Protein AF-0000000082406889 (afdb_homodimer)

Radius of gyration: 26.71 Å; Cα contacts (8 Å, |Δi|>4): 560; chains: 2; bounding box: 45×80×70 Å

Organism: Rhodococcus erythropolis (NCBI:txid1833)

Structure (mmCIF, N/CA/C/O backbone):
data_AF-0000000082406889-model_v1
#
loop_
_entity.id
_entity.type
_entity.pdbx_description
1 polymer 'CGNR zinc finger domain-containing protein'
#
loop_
_atom_site.group_PDB
_atom_site.id
_atom_site.type_symbol
_atom_site.label_atom_id
_atom_site.label_alt_id
_atom_site.label_comp_id
_atom_site.label_asym_id
_atom_site.label_entity_id
_atom_site.label_seq_id
_atom_site.pdbx_PDB_ins_code
_atom_site.Cartn_x
_atom_site.Cartn_y
_atom_site.Cartn_z
_atom_site.occupancy
_atom_site.B_iso_or_equiv
_atom_site.auth_seq_id
_atom_site.auth_comp_id
_atom_site.auth_asym_id
_atom_site.auth_atom_id
_atom_site.pdbx_PDB_model_num
ATOM 1 N N . MET A 1 1 ? 0.236 -15.891 6.895 1 87.44 1 MET A N 1
ATOM 2 C CA . MET A 1 1 ? 1.438 -15.516 6.152 1 87.44 1 MET A CA 1
ATOM 3 C C . MET A 1 1 ? 1.479 -14.016 5.902 1 87.44 1 MET A C 1
ATOM 5 O O . MET A 1 1 ? 0.441 -13.391 5.688 1 87.44 1 MET A O 1
ATOM 9 N N . GLN A 1 2 ? 2.658 -13.477 5.91 1 89.12 2 GLN A N 1
ATOM 10 C CA . GLN A 1 2 ? 2.832 -12.055 5.645 1 89.12 2 GLN A CA 1
ATOM 11 C C . GLN A 1 2 ? 2.842 -11.773 4.148 1 89.12 2 GLN A C 1
ATOM 13 O O . GLN A 1 2 ? 3.441 -12.516 3.371 1 89.12 2 GLN A O 1
ATOM 18 N N . VAL A 1 3 ? 2.137 -10.797 3.756 1 95.81 3 VAL A N 1
ATOM 19 C CA . VAL A 1 3 ? 2.131 -10.336 2.371 1 95.81 3 VAL A CA 1
ATOM 20 C C . VAL A 1 3 ? 2.787 -8.961 2.279 1 95.81 3 VAL A C 1
ATOM 22 O O . VAL A 1 3 ? 2.121 -7.938 2.441 1 95.81 3 VAL A O 1
ATOM 25 N N . VAL A 1 4 ? 4.066 -8.984 2.002 1 94.81 4 VAL A N 1
ATOM 26 C CA . VAL A 1 4 ? 4.855 -7.762 1.901 1 94.81 4 VAL A CA 1
ATOM 27 C C . VAL A 1 4 ? 4.812 -7.238 0.468 1 94.81 4 VAL A C 1
ATOM 29 O O . VAL A 1 4 ? 5.141 -7.965 -0.475 1 94.81 4 VAL A O 1
ATOM 32 N N . LEU A 1 5 ? 4.473 -5.996 0.283 1 94.56 5 LEU A N 1
ATOM 33 C CA . LEU A 1 5 ? 4.227 -5.438 -1.042 1 94.56 5 LEU A CA 1
ATOM 34 C C . LEU A 1 5 ? 5.5 -5.441 -1.878 1 94.56 5 LEU A C 1
ATOM 36 O O . LEU A 1 5 ? 5.445 -5.57 -3.104 1 94.56 5 LEU A O 1
ATOM 40 N N . ASP A 1 6 ? 6.637 -5.355 -1.233 1 88.75 6 ASP A N 1
ATOM 41 C CA . ASP A 1 6 ? 7.879 -5.23 -1.986 1 88.75 6 ASP A CA 1
ATOM 42 C C . ASP A 1 6 ? 8.617 -6.562 -2.055 1 88.75 6 ASP A C 1
ATOM 44 O O . ASP A 1 6 ? 9.773 -6.617 -2.475 1 88.75 6 ASP A O 1
ATOM 48 N N . ASP A 1 7 ? 8.062 -7.637 -1.555 1 93.5 7 ASP A N 1
ATOM 49 C CA . ASP A 1 7 ? 8.602 -8.984 -1.651 1 93.5 7 ASP A CA 1
ATOM 50 C C . ASP A 1 7 ? 7.762 -9.852 -2.596 1 93.5 7 ASP A C 1
ATOM 52 O O . ASP A 1 7 ? 6.836 -10.539 -2.16 1 93.5 7 ASP A O 1
ATOM 56 N N . TYR A 1 8 ? 8.227 -9.852 -3.822 1 97 8 TYR A N 1
ATOM 57 C CA . TYR A 1 8 ? 7.328 -10.367 -4.848 1 97 8 TYR A CA 1
ATOM 58 C C . TYR A 1 8 ? 7.762 -11.758 -5.305 1 97 8 TYR A C 1
ATOM 60 O O . TYR A 1 8 ? 6.992 -12.484 -5.934 1 97 8 TYR A O 1
ATOM 68 N N . VAL A 1 9 ? 8.938 -12.242 -4.91 1 97.44 9 VAL A N 1
ATOM 69 C CA . VAL A 1 9 ? 9.555 -13.391 -5.562 1 97.44 9 VAL A CA 1
ATOM 70 C C . VAL A 1 9 ? 8.812 -14.664 -5.184 1 97.44 9 VAL A C 1
ATOM 72 O O . VAL A 1 9 ? 8.445 -15.461 -6.051 1 97.44 9 VAL A O 1
ATOM 75 N N . VAL A 1 10 ? 8.516 -14.836 -3.918 1 96.56 10 VAL A N 1
ATOM 76 C CA . VAL A 1 10 ? 7.918 -16.078 -3.451 1 96.56 10 VAL A CA 1
ATOM 77 C C . VAL A 1 10 ? 6.523 -16.234 -4.051 1 96.56 10 VAL A C 1
ATOM 79 O O . VAL A 1 10 ? 6.195 -17.297 -4.605 1 96.56 10 VAL A O 1
ATOM 82 N N . GLY A 1 11 ? 5.727 -15.227 -3.957 1 98.31 11 GLY A N 1
ATOM 83 C CA . GLY A 1 11 ? 4.375 -15.297 -4.488 1 98.31 11 GLY A CA 1
ATOM 84 C C . GLY A 1 11 ? 4.332 -15.461 -5.996 1 98.31 11 GLY A C 1
ATOM 85 O O . GLY A 1 11 ? 3.488 -16.188 -6.52 1 98.31 11 GLY A O 1
ATOM 86 N N . ALA A 1 12 ? 5.23 -14.773 -6.684 1 98.62 12 ALA A N 1
ATOM 87 C CA . ALA A 1 12 ? 5.293 -14.883 -8.141 1 98.62 12 ALA A CA 1
ATOM 88 C C . ALA A 1 12 ? 5.719 -16.281 -8.57 1 98.62 12 ALA A C 1
ATOM 90 O O . ALA A 1 12 ? 5.18 -16.828 -9.531 1 98.62 12 ALA A O 1
ATOM 91 N N . SER A 1 13 ? 6.711 -16.828 -7.863 1 97.94 13 SER A N 1
ATOM 92 C CA . SER A 1 13 ? 7.172 -18.172 -8.148 1 97.94 13 SER A CA 1
ATOM 93 C C . SER A 1 13 ? 6.07 -19.203 -7.906 1 97.94 13 SER A C 1
ATOM 95 O O . SER A 1 13 ? 5.875 -20.109 -8.711 1 97.94 13 SER A O 1
ATOM 97 N N . PHE A 1 14 ? 5.375 -19.031 -6.836 1 98.44 14 PHE A N 1
ATOM 98 C CA . PHE A 1 14 ? 4.27 -19.938 -6.527 1 98.44 14 PHE A CA 1
ATOM 99 C C . PHE A 1 14 ? 3.182 -19.828 -7.59 1 98.44 14 PHE A C 1
ATOM 101 O O . PHE A 1 14 ? 2.641 -20.859 -8.031 1 98.44 14 PHE A O 1
ATOM 108 N N . ALA A 1 15 ? 2.822 -18.625 -7.961 1 98.81 15 ALA A N 1
ATOM 109 C CA . ALA A 1 15 ? 1.83 -18.406 -9.008 1 98.81 15 ALA A CA 1
ATOM 110 C C . ALA A 1 15 ? 2.221 -19.141 -10.289 1 98.81 15 ALA A C 1
ATOM 112 O O . ALA A 1 15 ? 1.389 -19.797 -10.914 1 98.81 15 ALA A O 1
ATOM 113 N N . THR A 1 16 ? 3.463 -19 -10.664 1 98.38 16 THR A N 1
ATOM 114 C CA . THR A 1 16 ? 3.992 -19.656 -11.852 1 98.38 16 THR A CA 1
ATOM 115 C C . THR A 1 16 ? 3.799 -21.172 -11.773 1 98.38 16 THR A C 1
ATOM 117 O O . THR A 1 16 ? 3.232 -21.781 -12.68 1 98.38 16 THR A O 1
ATOM 120 N N . ASP A 1 17 ? 4.219 -21.703 -10.664 1 97.75 17 ASP A N 1
ATOM 121 C CA . ASP A 1 17 ? 4.145 -23.156 -10.531 1 97.75 17 ASP A CA 1
ATOM 122 C C . ASP A 1 17 ? 2.695 -23.625 -10.43 1 97.75 17 ASP A C 1
ATOM 124 O O . ASP A 1 17 ? 2.332 -24.656 -11 1 97.75 17 ASP A O 1
ATOM 128 N N . LEU A 1 18 ? 1.895 -22.906 -9.742 1 98.25 18 LEU A N 1
ATOM 129 C CA . LEU A 1 18 ? 0.487 -23.266 -9.594 1 98.25 18 LEU A CA 1
ATOM 130 C C . LEU A 1 18 ? -0.204 -23.328 -10.945 1 98.25 18 LEU A C 1
ATOM 132 O O . LEU A 1 18 ? -0.858 -24.312 -11.266 1 98.25 18 LEU A O 1
ATOM 136 N N . VAL A 1 19 ? -0.042 -22.297 -11.75 1 98.06 19 VAL A N 1
ATOM 137 C CA . VAL A 1 19 ? -0.736 -22.234 -13.039 1 98.06 19 VAL A CA 1
ATOM 138 C C . VAL A 1 19 ? -0.245 -23.359 -13.938 1 98.06 19 VAL A C 1
ATOM 140 O O . VAL A 1 19 ? -1.011 -23.906 -14.742 1 98.06 19 VAL A O 1
ATOM 143 N N . ASN A 1 20 ? 0.972 -23.766 -13.742 1 96.31 20 ASN A N 1
ATOM 144 C CA . ASN A 1 20 ? 1.549 -24.766 -14.641 1 96.31 20 ASN A CA 1
ATOM 145 C C . ASN A 1 20 ? 1.262 -26.188 -14.172 1 96.31 20 ASN A C 1
ATOM 147 O O . ASN A 1 20 ? 1.643 -27.156 -14.828 1 96.31 20 ASN A O 1
ATOM 151 N N . THR A 1 21 ? 0.569 -26.312 -13.117 1 96.31 21 THR A N 1
ATOM 152 C CA . THR A 1 21 ? 0.054 -27.625 -12.719 1 96.31 21 THR A CA 1
ATOM 153 C C . THR A 1 21 ? -1.138 -28.016 -13.586 1 96.31 21 THR A C 1
ATOM 155 O O . THR A 1 21 ? -1.543 -29.188 -13.594 1 96.31 21 THR A O 1
ATOM 158 N N . SER A 1 22 ? -1.721 -27.109 -14.234 1 96.38 22 SER A N 1
ATOM 159 C CA . SER A 1 22 ? -2.957 -27.312 -14.984 1 96.38 22 SER A CA 1
ATOM 160 C C . SER A 1 22 ? -2.777 -28.359 -16.078 1 96.38 22 SER A C 1
ATOM 162 O O . SER A 1 22 ? -1.744 -28.391 -16.75 1 96.38 22 SER A O 1
ATOM 164 N N . PRO A 1 23 ? -3.789 -29.109 -16.297 1 93.12 23 PRO A N 1
ATOM 165 C CA . PRO A 1 23 ? -3.711 -30.078 -17.391 1 93.12 23 PRO A CA 1
ATOM 166 C C . PRO A 1 23 ? -3.676 -29.406 -18.766 1 93.12 23 PRO A C 1
ATOM 168 O O . PRO A 1 23 ? -3.354 -30.047 -19.766 1 93.12 23 PRO A O 1
ATOM 171 N N . ARG A 1 24 ? -3.924 -28.125 -18.828 1 91.06 24 ARG A N 1
ATOM 172 C CA . ARG A 1 24 ? -3.873 -27.375 -20.078 1 91.06 24 ARG A CA 1
ATOM 173 C C . ARG A 1 24 ? -2.432 -27.125 -20.5 1 91.06 24 ARG A C 1
ATOM 175 O O . ARG A 1 24 ? -2.174 -26.781 -21.656 1 91.06 24 ARG A O 1
ATOM 182 N N . VAL A 1 25 ? -1.558 -27.172 -19.578 1 90.31 25 VAL A N 1
ATOM 183 C CA . VAL A 1 25 ? -0.161 -26.844 -19.859 1 90.31 25 VAL A CA 1
ATOM 184 C C . VAL A 1 25 ? 0.526 -28.047 -20.5 1 90.31 25 VAL A C 1
ATOM 186 O O . VAL A 1 25 ? 1.16 -27.906 -21.547 1 90.31 25 VAL A O 1
ATOM 189 N N . TRP A 1 26 ? 0.334 -29.219 -19.766 1 79.12 26 TRP A N 1
ATOM 190 C CA . TRP A 1 26 ? 0.814 -30.484 -20.328 1 79.12 26 TRP A CA 1
ATOM 191 C C . TRP A 1 26 ? -0.3 -31.531 -20.344 1 79.12 26 TRP A C 1
ATOM 193 O O . TRP A 1 26 ? -0.48 -32.281 -19.375 1 79.12 26 TRP A O 1
ATOM 203 N N . VAL A 1 27 ? -0.857 -31.516 -21.438 1 77.88 27 VAL A N 1
ATOM 204 C CA . VAL A 1 27 ? -2.078 -32.312 -21.562 1 77.88 27 VAL A CA 1
ATOM 205 C C . VAL A 1 27 ? -1.808 -33.75 -21.172 1 77.88 27 VAL A C 1
ATOM 207 O O . VAL A 1 27 ? -2.594 -34.375 -20.438 1 77.88 27 VAL A O 1
ATOM 210 N N . GLU A 1 28 ? -0.644 -34.219 -21.547 1 79.19 28 GLU A N 1
ATOM 211 C CA . GLU A 1 28 ? -0.347 -35.656 -21.344 1 79.19 28 GLU A CA 1
ATOM 212 C C . GLU A 1 28 ? -0.11 -35.938 -19.875 1 79.19 28 GLU A C 1
ATOM 214 O O . GLU A 1 28 ? -0.323 -37.094 -19.422 1 79.19 28 GLU A O 1
ATOM 219 N N . ALA A 1 29 ? 0.271 -34.969 -19.094 1 78.06 29 ALA A N 1
ATOM 220 C CA . ALA A 1 29 ? 0.631 -35.156 -17.703 1 78.06 29 ALA A CA 1
ATOM 221 C C . ALA A 1 29 ? -0.596 -35.062 -16.797 1 78.06 29 ALA A C 1
ATOM 223 O O . ALA A 1 29 ? -0.559 -35.5 -15.641 1 78.06 29 ALA A O 1
ATOM 224 N N . GLY A 1 30 ? -1.732 -34.594 -17.312 1 88.69 30 GLY A N 1
ATOM 225 C CA . GLY A 1 30 ? -2.912 -34.375 -16.5 1 88.69 30 GLY A CA 1
ATOM 226 C C . GLY A 1 30 ? -2.746 -33.219 -15.516 1 88.69 30 GLY A C 1
ATOM 227 O O . GLY A 1 30 ? -1.963 -32.312 -15.75 1 88.69 30 GLY A O 1
ATOM 228 N N . ASP A 1 31 ? -3.582 -33.281 -14.406 1 94.62 31 ASP A N 1
ATOM 229 C CA . ASP A 1 31 ? -3.541 -32.219 -13.398 1 94.62 31 ASP A CA 1
ATOM 230 C C . ASP A 1 31 ? -2.547 -32.562 -12.289 1 94.62 31 ASP A C 1
ATOM 232 O O . ASP A 1 31 ? -2.74 -33.531 -11.555 1 94.62 31 ASP A O 1
ATOM 236 N N . ALA A 1 32 ? -1.488 -31.828 -12.219 1 94.19 32 ALA A N 1
ATOM 237 C CA . ALA A 1 32 ? -0.464 -32.094 -11.211 1 94.19 32 ALA A CA 1
ATOM 238 C C . ALA A 1 32 ? -0.961 -31.719 -9.812 1 94.19 32 ALA A C 1
ATOM 240 O O . ALA A 1 32 ? -0.33 -32.062 -8.812 1 94.19 32 ALA A O 1
ATOM 241 N N . LEU A 1 33 ? -2.053 -30.984 -9.773 1 95.69 33 LEU A N 1
ATOM 242 C CA . LEU A 1 33 ? -2.758 -30.719 -8.523 1 95.69 33 LEU A CA 1
ATOM 243 C C . LEU A 1 33 ? -3.961 -31.641 -8.375 1 95.69 33 LEU A C 1
ATOM 245 O O . LEU A 1 33 ? -5.086 -31.172 -8.188 1 95.69 33 LEU A O 1
ATOM 249 N N . ALA A 1 34 ? -3.754 -32.906 -8.305 1 94.06 34 ALA A N 1
ATOM 250 C CA . ALA A 1 34 ? -4.773 -33.938 -8.469 1 94.06 34 ALA A CA 1
ATOM 251 C C . ALA A 1 34 ? -5.504 -34.219 -7.152 1 94.06 34 ALA A C 1
ATOM 253 O O . ALA A 1 34 ? -6.637 -34.719 -7.148 1 94.06 34 ALA A O 1
ATOM 254 N N . ASP A 1 35 ? -4.84 -33.969 -6.02 1 95.69 35 ASP A N 1
ATOM 255 C CA . ASP A 1 35 ? -5.426 -34.219 -4.707 1 95.69 35 ASP A CA 1
ATOM 256 C C . ASP A 1 35 ? -4.859 -33.281 -3.656 1 95.69 35 ASP A C 1
ATOM 258 O O . ASP A 1 35 ? -3.936 -32.5 -3.936 1 95.69 35 ASP A O 1
ATOM 262 N N . PRO A 1 36 ? -5.426 -33.281 -2.553 1 96.69 36 PRO A N 1
ATOM 263 C CA . PRO A 1 36 ? -5.008 -32.344 -1.505 1 96.69 36 PRO A CA 1
ATOM 264 C C . PRO A 1 36 ? -3.537 -32.5 -1.127 1 96.69 36 PRO A C 1
ATOM 266 O O . PRO A 1 36 ? -2.875 -31.516 -0.792 1 96.69 36 PRO A O 1
ATOM 269 N N . GLN A 1 37 ? -3.053 -33.625 -1.174 1 94.94 37 GLN A N 1
ATOM 270 C CA . GLN A 1 37 ? -1.646 -33.844 -0.846 1 94.94 37 GLN A CA 1
ATOM 271 C C . GLN A 1 37 ? -0.736 -33.125 -1.842 1 94.94 37 GLN A C 1
ATOM 273 O O . GLN A 1 37 ? 0.292 -32.562 -1.459 1 94.94 37 GLN A O 1
ATOM 278 N N . ALA A 1 38 ? -1.07 -33.188 -3.098 1 95.81 38 ALA A N 1
ATOM 279 C CA . ALA A 1 38 ? -0.291 -32.5 -4.121 1 95.81 38 ALA A CA 1
ATOM 280 C C . ALA A 1 38 ? -0.225 -31 -3.844 1 95.81 38 ALA A C 1
ATOM 282 O O . ALA A 1 38 ? 0.813 -30.359 -4.055 1 95.81 38 ALA A O 1
ATOM 283 N N . LEU A 1 39 ? -1.348 -30.438 -3.396 1 96.94 39 LEU A N 1
ATOM 284 C CA . LEU A 1 39 ? -1.379 -29.031 -3.047 1 96.94 39 LEU A CA 1
ATOM 285 C C . LEU A 1 39 ? -0.492 -28.75 -1.839 1 96.94 39 LEU A C 1
ATOM 287 O O . LEU A 1 39 ? 0.247 -27.766 -1.822 1 96.94 39 LEU A O 1
ATOM 291 N N . HIS A 1 40 ? -0.557 -29.609 -0.893 1 94.81 40 HIS A N 1
ATOM 292 C CA . HIS A 1 40 ? 0.308 -29.484 0.273 1 94.81 40 HIS A CA 1
ATOM 293 C C . HIS A 1 40 ? 1.779 -29.484 -0.127 1 94.81 40 HIS A C 1
ATOM 295 O O . HIS A 1 40 ? 2.568 -28.688 0.366 1 94.81 40 HIS A O 1
ATOM 301 N N . ASP A 1 41 ? 2.145 -30.375 -0.978 1 95 41 ASP A N 1
ATOM 302 C CA . ASP A 1 41 ? 3.521 -30.5 -1.444 1 95 41 ASP A CA 1
ATOM 303 C C . ASP A 1 41 ? 3.967 -29.234 -2.178 1 95 41 ASP A C 1
ATOM 305 O O . ASP A 1 41 ? 5.098 -28.781 -2.002 1 95 41 ASP A O 1
ATOM 309 N N . LEU A 1 42 ? 3.072 -28.734 -2.963 1 96.88 42 LEU A N 1
ATOM 310 C CA . LEU A 1 42 ? 3.391 -27.531 -3.703 1 96.88 42 LEU A CA 1
ATOM 311 C C . LEU A 1 42 ? 3.65 -26.359 -2.75 1 96.88 42 LEU A C 1
ATOM 313 O O . LEU A 1 42 ? 4.602 -25.594 -2.939 1 96.88 42 LEU A O 1
ATOM 317 N N . LEU A 1 43 ? 2.791 -26.188 -1.724 1 96.5 43 LEU A N 1
ATOM 318 C CA . LEU A 1 43 ? 2.979 -25.156 -0.715 1 96.5 43 LEU A CA 1
ATOM 319 C C . LEU A 1 43 ? 4.316 -25.312 -0.007 1 96.5 43 LEU A C 1
ATOM 321 O O . LEU A 1 43 ? 5.066 -24.344 0.15 1 96.5 43 LEU A O 1
ATOM 325 N N . ASP A 1 44 ? 4.633 -26.516 0.324 1 93.94 44 ASP A N 1
ATOM 326 C CA . ASP A 1 44 ? 5.863 -26.828 1.043 1 93.94 44 ASP A CA 1
ATOM 327 C C . ASP A 1 44 ? 7.09 -26.531 0.187 1 93.94 44 ASP A C 1
ATOM 329 O O . ASP A 1 44 ? 8.102 -26.031 0.692 1 93.94 44 ASP A O 1
ATOM 333 N N . GLU A 1 45 ? 7.008 -26.875 -1.056 1 95.81 45 GLU A N 1
ATOM 334 C CA . GLU A 1 45 ? 8.109 -26.625 -1.987 1 95.81 45 GLU A CA 1
ATOM 335 C C . GLU A 1 45 ? 8.461 -25.156 -2.049 1 95.81 45 GLU A C 1
ATOM 337 O O . GLU A 1 45 ? 9.617 -24.797 -2.285 1 95.81 45 GLU A O 1
ATOM 342 N N . HIS A 1 46 ? 7.492 -24.281 -1.836 1 96.88 46 HIS A N 1
ATOM 343 C CA . HIS A 1 46 ? 7.719 -22.844 -1.916 1 96.88 46 HIS A CA 1
ATOM 344 C C . HIS A 1 46 ? 7.879 -22.234 -0.528 1 96.88 46 HIS A C 1
ATOM 346 O O . HIS A 1 46 ? 7.891 -21 -0.381 1 96.88 46 HIS A O 1
ATOM 352 N N . GLY A 1 47 ? 7.898 -23.094 0.521 1 94.62 47 GLY A N 1
ATOM 353 C CA . GLY A 1 47 ? 8.094 -22.641 1.888 1 94.62 47 GLY A CA 1
ATOM 354 C C . GLY A 1 47 ? 6.914 -21.859 2.428 1 94.62 47 GLY A C 1
ATOM 355 O O . GLY A 1 47 ? 7.078 -20.984 3.287 1 94.62 47 GLY A O 1
ATOM 356 N N . LEU A 1 48 ? 5.742 -22.062 1.857 1 95.06 48 LEU A N 1
ATOM 357 C CA . LEU A 1 48 ? 4.559 -21.344 2.305 1 95.06 48 LEU A CA 1
ATOM 358 C C . LEU A 1 48 ? 3.893 -22.062 3.475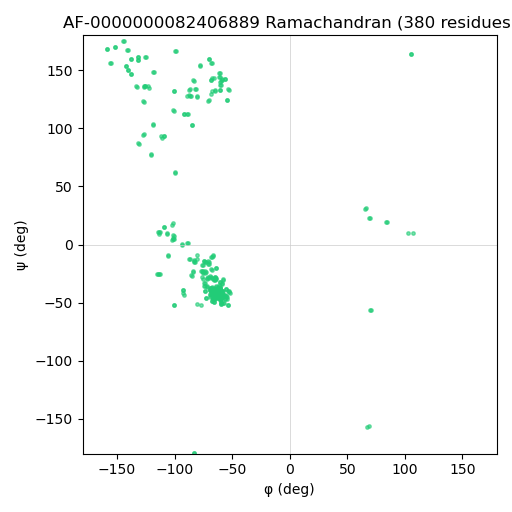 1 95.06 48 LEU A C 1
ATOM 360 O O . LEU A 1 48 ? 3.699 -23.281 3.434 1 95.06 48 LEU A O 1
ATOM 364 N N . SER A 1 49 ? 3.666 -21.328 4.5 1 91.56 49 SER A N 1
ATOM 365 C CA . SER A 1 49 ? 2.957 -21.797 5.68 1 91.56 49 SER A CA 1
ATOM 366 C C . SER A 1 49 ? 1.71 -20.969 5.957 1 91.56 49 SER A C 1
ATOM 368 O O . SER A 1 49 ? 1.698 -20.141 6.875 1 91.56 49 SER A O 1
ATOM 370 N N . PRO A 1 50 ? 0.687 -21.219 5.191 1 93.06 50 PRO A N 1
ATOM 371 C CA . PRO A 1 50 ? -0.542 -20.453 5.391 1 93.06 50 PRO A CA 1
ATOM 372 C C . PRO A 1 50 ? -1.106 -20.594 6.801 1 93.06 50 PRO A C 1
ATOM 374 O O . PRO A 1 50 ? -1.047 -21.672 7.391 1 93.06 50 PRO A O 1
ATOM 377 N N . ASP A 1 51 ? -1.623 -19.516 7.312 1 90.44 51 ASP A N 1
ATOM 378 C CA . ASP A 1 51 ? -2.266 -19.516 8.625 1 90.44 51 ASP A CA 1
ATOM 379 C C . ASP A 1 51 ? -3.461 -20.469 8.648 1 90.44 51 ASP A C 1
ATOM 381 O O . ASP A 1 51 ? -3.744 -21.094 9.68 1 90.44 51 ASP A O 1
ATOM 385 N N . ALA A 1 52 ? -4.078 -20.578 7.523 1 88.88 52 ALA A N 1
ATOM 386 C CA . ALA A 1 52 ? -5.266 -21.422 7.391 1 88.88 52 ALA A CA 1
ATOM 387 C C . ALA A 1 52 ? -4.926 -22.891 7.633 1 88.88 52 ALA A C 1
ATOM 389 O O . ALA A 1 52 ? -5.816 -23.719 7.863 1 88.88 52 ALA A O 1
ATOM 390 N N . LEU A 1 53 ? -3.686 -23.188 7.5 1 88 53 LEU A N 1
ATOM 391 C CA . LEU A 1 53 ? -3.266 -24.578 7.66 1 88 53 LEU A CA 1
ATOM 392 C C . LEU A 1 53 ? -2.469 -24.766 8.945 1 88 53 LEU A C 1
ATOM 394 O O . LEU A 1 53 ? -1.879 -25.828 9.172 1 88 53 LEU A O 1
ATOM 398 N N . ARG A 1 54 ? -2.656 -23.656 9.75 1 79.56 54 ARG A N 1
ATOM 399 C CA . ARG A 1 54 ? -1.924 -23.734 11.008 1 79.56 54 ARG A CA 1
ATOM 400 C C . ARG A 1 54 ? -2.488 -24.828 11.906 1 79.56 54 ARG A C 1
ATOM 402 O O . ARG A 1 54 ? -3.684 -25.125 11.859 1 79.56 54 ARG A O 1
ATOM 409 N N . ASN A 1 55 ? -1.757 -25.656 12.469 1 78.31 55 ASN A N 1
ATOM 410 C CA . ASN A 1 55 ? -2.051 -26.719 13.43 1 78.31 55 ASN A CA 1
ATOM 411 C C . ASN A 1 55 ? -2.057 -28.094 12.758 1 78.31 55 ASN A C 1
ATOM 413 O O . ASN A 1 55 ? -2.625 -29.047 13.297 1 78.31 55 ASN A O 1
ATOM 417 N N . GLY A 1 56 ? -1.63 -28.109 11.602 1 73.88 56 GLY A N 1
ATOM 418 C CA . GLY A 1 56 ? -1.435 -29.406 10.953 1 73.88 56 GLY A CA 1
ATOM 419 C C . GLY A 1 56 ? -2.701 -29.953 10.32 1 73.88 56 GLY A C 1
ATOM 420 O O . GLY A 1 56 ? -2.832 -31.156 10.133 1 73.88 56 GLY A O 1
ATOM 421 N N . ARG A 1 57 ? -3.594 -29.062 10.117 1 81.12 57 ARG A N 1
ATOM 422 C CA . ARG A 1 57 ? -4.84 -29.5 9.5 1 81.12 57 ARG A CA 1
ATOM 423 C C . ARG A 1 57 ? -4.609 -29.938 8.062 1 81.12 57 ARG A C 1
ATOM 425 O O . ARG A 1 57 ? -3.789 -29.359 7.348 1 81.12 57 ARG A O 1
ATOM 432 N N . ARG A 1 58 ? -5.383 -31 7.734 1 85.25 58 ARG A N 1
ATOM 433 C CA . ARG A 1 58 ? -5.289 -31.516 6.375 1 85.25 58 ARG A CA 1
ATOM 434 C C . ARG A 1 58 ? -6.168 -30.719 5.422 1 85.25 58 ARG A C 1
ATOM 436 O O . ARG A 1 58 ? -7.285 -30.328 5.773 1 85.25 58 ARG A O 1
ATOM 443 N N . LEU A 1 59 ? -5.625 -30.531 4.277 1 93.25 59 LEU A N 1
ATOM 444 C CA . LEU A 1 59 ? -6.375 -29.859 3.217 1 93.25 59 LEU A CA 1
ATOM 445 C C . LEU A 1 59 ? -7.527 -30.734 2.736 1 93.25 59 LEU A C 1
ATOM 447 O O . LEU A 1 59 ? -7.391 -31.953 2.645 1 93.25 59 LEU A O 1
ATOM 451 N N . THR A 1 60 ? -8.633 -30.188 2.439 1 94.19 60 THR A N 1
ATOM 452 C CA . THR A 1 60 ? -9.82 -30.906 1.982 1 94.19 60 THR A CA 1
ATOM 453 C C . THR A 1 60 ? -9.953 -30.828 0.464 1 94.19 60 THR A C 1
ATOM 455 O O . THR A 1 60 ? -9.297 -30 -0.177 1 94.19 60 THR A O 1
ATOM 458 N N . SER A 1 61 ? -10.836 -31.688 -0.076 1 96.25 61 SER A N 1
ATOM 459 C CA . SER A 1 61 ? -11.125 -31.656 -1.507 1 96.25 61 SER A CA 1
ATOM 460 C C . SER A 1 61 ? -11.781 -30.344 -1.909 1 96.25 61 SER A C 1
ATOM 462 O O . SER A 1 61 ? -11.594 -29.859 -3.027 1 96.25 61 SER A O 1
ATOM 464 N N . GLY A 1 62 ? -12.516 -29.781 -0.965 1 96.5 62 GLY A N 1
ATOM 465 C CA . GLY A 1 62 ? -13.117 -28.484 -1.221 1 96.5 62 GLY A CA 1
ATOM 466 C C . GLY A 1 62 ? -12.094 -27.375 -1.384 1 96.5 62 GLY A C 1
ATOM 467 O O . GLY A 1 62 ? -12.219 -26.547 -2.281 1 96.5 62 GLY A O 1
ATOM 468 N N . GLU A 1 63 ? -11.109 -27.391 -0.58 1 95.69 63 GLU A N 1
ATOM 469 C CA . GLU A 1 63 ? -10.047 -26.406 -0.663 1 95.69 63 GLU A CA 1
ATOM 470 C C . GLU A 1 63 ? -9.211 -26.594 -1.927 1 95.69 63 GLU A C 1
ATOM 472 O O . GLU A 1 63 ? -8.773 -25.609 -2.541 1 95.69 63 GLU A O 1
ATOM 477 N N . LEU A 1 64 ? -9.031 -27.828 -2.242 1 97.5 64 LEU A N 1
ATOM 478 C CA . LEU A 1 64 ? -8.344 -28.109 -3.5 1 97.5 64 LEU A CA 1
ATOM 479 C C . LEU A 1 64 ? -9.109 -27.516 -4.68 1 97.5 64 LEU A C 1
ATOM 481 O O . LEU A 1 64 ? -8.516 -26.859 -5.543 1 97.5 64 LEU A O 1
ATOM 485 N N . ALA A 1 65 ? -10.367 -27.734 -4.711 1 98.19 65 ALA A N 1
ATOM 486 C CA . ALA A 1 65 ? -11.195 -27.203 -5.785 1 98.19 65 ALA A CA 1
ATOM 487 C C . ALA A 1 65 ? -11.125 -25.688 -5.844 1 98.19 65 ALA A C 1
ATOM 489 O O . ALA A 1 65 ? -11.07 -25.094 -6.926 1 98.19 65 ALA A O 1
ATOM 490 N N . ASP A 1 66 ? -11.125 -25.078 -4.707 1 98.19 66 ASP A N 1
ATOM 491 C CA . ASP A 1 66 ? -11.039 -23.625 -4.625 1 98.19 66 ASP A CA 1
ATOM 492 C C . ASP A 1 66 ? -9.711 -23.125 -5.184 1 98.19 66 ASP A C 1
ATOM 494 O O . ASP A 1 66 ? -9.672 -22.109 -5.891 1 98.19 66 ASP A O 1
ATOM 498 N N . VAL A 1 67 ? -8.672 -23.812 -4.879 1 98.38 67 VAL A N 1
ATOM 499 C CA . VAL A 1 67 ? -7.352 -23.391 -5.352 1 98.38 67 VAL A CA 1
ATOM 500 C C . VAL A 1 67 ? -7.238 -23.641 -6.852 1 98.38 67 VAL A C 1
ATOM 502 O O . VAL A 1 67 ? -6.605 -22.859 -7.57 1 98.38 67 VAL A O 1
ATOM 505 N N . GLN A 1 68 ? -7.844 -24.734 -7.293 1 98.25 68 GLN A N 1
ATOM 506 C CA . GLN A 1 68 ? -7.879 -24.984 -8.734 1 98.25 68 GLN A CA 1
ATOM 507 C C . GLN A 1 68 ? -8.625 -23.875 -9.469 1 98.25 68 GLN A C 1
ATOM 509 O O . GLN A 1 68 ? -8.227 -23.484 -10.562 1 98.25 68 GLN A O 1
ATOM 514 N N . ALA A 1 69 ? -9.688 -23.359 -8.867 1 98.44 69 ALA A N 1
ATOM 515 C CA . ALA A 1 69 ? -10.398 -22.219 -9.445 1 98.44 69 ALA A CA 1
ATOM 516 C C . ALA A 1 69 ? -9.523 -20.969 -9.445 1 98.44 69 ALA A C 1
ATOM 518 O O . ALA A 1 69 ? -9.492 -20.219 -10.422 1 98.44 69 ALA A O 1
ATOM 519 N N . LEU A 1 70 ? -8.828 -20.766 -8.352 1 98.75 70 LEU A N 1
ATOM 520 C CA . LEU A 1 70 ? -7.887 -19.656 -8.258 1 98.75 70 LEU A CA 1
ATOM 521 C C . LEU A 1 70 ? -6.816 -19.75 -9.336 1 98.75 70 LEU A C 1
ATOM 523 O O . LEU A 1 70 ? -6.414 -18.75 -9.922 1 98.75 70 LEU A O 1
ATOM 527 N N . ARG A 1 71 ? -6.379 -20.969 -9.547 1 98.56 71 ARG A N 1
ATOM 528 C CA . ARG A 1 71 ? -5.391 -21.234 -10.586 1 98.56 71 ARG A CA 1
ATOM 529 C C . ARG A 1 71 ? -5.836 -20.672 -11.93 1 98.56 71 ARG A C 1
ATOM 531 O O . ARG A 1 71 ? -5.035 -20.094 -12.656 1 98.56 71 ARG A O 1
ATOM 538 N N . GLU A 1 72 ? -7.09 -20.812 -12.25 1 98.06 72 GLU A N 1
ATOM 539 C CA . GLU A 1 72 ? -7.629 -20.297 -13.516 1 98.06 72 GLU A CA 1
ATOM 540 C C . GLU A 1 72 ? -7.645 -18.781 -13.531 1 98.06 72 GLU A C 1
ATOM 542 O O . GLU A 1 72 ? -7.367 -18.156 -14.57 1 98.06 72 GLU A O 1
ATOM 547 N N . GLU A 1 73 ? -7.965 -18.203 -12.453 1 98.5 73 GLU A N 1
ATOM 548 C CA . GLU A 1 73 ? -7.941 -16.75 -12.344 1 98.5 73 GLU A CA 1
ATOM 549 C C . GLU A 1 73 ? -6.527 -16.203 -12.516 1 98.5 73 GLU A C 1
ATOM 551 O O . GLU A 1 73 ? -6.32 -15.211 -13.227 1 98.5 73 GLU A O 1
ATOM 556 N N . ILE A 1 74 ? -5.605 -16.875 -11.898 1 98.81 74 ILE A N 1
ATOM 557 C CA . ILE A 1 74 ? -4.215 -16.438 -11.984 1 98.81 74 ILE A CA 1
ATOM 558 C C . ILE A 1 74 ? -3.717 -16.594 -13.422 1 98.81 74 ILE A C 1
ATOM 560 O O . ILE A 1 74 ? -3.004 -15.734 -13.938 1 98.81 74 ILE A O 1
ATOM 564 N N . ARG A 1 75 ? -4.098 -17.688 -14.031 1 98.56 75 ARG A N 1
ATOM 565 C CA . ARG A 1 75 ? -3.736 -17.891 -15.43 1 98.56 75 ARG A CA 1
ATOM 566 C C . ARG A 1 75 ? -4.238 -16.734 -16.297 1 98.56 75 ARG A C 1
ATOM 568 O O . ARG A 1 75 ? -3.508 -16.234 -17.156 1 98.56 75 ARG A O 1
ATOM 575 N N . SER A 1 76 ? -5.434 -16.312 -16.078 1 98.44 76 SER A N 1
ATOM 576 C CA . SER A 1 76 ? -6 -15.195 -16.828 1 98.44 76 SER A CA 1
ATOM 577 C C . SER A 1 76 ? -5.188 -13.922 -16.625 1 98.44 76 SER A C 1
ATOM 579 O O . SER A 1 76 ? -5.047 -13.117 -17.547 1 98.44 76 SER A O 1
ATOM 581 N N . ILE A 1 77 ? -4.711 -13.703 -15.469 1 98.81 77 ILE A N 1
ATOM 582 C CA . ILE A 1 77 ? -3.887 -12.539 -15.148 1 98.81 77 ILE A CA 1
ATOM 583 C C . ILE A 1 77 ? -2.561 -12.625 -15.906 1 98.81 77 ILE A C 1
ATOM 585 O O . ILE A 1 77 ? -2.125 -11.656 -16.516 1 98.81 77 ILE A O 1
ATOM 589 N N . LEU A 1 78 ? -1.913 -13.82 -15.883 1 98.62 78 LEU A N 1
ATOM 590 C CA . LEU A 1 78 ? -0.613 -14 -16.516 1 98.62 78 LEU A CA 1
ATOM 591 C C . LEU A 1 78 ? -0.732 -13.898 -18.031 1 98.62 78 LEU A C 1
ATOM 593 O O . LEU A 1 78 ? 0.231 -13.539 -18.719 1 98.62 78 LEU A O 1
ATOM 597 N N . ASP A 1 79 ? -1.934 -14.117 -18.516 1 97.62 79 ASP A N 1
ATOM 598 C CA . ASP A 1 79 ? -2.18 -14.07 -19.953 1 97.62 79 ASP A CA 1
ATOM 599 C C . ASP A 1 79 ? -2.646 -12.688 -20.391 1 97.62 79 ASP A C 1
ATOM 601 O O . ASP A 1 79 ? -3.021 -12.484 -21.547 1 97.62 79 ASP A O 1
ATOM 605 N N . ALA A 1 80 ? -2.768 -11.758 -19.484 1 98.44 80 ALA A N 1
ATOM 606 C CA . ALA A 1 80 ? -3.254 -10.43 -19.844 1 98.44 80 ALA A CA 1
ATOM 607 C C . ALA A 1 80 ? -2.443 -9.844 -21 1 98.44 80 ALA A C 1
ATOM 609 O O . ALA A 1 80 ? -1.212 -9.828 -20.953 1 98.44 80 ALA A O 1
ATOM 610 N N . PRO A 1 81 ? -3.059 -9.297 -22 1 97.56 81 PRO A N 1
ATOM 611 C CA . PRO A 1 81 ? -2.342 -8.836 -23.203 1 97.56 81 PRO A CA 1
ATOM 612 C C . PRO A 1 81 ? -1.601 -7.52 -22.969 1 97.56 81 PRO A C 1
ATOM 614 O O . PRO A 1 81 ? -0.74 -7.148 -23.781 1 97.56 81 PRO A O 1
ATOM 617 N N . THR A 1 82 ? -2.037 -6.738 -21.969 1 96.88 82 THR A N 1
ATOM 618 C CA . THR A 1 82 ? -1.371 -5.48 -21.656 1 96.88 82 THR A CA 1
ATOM 619 C C . THR A 1 82 ? -1.104 -5.371 -20.156 1 96.88 82 THR A C 1
ATOM 621 O O . THR A 1 82 ? -1.74 -6.062 -19.359 1 96.88 82 THR A O 1
ATOM 624 N N . SER A 1 83 ? -0.2 -4.496 -19.812 1 95.81 83 SER A N 1
ATOM 625 C CA . SER A 1 83 ? 0.093 -4.254 -18.391 1 95.81 83 SER A CA 1
ATOM 626 C C . SER A 1 83 ? -1.118 -3.678 -17.672 1 95.81 83 SER A C 1
ATOM 628 O O . SER A 1 83 ? -1.364 -4.004 -16.5 1 95.81 83 SER A O 1
ATOM 630 N N . ASP A 1 84 ? -1.892 -2.816 -18.375 1 95.06 84 ASP A N 1
ATOM 631 C CA . ASP A 1 84 ? -3.09 -2.24 -17.766 1 95.06 84 ASP A CA 1
ATOM 632 C C . ASP A 1 84 ? -4.102 -3.326 -17.422 1 95.06 84 ASP A C 1
ATOM 634 O O . ASP A 1 84 ? -4.699 -3.297 -16.344 1 95.06 84 ASP A O 1
ATOM 638 N N . GLU A 1 85 ? -4.277 -4.234 -18.281 1 97.62 85 GLU A N 1
ATOM 639 C CA . GLU A 1 85 ? -5.207 -5.332 -18.031 1 97.62 85 GLU A CA 1
ATOM 640 C C . GLU A 1 85 ? -4.707 -6.234 -16.906 1 97.62 85 GLU A C 1
ATOM 642 O O . GLU A 1 85 ? -5.5 -6.754 -16.125 1 97.62 85 GLU A O 1
ATOM 647 N N . LEU A 1 86 ? -3.363 -6.492 -16.906 1 98.19 86 LEU A N 1
ATOM 648 C CA . LEU A 1 86 ? -2.773 -7.262 -15.82 1 98.19 86 LEU A CA 1
ATOM 649 C C . LEU A 1 86 ? -3.1 -6.629 -14.469 1 98.19 86 LEU A C 1
ATOM 651 O O . LEU A 1 86 ? -3.537 -7.316 -13.547 1 98.19 86 LEU A O 1
ATOM 655 N N . VAL A 1 87 ? -2.963 -5.309 -14.398 1 97.69 87 VAL A N 1
ATOM 656 C CA . VAL A 1 87 ? -3.242 -4.586 -13.164 1 97.69 87 VAL A CA 1
ATOM 657 C C . VAL A 1 87 ? -4.723 -4.707 -12.812 1 97.69 87 VAL A C 1
ATOM 659 O O . VAL A 1 87 ? -5.078 -5.031 -11.68 1 97.69 87 VAL A O 1
ATOM 662 N N . ASP A 1 88 ? -5.574 -4.516 -13.789 1 97.19 88 ASP A N 1
ATOM 663 C CA . ASP A 1 88 ? -7.016 -4.527 -13.555 1 97.19 88 ASP A CA 1
ATOM 664 C C . ASP A 1 88 ? -7.48 -5.898 -13.062 1 97.19 88 ASP A C 1
ATOM 666 O O . ASP A 1 88 ? -8.25 -5.992 -12.102 1 97.19 88 ASP A O 1
ATOM 670 N N . ARG A 1 89 ? -7.027 -6.938 -13.68 1 98.62 89 ARG A N 1
ATOM 671 C CA . ARG A 1 89 ? -7.414 -8.289 -13.297 1 98.62 89 ARG A CA 1
ATOM 672 C C . ARG A 1 89 ? -6.883 -8.641 -11.906 1 98.62 89 ARG A C 1
ATOM 674 O O . ARG A 1 89 ? -7.574 -9.281 -11.117 1 98.62 89 ARG A O 1
ATOM 681 N N . THR A 1 90 ? -5.664 -8.25 -11.688 1 98.62 90 THR A N 1
ATOM 682 C CA . THR A 1 90 ? -5.082 -8.523 -10.383 1 98.62 90 THR A CA 1
ATOM 683 C C . THR A 1 90 ? -5.84 -7.777 -9.289 1 98.62 90 THR A C 1
ATOM 685 O O . THR A 1 90 ? -6.082 -8.328 -8.211 1 98.62 90 THR A O 1
ATOM 688 N N . ASP A 1 91 ? -6.184 -6.52 -9.586 1 97.06 91 ASP A N 1
ATOM 689 C CA . ASP A 1 91 ? -6.957 -5.738 -8.625 1 97.06 91 ASP A CA 1
ATOM 690 C C . ASP A 1 91 ? -8.297 -6.406 -8.336 1 97.06 91 ASP A C 1
ATOM 692 O O . ASP A 1 91 ? -8.758 -6.402 -7.191 1 97.06 91 ASP A O 1
ATOM 696 N N . GLN A 1 92 ? -8.93 -6.891 -9.32 1 97.44 92 GLN A N 1
ATOM 697 C CA . GLN A 1 92 ? -10.188 -7.602 -9.125 1 97.44 92 GLN A CA 1
ATOM 698 C C . GLN A 1 92 ? -10.008 -8.805 -8.211 1 97.44 92 GLN A C 1
ATOM 700 O O . GLN A 1 92 ? -10.836 -9.062 -7.336 1 97.44 92 GLN A O 1
ATOM 705 N N . LEU A 1 93 ? -8.938 -9.539 -8.398 1 98.44 93 LEU A N 1
ATOM 706 C CA . LEU A 1 93 ? -8.625 -10.664 -7.535 1 98.44 93 LEU A CA 1
ATOM 707 C C . LEU A 1 93 ? -8.445 -10.211 -6.09 1 98.44 93 LEU A C 1
ATOM 709 O O . LEU A 1 93 ? -9.023 -10.797 -5.172 1 98.44 93 LEU A O 1
ATOM 713 N N . LEU A 1 94 ? -7.691 -9.156 -5.902 1 98 94 LEU A N 1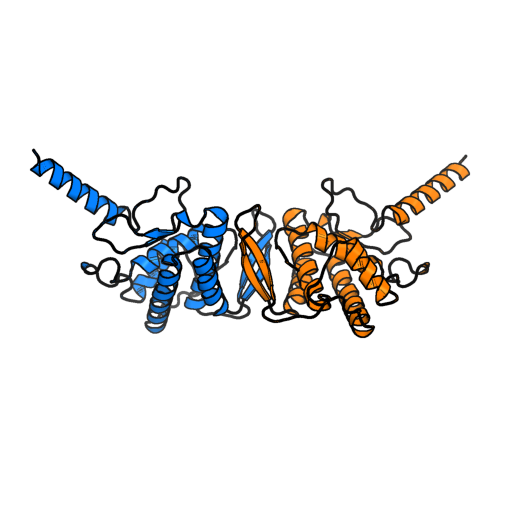
ATOM 714 C CA . LEU A 1 94 ? -7.387 -8.656 -4.562 1 98 94 LEU A CA 1
ATOM 715 C C . LEU A 1 94 ? -8.648 -8.164 -3.865 1 98 94 LEU A C 1
ATOM 717 O O . LEU A 1 94 ? -8.781 -8.289 -2.645 1 98 94 LEU A O 1
ATOM 721 N N . GLN A 1 95 ? -9.57 -7.688 -4.641 1 95.56 95 GLN A N 1
ATOM 722 C CA . GLN A 1 95 ? -10.789 -7.125 -4.082 1 95.56 95 GLN A CA 1
ATOM 723 C C . GLN A 1 95 ? -11.719 -8.227 -3.568 1 95.56 95 GLN A C 1
ATOM 725 O O . GLN A 1 95 ? -12.672 -7.949 -2.84 1 95.56 95 GLN A O 1
ATOM 730 N N . THR A 1 96 ? -11.445 -9.422 -3.939 1 96.75 96 THR A N 1
ATOM 731 C CA . THR A 1 96 ? -12.258 -10.523 -3.436 1 96.75 96 THR A CA 1
ATOM 732 C C . THR A 1 96 ? -11.938 -10.805 -1.97 1 96.75 96 THR A C 1
ATOM 734 O O . THR A 1 96 ? -12.688 -11.508 -1.29 1 96.75 96 THR A O 1
ATOM 737 N N . VAL A 1 97 ? -10.836 -10.289 -1.471 1 97.44 97 VAL A N 1
ATOM 738 C CA . VAL A 1 97 ? -10.414 -10.469 -0.088 1 97.44 97 VAL A CA 1
ATOM 739 C C . VAL A 1 97 ? -10.328 -9.109 0.61 1 97.44 97 VAL A C 1
ATOM 741 O O . VAL A 1 97 ? -9.383 -8.352 0.387 1 97.44 97 VAL A O 1
ATOM 744 N N . PRO A 1 98 ? -11.312 -8.82 1.424 1 95.94 98 PRO A N 1
ATOM 745 C CA . PRO A 1 98 ? -11.195 -7.574 2.18 1 95.94 98 PRO A CA 1
ATOM 746 C C . PRO A 1 98 ? -9.898 -7.488 2.982 1 95.94 98 PRO A C 1
ATOM 748 O O . PRO A 1 98 ? -9.578 -8.398 3.75 1 95.94 98 PRO A O 1
ATOM 751 N N . HIS A 1 99 ? -9.164 -6.453 2.75 1 96.69 99 HIS A N 1
ATOM 752 C CA . HIS A 1 99 ? -7.863 -6.262 3.383 1 96.69 99 HIS A CA 1
ATOM 753 C C . HIS A 1 99 ? -7.457 -4.789 3.375 1 96.69 99 HIS A C 1
ATOM 755 O O . HIS A 1 99 ? -8.117 -3.963 2.742 1 96.69 99 HIS A O 1
ATOM 761 N N . HIS A 1 100 ? -6.477 -4.445 4.086 1 95.38 100 HIS A N 1
ATOM 762 C CA . HIS A 1 100 ? -5.875 -3.115 4.051 1 95.38 100 HIS A CA 1
ATOM 763 C C . HIS A 1 100 ? -4.352 -3.199 4.086 1 95.38 100 HIS A C 1
ATOM 765 O O . HIS A 1 100 ? -3.793 -4.242 4.43 1 95.38 100 HIS A O 1
ATOM 771 N N . VAL A 1 101 ? -3.738 -2.188 3.676 1 96.94 101 VAL A N 1
ATOM 772 C CA . VAL A 1 101 ? -2.281 -2.109 3.719 1 96.94 101 VAL A CA 1
ATOM 773 C C . VAL A 1 101 ? -1.844 -1.275 4.922 1 96.94 101 VAL A C 1
ATOM 775 O O . VAL A 1 101 ? -2.379 -0.19 5.16 1 96.94 101 VAL A O 1
ATOM 778 N N . ARG A 1 102 ? -0.901 -1.798 5.664 1 95.12 102 ARG A N 1
ATOM 779 C CA . ARG A 1 102 ? -0.39 -1.106 6.844 1 95.12 102 ARG A CA 1
ATOM 780 C C . ARG A 1 102 ? 1.118 -1.286 6.973 1 95.12 102 ARG A C 1
ATOM 782 O O . ARG A 1 102 ? 1.715 -2.1 6.266 1 95.12 102 ARG A O 1
ATOM 789 N N . LEU A 1 103 ? 1.7 -0.512 7.836 1 94.75 103 LEU A N 1
ATOM 790 C CA . LEU A 1 103 ? 3.109 -0.708 8.164 1 94.75 103 LEU A CA 1
ATOM 791 C C . LEU A 1 103 ? 3.271 -1.732 9.281 1 94.75 103 LEU A C 1
ATOM 793 O O . LEU A 1 103 ? 2.541 -1.696 10.273 1 94.75 103 LEU A O 1
ATOM 797 N N . VAL A 1 104 ? 4.18 -2.609 9.062 1 92.81 104 VAL A N 1
ATOM 798 C CA . VAL A 1 104 ? 4.516 -3.602 10.078 1 92.81 104 VAL A CA 1
ATOM 799 C C . VAL A 1 104 ? 6.016 -3.572 10.352 1 92.81 104 VAL A C 1
ATOM 801 O O . VAL A 1 104 ? 6.82 -3.404 9.43 1 92.81 104 VAL A O 1
ATOM 804 N N . PRO A 1 105 ? 6.316 -3.607 11.648 1 88.75 105 PRO A N 1
ATOM 805 C CA . PRO A 1 105 ? 7.746 -3.66 11.961 1 88.75 105 PRO A CA 1
ATOM 806 C C . PRO A 1 105 ? 8.453 -4.844 11.305 1 88.75 105 PRO A C 1
ATOM 808 O O . PRO A 1 105 ? 7.863 -5.914 11.156 1 88.75 105 PRO A O 1
ATOM 811 N N . ASP A 1 106 ? 9.562 -4.582 10.914 1 82.62 106 ASP A N 1
ATOM 812 C CA . ASP A 1 106 ? 10.398 -5.586 10.266 1 82.62 106 ASP A CA 1
ATOM 813 C C . ASP A 1 106 ? 11.812 -5.578 10.852 1 82.62 106 ASP A C 1
ATOM 815 O O . ASP A 1 106 ? 12.359 -4.516 11.148 1 82.62 106 ASP A O 1
ATOM 819 N N . ALA A 1 107 ? 12.352 -6.664 11.117 1 75.31 107 ALA A N 1
ATOM 820 C CA . ALA A 1 107 ? 13.68 -6.785 11.727 1 75.31 107 ALA A CA 1
ATOM 821 C C . ALA A 1 107 ? 14.742 -6.148 10.836 1 75.31 107 ALA A C 1
ATOM 823 O O . ALA A 1 107 ? 15.695 -5.547 11.344 1 75.31 107 ALA A O 1
ATOM 824 N N . ARG A 1 108 ? 14.641 -6.215 9.578 1 67.88 108 ARG A N 1
ATOM 825 C CA . ARG A 1 108 ? 15.68 -5.789 8.641 1 67.88 108 ARG A CA 1
ATOM 826 C C . ARG A 1 108 ? 15.477 -4.336 8.227 1 67.88 108 ARG A C 1
ATOM 828 O O . ARG A 1 108 ? 16.438 -3.588 8.078 1 67.88 108 ARG A O 1
ATOM 835 N N . TYR A 1 109 ? 14.266 -3.877 7.922 1 68.75 109 TYR A N 1
ATOM 836 C CA . TYR A 1 109 ? 13.984 -2.588 7.301 1 68.75 109 TYR A CA 1
ATOM 837 C C . TYR A 1 109 ? 13.25 -1.662 8.266 1 68.75 109 TYR A C 1
ATOM 839 O O . TYR A 1 109 ? 12.703 -0.637 7.859 1 68.75 109 TYR A O 1
ATOM 847 N N . ASP A 1 110 ? 13.117 -1.922 9.531 1 81.44 110 ASP A N 1
ATOM 848 C CA . ASP A 1 110 ? 12.359 -1.221 10.562 1 81.44 110 ASP A CA 1
ATOM 849 C C . ASP A 1 110 ? 10.852 -1.378 10.344 1 81.44 110 ASP A C 1
ATOM 851 O O . ASP A 1 110 ? 10.164 -1.982 11.164 1 81.44 110 ASP A O 1
ATOM 855 N N . TYR A 1 111 ? 10.383 -0.901 8.938 1 92.06 111 TYR A N 1
ATOM 856 C CA . TYR A 1 111 ? 8.977 -1.077 8.602 1 92.06 111 TYR A CA 1
ATOM 857 C C . TYR A 1 111 ? 8.812 -1.519 7.156 1 92.06 111 TYR A C 1
ATOM 859 O O . TYR A 1 111 ? 9.625 -1.161 6.297 1 92.06 111 TYR A O 1
ATOM 867 N N . ARG A 1 112 ? 7.762 -2.258 6.91 1 93.88 112 ARG A N 1
ATOM 868 C CA . ARG A 1 112 ? 7.387 -2.631 5.547 1 93.88 112 ARG A CA 1
ATOM 869 C C . ARG A 1 112 ? 5.879 -2.523 5.348 1 93.88 112 ARG A C 1
ATOM 871 O O . ARG A 1 112 ? 5.105 -2.719 6.289 1 93.88 112 ARG A O 1
ATOM 878 N N . TRP A 1 113 ? 5.551 -2.162 4.117 1 95.94 113 TRP A N 1
ATOM 879 C CA . TRP A 1 113 ? 4.141 -2.201 3.752 1 95.94 113 TRP A CA 1
ATOM 880 C C . TRP A 1 113 ? 3.65 -3.639 3.629 1 95.94 113 TRP A C 1
ATOM 882 O O . TRP A 1 113 ? 4.219 -4.434 2.875 1 95.94 113 TRP A O 1
ATOM 892 N N . ASN A 1 114 ? 2.6 -3.959 4.402 1 96.56 114 ASN A N 1
ATOM 893 C CA . ASN A 1 114 ? 2.02 -5.297 4.398 1 96.56 114 ASN A CA 1
ATOM 894 C C . ASN A 1 114 ? 0.521 -5.258 4.109 1 96.56 114 ASN A C 1
ATOM 896 O O . ASN A 1 114 ? -0.193 -4.395 4.617 1 96.56 114 ASN A O 1
ATOM 900 N N . ALA A 1 115 ? 0.057 -6.129 3.283 1 97.31 115 ALA A N 1
ATOM 901 C CA . ALA A 1 115 ? -1.377 -6.367 3.143 1 97.31 115 ALA A CA 1
ATOM 902 C C . ALA A 1 115 ? -1.895 -7.277 4.254 1 97.31 115 ALA A C 1
ATOM 904 O O . ALA A 1 115 ? -1.369 -8.375 4.461 1 97.31 115 ALA A O 1
ATOM 905 N N . VAL A 1 116 ? -2.912 -6.84 4.926 1 95.5 116 VAL A N 1
ATOM 906 C CA . VAL A 1 116 ? -3.463 -7.57 6.062 1 95.5 116 VAL A CA 1
ATOM 907 C C . VAL A 1 116 ? -4.965 -7.773 5.871 1 95.5 116 VAL A C 1
ATOM 909 O O . VAL A 1 116 ? -5.707 -6.809 5.691 1 95.5 116 VAL A O 1
ATOM 912 N N . PRO A 1 117 ? -5.348 -9.008 5.91 1 96.31 117 PRO A N 1
ATOM 913 C CA . PRO A 1 117 ? -6.793 -9.227 5.82 1 96.31 117 PRO A CA 1
ATOM 914 C C . PRO A 1 117 ? -7.559 -8.578 6.973 1 96.31 117 PRO A C 1
ATOM 916 O O . PRO A 1 117 ? -7.066 -8.547 8.102 1 96.31 117 PRO A O 1
ATOM 919 N N . ASP A 1 118 ? -8.789 -8.125 6.727 1 94.19 118 ASP A N 1
ATOM 920 C CA . ASP A 1 118 ? -9.609 -7.453 7.727 1 94.19 118 ASP A CA 1
ATOM 921 C C . ASP A 1 118 ? -10.18 -8.453 8.734 1 94.19 118 ASP A C 1
ATOM 923 O O . ASP A 1 118 ? -10.617 -8.062 9.812 1 94.19 118 ASP A O 1
ATOM 927 N N . ARG A 1 119 ? -10.281 -9.695 8.305 1 94.38 119 ARG A N 1
ATOM 928 C CA . ARG A 1 119 ? -10.75 -10.805 9.133 1 94.38 119 ARG A CA 1
ATOM 929 C C . ARG A 1 119 ? -10.016 -12.094 8.789 1 94.38 119 ARG A C 1
ATOM 931 O O . ARG A 1 119 ? -9.156 -12.102 7.902 1 94.38 119 ARG A O 1
ATOM 938 N N . ARG A 1 120 ? -10.281 -13.094 9.523 1 93.81 120 ARG A N 1
ATOM 939 C CA . ARG A 1 120 ? -9.719 -14.398 9.195 1 93.81 120 ARG A CA 1
ATOM 940 C C . ARG A 1 120 ? -10.18 -14.867 7.82 1 93.81 120 ARG A C 1
ATOM 942 O O . ARG A 1 120 ? -11.352 -14.742 7.477 1 93.81 120 ARG A O 1
ATOM 949 N N . ILE A 1 121 ? -9.242 -15.32 7.051 1 95.75 121 ILE A N 1
ATOM 950 C CA . ILE A 1 121 ? -9.57 -15.75 5.699 1 95.75 121 ILE A CA 1
ATOM 951 C C . ILE A 1 121 ? -9.094 -17.188 5.488 1 95.75 121 ILE A C 1
ATOM 953 O O . ILE A 1 121 ? -8.305 -17.703 6.281 1 95.75 121 ILE A O 1
ATOM 957 N N . ASP A 1 122 ? -9.633 -17.875 4.48 1 95.19 122 ASP A N 1
ATOM 958 C CA . ASP A 1 122 ? -9.266 -19.25 4.168 1 95.19 122 ASP A CA 1
ATOM 959 C C . ASP A 1 122 ? -8 -19.297 3.314 1 95.19 122 ASP A C 1
ATOM 961 O O . ASP A 1 122 ? -7.406 -18.266 3.016 1 95.19 122 ASP A O 1
ATOM 965 N N . LEU A 1 123 ? -7.59 -20.453 2.959 1 96.44 123 LEU A N 1
ATOM 966 C CA . LEU A 1 123 ? -6.352 -20.672 2.221 1 96.44 123 LEU A CA 1
ATOM 967 C C . LEU A 1 123 ? -6.371 -19.938 0.892 1 96.44 123 LEU A C 1
ATOM 969 O O . LEU A 1 123 ? -5.395 -19.266 0.53 1 96.44 123 LEU A O 1
ATOM 973 N N . THR A 1 124 ? -7.473 -20.047 0.197 1 97.75 124 THR A N 1
ATOM 974 C CA . THR A 1 124 ? -7.59 -19.422 -1.116 1 97.75 124 THR A CA 1
ATOM 975 C C . THR A 1 124 ? -7.441 -17.906 -1.008 1 97.75 124 THR A C 1
ATOM 977 O O . THR A 1 124 ? -6.801 -17.281 -1.853 1 97.75 124 THR A O 1
ATOM 980 N N . GLY A 1 125 ? -8.039 -17.328 0.041 1 98 125 GLY A N 1
ATOM 981 C CA . GLY A 1 125 ? -7.879 -15.906 0.29 1 98 125 GLY A CA 1
ATOM 982 C C . GLY A 1 125 ? -6.445 -15.508 0.576 1 98 125 GLY A C 1
ATOM 983 O O . GLY A 1 125 ? -5.965 -14.492 0.071 1 98 125 GLY A O 1
ATOM 984 N N . GLU A 1 126 ? -5.762 -16.281 1.345 1 97.94 126 GLU A N 1
ATOM 985 C CA . GLU A 1 126 ? -4.359 -16 1.651 1 97.94 126 GLU A CA 1
ATOM 986 C C . GLU A 1 126 ? -3.5 -16.047 0.39 1 97.94 126 GLU A C 1
ATOM 988 O O . GLU A 1 126 ? -2.643 -15.188 0.186 1 97.94 126 GLU A O 1
ATOM 993 N N . LEU A 1 127 ? -3.752 -17.016 -0.387 1 98.44 127 LEU A N 1
ATOM 994 C CA . LEU A 1 127 ? -2.984 -17.188 -1.618 1 98.44 127 LEU A CA 1
ATOM 995 C C . LEU A 1 127 ? -3.285 -16.047 -2.598 1 98.44 127 LEU A C 1
ATOM 997 O O . LEU A 1 127 ? -2.385 -15.562 -3.285 1 98.44 127 LEU A O 1
ATOM 1001 N N . ALA A 1 128 ? -4.57 -15.656 -2.645 1 98.62 128 ALA A N 1
ATOM 1002 C CA . ALA A 1 128 ? -4.95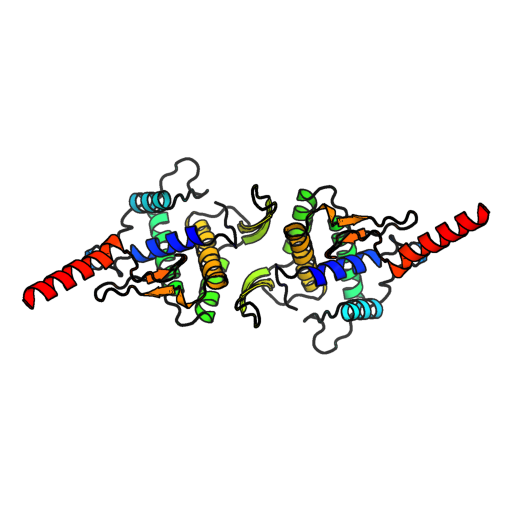3 -14.555 -3.523 1 98.62 128 ALA A CA 1
ATOM 1003 C C . ALA A 1 128 ? -4.191 -13.281 -3.17 1 98.62 128 ALA A C 1
ATOM 1005 O O . ALA A 1 128 ? -3.68 -12.594 -4.055 1 98.62 128 ALA A O 1
ATOM 1006 N N . LEU A 1 129 ? -4.09 -12.992 -1.914 1 98.44 129 LEU A N 1
ATOM 1007 C CA . LEU A 1 129 ? -3.377 -11.797 -1.476 1 98.44 129 LEU A CA 1
ATOM 1008 C C . LEU A 1 129 ? -1.887 -11.914 -1.777 1 98.44 129 LEU A C 1
ATOM 1010 O O . LEU A 1 129 ? -1.291 -10.992 -2.336 1 98.44 129 LEU A O 1
ATOM 1014 N N . LEU A 1 130 ? -1.306 -13.055 -1.436 1 98.5 130 LEU A N 1
ATOM 1015 C CA . LEU A 1 130 ? 0.12 -13.266 -1.663 1 98.5 130 LEU A CA 1
ATOM 1016 C C . LEU A 1 130 ? 0.458 -13.141 -3.145 1 98.5 130 LEU A C 1
ATOM 1018 O O . LEU A 1 130 ? 1.354 -12.383 -3.52 1 98.5 130 LEU A O 1
ATOM 1022 N N . ILE A 1 131 ? -0.283 -13.859 -3.918 1 98.75 131 ILE A N 1
ATOM 1023 C CA . ILE A 1 131 ? -0.015 -13.914 -5.352 1 98.75 131 ILE A CA 1
ATOM 1024 C C . ILE A 1 131 ? -0.309 -12.555 -5.977 1 98.75 131 ILE A C 1
ATOM 1026 O O . ILE A 1 131 ? 0.498 -12.031 -6.754 1 98.75 131 ILE A O 1
ATOM 1030 N N . GLY A 1 132 ? -1.47 -11.992 -5.66 1 98.75 132 GLY A N 1
ATOM 1031 C CA . GLY A 1 132 ? -1.855 -10.719 -6.242 1 98.75 132 GLY A CA 1
ATOM 1032 C C . GLY A 1 132 ? -0.811 -9.633 -6.051 1 98.75 132 GLY A C 1
ATOM 1033 O O . GLY A 1 132 ? -0.372 -9.008 -7.02 1 98.75 132 GLY A O 1
ATOM 1034 N N . TYR A 1 133 ? -0.371 -9.43 -4.836 1 98.5 133 TYR A N 1
ATOM 1035 C CA . TYR A 1 133 ? 0.599 -8.375 -4.566 1 98.5 133 TYR A CA 1
ATOM 1036 C C . TYR A 1 133 ? 1.972 -8.742 -5.117 1 98.5 133 TYR A C 1
ATOM 1038 O O . TYR A 1 133 ? 2.736 -7.863 -5.527 1 98.5 133 TYR A O 1
ATOM 1046 N N . SER A 1 134 ? 2.285 -10.016 -5.191 1 98.56 134 SER A N 1
ATOM 1047 C CA . SER A 1 134 ? 3.551 -10.43 -5.785 1 98.56 134 SER A CA 1
ATOM 1048 C C . SER A 1 134 ? 3.576 -10.156 -7.285 1 98.56 134 SER A C 1
ATOM 1050 O O . SER A 1 134 ? 4.594 -9.719 -7.824 1 98.56 134 SER A O 1
ATOM 1052 N N . LEU A 1 135 ? 2.465 -10.438 -7.922 1 98.62 135 LEU A N 1
ATOM 1053 C CA . LEU A 1 135 ? 2.4 -10.164 -9.352 1 98.62 135 LEU A CA 1
ATOM 1054 C C . LEU A 1 135 ? 2.504 -8.664 -9.617 1 98.62 135 LEU A C 1
ATOM 1056 O O . LEU A 1 135 ? 3.25 -8.234 -10.508 1 98.62 135 LEU A O 1
ATOM 1060 N N . LEU A 1 136 ? 1.793 -7.859 -8.852 1 98.12 136 LEU A N 1
ATOM 1061 C CA . LEU A 1 136 ? 1.882 -6.41 -8.992 1 98.12 136 LEU A CA 1
ATOM 1062 C C . LEU A 1 136 ? 3.281 -5.914 -8.648 1 98.12 136 LEU A C 1
ATOM 1064 O O . LEU A 1 136 ? 3.809 -5.016 -9.305 1 98.12 136 LEU A O 1
ATOM 1068 N N . GLY A 1 137 ? 3.832 -6.477 -7.602 1 97.38 137 GLY A N 1
ATOM 1069 C CA . GLY A 1 137 ? 5.203 -6.137 -7.25 1 97.38 137 GLY A CA 1
ATOM 1070 C C . GLY A 1 137 ? 6.195 -6.445 -8.352 1 97.38 137 GLY A C 1
ATOM 1071 O O . GLY A 1 137 ? 7.109 -5.664 -8.609 1 97.38 137 GLY A O 1
ATOM 1072 N N . THR A 1 138 ? 6.035 -7.598 -8.969 1 97.62 138 THR A N 1
ATOM 1073 C CA . THR A 1 138 ? 6.895 -7.969 -10.086 1 97.62 138 THR A CA 1
ATOM 1074 C C . THR A 1 138 ? 6.75 -6.969 -11.227 1 97.62 138 THR A C 1
ATOM 1076 O O . THR A 1 138 ? 7.746 -6.5 -11.781 1 97.62 138 THR A O 1
ATOM 1079 N N . LEU A 1 139 ? 5.543 -6.664 -11.555 1 97.12 139 LEU A N 1
ATOM 1080 C CA . LEU A 1 139 ? 5.281 -5.691 -12.609 1 97.12 139 LEU A CA 1
ATOM 1081 C C . LEU A 1 139 ? 5.961 -4.363 -12.305 1 97.12 139 LEU A C 1
ATOM 1083 O O . LEU A 1 139 ? 6.625 -3.785 -13.164 1 97.12 139 LEU A O 1
ATOM 1087 N N . ARG A 1 140 ? 5.812 -3.91 -11.109 1 96 140 ARG A N 1
ATOM 1088 C CA . ARG A 1 140 ? 6.344 -2.619 -10.68 1 96 140 ARG A CA 1
ATOM 1089 C C . ARG A 1 140 ? 7.867 -2.6 -10.75 1 96 140 ARG A C 1
ATOM 1091 O O . ARG A 1 140 ? 8.461 -1.6 -11.164 1 96 140 ARG A O 1
ATOM 1098 N N . THR A 1 141 ? 8.492 -3.652 -10.375 1 95.5 141 THR A N 1
ATOM 1099 C CA . THR A 1 141 ? 9.938 -3.672 -10.164 1 95.5 141 THR A CA 1
ATOM 1100 C C . THR A 1 141 ? 10.664 -4.117 -11.43 1 95.5 141 THR A C 1
ATOM 1102 O O . THR A 1 141 ? 11.727 -3.588 -11.766 1 95.5 141 THR A O 1
ATOM 1105 N N . LEU A 1 142 ? 10.039 -5.113 -12.117 1 96 142 LEU A N 1
ATOM 1106 C CA . LEU A 1 142 ? 10.797 -5.754 -13.18 1 96 142 LEU A CA 1
ATOM 1107 C C . LEU A 1 142 ? 10.195 -5.445 -14.547 1 96 142 LEU A C 1
ATOM 1109 O O . LEU A 1 142 ? 10.875 -5.551 -15.57 1 96 142 LEU A O 1
ATOM 1113 N N . GLY A 1 143 ? 8.844 -5.141 -14.57 1 95.44 143 GLY A N 1
ATOM 1114 C CA . GLY A 1 143 ? 8.219 -4.77 -15.836 1 95.44 143 GLY A CA 1
ATOM 1115 C C . GLY A 1 143 ? 7.355 -5.871 -16.422 1 95.44 143 GLY A C 1
ATOM 1116 O O . GLY A 1 143 ? 7.465 -7.031 -16.016 1 95.44 143 GLY A O 1
ATOM 1117 N N . TYR A 1 144 ? 6.523 -5.531 -17.359 1 96.44 144 TYR A N 1
ATOM 1118 C CA . TYR A 1 144 ? 5.516 -6.387 -17.984 1 96.44 144 TYR A CA 1
ATOM 1119 C C . TYR A 1 144 ? 6.164 -7.473 -18.828 1 96.44 144 TYR A C 1
ATOM 1121 O O . TYR A 1 144 ? 5.598 -8.555 -19 1 96.44 144 TYR A O 1
ATOM 1129 N N . GLU A 1 145 ? 7.344 -7.227 -19.359 1 96.69 145 GLU A N 1
ATOM 1130 C CA . GLU A 1 145 ? 8.031 -8.164 -20.25 1 96.69 145 GLU A CA 1
ATOM 1131 C C . GLU A 1 145 ? 8.445 -9.43 -19.5 1 96.69 145 GLU A C 1
ATOM 1133 O O . GLU A 1 145 ? 8.82 -10.422 -20.125 1 96.69 145 GLU A O 1
ATOM 1138 N N . ARG A 1 146 ? 8.305 -9.406 -18.156 1 97.88 146 ARG A N 1
ATOM 1139 C CA . ARG A 1 146 ? 8.688 -10.57 -17.359 1 97.88 146 ARG A CA 1
ATOM 1140 C C . ARG A 1 146 ? 7.562 -11.602 -17.328 1 97.88 146 ARG A C 1
ATOM 1142 O O . ARG A 1 146 ? 7.746 -12.711 -16.828 1 97.88 146 ARG A O 1
ATOM 1149 N N . PHE A 1 147 ? 6.395 -11.273 -17.703 1 98.38 147 PHE A N 1
ATOM 1150 C CA . PHE A 1 147 ? 5.254 -12.172 -17.844 1 98.38 147 PHE A CA 1
ATOM 1151 C C . PHE A 1 147 ? 5.215 -12.789 -19.234 1 98.38 147 PHE A C 1
ATOM 1153 O O . PHE A 1 147 ? 4.938 -12.102 -20.219 1 98.38 147 PHE A O 1
ATOM 1160 N N . ARG A 1 148 ? 5.457 -14.18 -19.328 1 97.56 148 ARG A N 1
ATOM 1161 C CA . ARG A 1 148 ? 5.734 -14.742 -20.641 1 97.56 148 ARG A CA 1
ATOM 1162 C C . ARG A 1 148 ? 5.094 -16.109 -20.797 1 97.56 148 ARG A C 1
ATOM 1164 O O . ARG A 1 148 ? 4.953 -16.859 -19.812 1 97.56 148 ARG A O 1
ATOM 1171 N N . PRO A 1 149 ? 4.816 -16.453 -22.031 1 97.31 149 PRO A N 1
ATOM 1172 C CA . PRO A 1 149 ? 4.543 -17.859 -22.328 1 97.31 149 PRO A CA 1
ATOM 1173 C C . PRO A 1 149 ? 5.812 -18.703 -22.406 1 97.31 149 PRO A C 1
ATOM 1175 O O . PRO A 1 149 ? 6.895 -18.172 -22.672 1 97.31 149 PRO A O 1
ATOM 1178 N N . CYS A 1 150 ? 5.648 -19.922 -22.156 1 96.38 150 CYS A N 1
ATOM 1179 C CA . CYS A 1 150 ? 6.746 -20.875 -22.312 1 96.38 150 CYS A CA 1
ATOM 1180 C C . CYS A 1 150 ? 7.227 -20.906 -23.766 1 96.38 150 CYS A C 1
ATOM 1182 O O . CYS A 1 150 ? 6.414 -20.891 -24.688 1 96.38 150 CYS A O 1
ATOM 1184 N N . ALA A 1 151 ? 8.484 -20.984 -24 1 94.38 151 ALA A N 1
ATOM 1185 C CA . ALA A 1 151 ? 9.055 -20.969 -25.344 1 94.38 151 ALA A CA 1
ATOM 1186 C C . ALA A 1 151 ? 9 -22.344 -25.984 1 94.38 151 ALA A C 1
ATOM 1188 O O . ALA A 1 151 ? 9.25 -22.484 -27.188 1 94.38 151 ALA A O 1
ATOM 1189 N N . SER A 1 152 ? 8.766 -23.328 -25.219 1 90.19 152 SER A N 1
ATOM 1190 C CA . SER A 1 152 ? 8.633 -24.656 -25.797 1 90.19 152 SER A CA 1
ATOM 1191 C C . SER A 1 152 ? 7.414 -24.75 -26.703 1 90.19 152 SER A C 1
ATOM 1193 O O . SER A 1 152 ? 6.305 -24.391 -26.297 1 90.19 152 SER A O 1
ATOM 1195 N N . PRO A 1 153 ? 7.547 -25.281 -27.875 1 88.06 153 PRO A N 1
ATOM 1196 C CA . PRO A 1 153 ? 6.434 -25.359 -28.812 1 88.06 153 PRO A CA 1
ATOM 1197 C C . PRO A 1 153 ? 5.355 -26.344 -28.391 1 88.06 153 PRO A C 1
ATOM 1199 O O . PRO A 1 153 ? 4.25 -26.344 -28.938 1 88.06 153 PRO A O 1
ATOM 1202 N N . THR A 1 154 ? 5.684 -27.219 -27.469 1 84.38 154 THR A N 1
ATOM 1203 C CA . THR A 1 154 ? 4.73 -28.25 -27.062 1 84.38 154 THR A CA 1
ATOM 1204 C C . THR A 1 154 ? 4.156 -27.938 -25.688 1 84.38 154 THR A C 1
ATOM 1206 O O . THR A 1 154 ? 3.586 -28.828 -25.047 1 84.38 154 THR A O 1
ATOM 1209 N N . CYS A 1 155 ? 4.445 -26.797 -25.25 1 92.06 155 CYS A N 1
ATOM 1210 C CA . CYS A 1 155 ? 4.004 -26.438 -23.906 1 92.06 155 CYS A CA 1
ATOM 1211 C C . CYS A 1 155 ? 3.145 -25.172 -23.938 1 92.06 155 CYS A C 1
ATOM 1213 O O . CYS A 1 155 ? 3.488 -24.203 -24.594 1 92.06 155 CYS A O 1
ATOM 1215 N N . ASN A 1 156 ? 2.057 -25.203 -23.203 1 94.75 156 ASN A N 1
ATOM 1216 C CA . ASN A 1 156 ? 1.192 -24.047 -23.109 1 94.75 156 ASN A CA 1
ATOM 1217 C C . ASN A 1 156 ? 1.399 -23.297 -21.781 1 94.75 156 ASN A C 1
ATOM 1219 O O . ASN A 1 156 ? 0.516 -22.578 -21.328 1 94.75 156 ASN A O 1
ATOM 1223 N N . GLY A 1 157 ? 2.463 -23.562 -21.156 1 96.5 157 GLY A N 1
ATOM 1224 C CA . GLY A 1 157 ? 2.746 -22.953 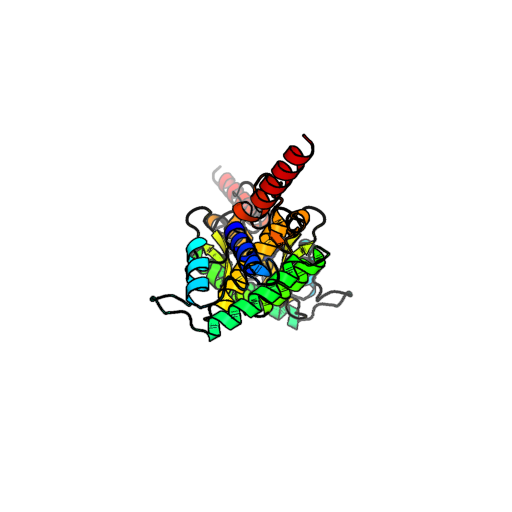-19.875 1 96.5 157 GLY A CA 1
ATOM 1225 C C . GLY A 1 157 ? 3.049 -21.469 -19.969 1 96.5 157 GLY A C 1
ATOM 1226 O O . GLY A 1 157 ? 3.291 -20.953 -21.062 1 96.5 157 GLY A O 1
ATOM 1227 N N . VAL A 1 158 ? 2.914 -20.75 -18.875 1 97.75 158 VAL A N 1
ATOM 1228 C CA . VAL A 1 158 ? 3.275 -19.344 -18.703 1 97.75 158 VAL A CA 1
ATOM 1229 C C . VAL A 1 158 ? 4.086 -19.172 -17.422 1 97.75 158 VAL A C 1
ATOM 1231 O O . VAL A 1 158 ? 4.059 -20.031 -16.531 1 97.75 158 VAL A O 1
ATOM 1234 N N . PHE A 1 159 ? 4.812 -18.109 -17.359 1 98.19 159 PHE A N 1
ATOM 1235 C CA . PHE A 1 159 ? 5.59 -17.906 -16.141 1 98.19 159 PHE A CA 1
ATOM 1236 C C . PHE A 1 159 ? 5.898 -16.422 -15.938 1 98.19 159 PHE A C 1
ATOM 1238 O O . PHE A 1 159 ? 5.785 -15.633 -16.875 1 98.19 159 PHE A O 1
ATOM 1245 N N . VAL A 1 160 ? 6.129 -16.141 -14.703 1 98.69 160 VAL A N 1
ATOM 1246 C CA . VAL A 1 160 ? 6.676 -14.852 -14.289 1 98.69 160 VAL A CA 1
ATOM 1247 C C . VAL A 1 160 ? 8.172 -14.992 -14.008 1 98.69 160 VAL A C 1
ATOM 1249 O O . VAL A 1 160 ? 8.57 -15.719 -13.094 1 98.69 160 VAL A O 1
ATOM 1252 N N . ASP A 1 161 ? 9.016 -14.312 -14.789 1 98.25 161 ASP A N 1
ATOM 1253 C CA . ASP A 1 161 ? 10.461 -14.398 -14.641 1 98.25 161 ASP A CA 1
ATOM 1254 C C . ASP A 1 161 ? 10.969 -13.422 -13.578 1 98.25 161 ASP A C 1
ATOM 1256 O O . ASP A 1 161 ? 11.125 -12.227 -13.852 1 98.25 161 ASP A O 1
ATOM 1260 N N . THR A 1 162 ? 11.273 -13.938 -12.445 1 97.62 162 THR A N 1
ATOM 1261 C CA . THR A 1 162 ? 11.75 -13.078 -11.375 1 97.62 162 THR A CA 1
ATOM 1262 C C . THR A 1 162 ? 13.273 -13.164 -11.25 1 97.62 162 THR A C 1
ATOM 1264 O O . THR A 1 162 ? 13.852 -12.672 -10.281 1 97.62 162 THR A O 1
ATOM 1267 N N . SER A 1 163 ? 13.906 -13.852 -12.234 1 95.5 163 SER A N 1
ATOM 1268 C CA . SER A 1 163 ? 15.359 -13.961 -12.188 1 95.5 163 SER A CA 1
ATOM 1269 C C . SER A 1 163 ? 16.031 -12.609 -12.43 1 95.5 163 SER A C 1
ATOM 1271 O O . SER A 1 163 ? 15.43 -11.719 -13.031 1 95.5 163 SER A O 1
ATOM 1273 N N . ARG A 1 164 ? 17.234 -12.375 -11.992 1 92.5 164 ARG A N 1
ATOM 1274 C CA . ARG A 1 164 ? 17.969 -11.125 -12.125 1 92.5 164 ARG A CA 1
ATOM 1275 C C . ARG A 1 164 ? 18.219 -10.789 -13.594 1 92.5 164 ARG A C 1
ATOM 1277 O O . ARG A 1 164 ? 18.031 -9.641 -14.008 1 92.5 164 ARG A O 1
ATOM 1284 N N . GLY A 1 165 ? 18.516 -11.797 -14.414 1 93.31 165 GLY A N 1
ATOM 1285 C CA . GLY A 1 165 ? 18.875 -11.57 -15.812 1 93.31 165 GLY A CA 1
ATOM 1286 C C . GLY A 1 165 ? 17.672 -11.438 -16.719 1 93.31 165 GLY A C 1
ATOM 1287 O O . GLY A 1 165 ? 17.766 -10.891 -17.812 1 93.31 165 GLY A O 1
ATOM 1288 N N . GLY A 1 166 ? 16.562 -11.977 -16.281 1 95.56 166 GLY A N 1
ATOM 1289 C CA . GLY A 1 166 ? 15.344 -11.875 -17.062 1 95.56 166 GLY A CA 1
ATOM 1290 C C . GLY A 1 166 ? 15.414 -12.617 -18.391 1 95.56 166 GLY A C 1
ATOM 1291 O O . GLY A 1 166 ? 14.891 -12.148 -19.406 1 95.56 166 GLY A O 1
ATOM 1292 N N . ARG A 1 167 ? 16.172 -13.703 -18.484 1 94.81 167 ARG A N 1
ATOM 1293 C CA . ARG A 1 167 ? 16.375 -14.406 -19.75 1 94.81 167 ARG A CA 1
ATOM 1294 C C . ARG A 1 167 ? 15.742 -15.789 -19.719 1 94.81 167 ARG A C 1
ATOM 1296 O O . ARG A 1 167 ? 16 -16.609 -20.594 1 94.81 167 ARG A O 1
ATOM 1303 N N . ARG A 1 168 ? 14.891 -16.078 -18.641 1 95.81 168 ARG A N 1
ATOM 1304 C CA . ARG A 1 168 ? 14.195 -17.359 -18.547 1 95.81 168 ARG A CA 1
ATOM 1305 C C . ARG A 1 168 ? 13.289 -17.562 -19.75 1 95.81 168 ARG A C 1
ATOM 1307 O O . ARG A 1 168 ? 12.594 -16.641 -20.188 1 95.81 168 ARG A O 1
ATOM 1314 N N . ARG A 1 169 ? 13.32 -18.797 -20.266 1 95.25 169 ARG A N 1
ATOM 1315 C CA . ARG A 1 169 ? 12.57 -19.047 -21.5 1 95.25 169 ARG A CA 1
ATOM 1316 C C . ARG A 1 169 ? 11.438 -20.031 -21.266 1 95.25 169 ARG A C 1
ATOM 1318 O O . ARG A 1 169 ? 10.453 -20.047 -22 1 95.25 169 ARG A O 1
ATOM 1325 N N . TYR A 1 170 ? 11.695 -20.812 -20.234 1 94.81 170 TYR A N 1
ATOM 1326 C CA . TYR A 1 170 ? 10.781 -21.938 -20.062 1 94.81 170 TYR A CA 1
ATOM 1327 C C . TYR A 1 170 ? 10.055 -21.859 -18.734 1 94.81 170 TYR A C 1
ATOM 1329 O O . TYR A 1 170 ? 10.625 -21.438 -17.719 1 94.81 170 TYR A O 1
ATOM 1337 N N . CYS A 1 171 ? 8.789 -22.359 -18.656 1 95.44 171 CYS A N 1
ATOM 1338 C CA . CYS A 1 171 ? 7.973 -22.328 -17.453 1 95.44 171 CYS A CA 1
ATOM 1339 C C . CYS A 1 171 ? 8.453 -23.359 -16.438 1 95.44 171 CYS A C 1
ATOM 1341 O O . CYS A 1 171 ? 8.336 -23.141 -15.227 1 95.44 171 CYS A O 1
ATOM 1343 N N . MET A 1 172 ? 8.961 -24.469 -16.953 1 92.31 172 MET A N 1
ATOM 1344 C CA . MET A 1 172 ? 9.625 -25.5 -16.156 1 92.31 172 MET A CA 1
ATOM 1345 C C . MET A 1 172 ? 10.961 -25.891 -16.797 1 92.31 172 MET A C 1
ATOM 1347 O O . MET A 1 172 ? 11.047 -26.875 -17.516 1 92.31 172 MET A O 1
ATOM 1351 N N . PRO A 1 173 ? 11.914 -25.203 -16.469 1 88.88 173 PRO A N 1
ATOM 1352 C CA . PRO A 1 173 ? 13.195 -25.359 -17.172 1 88.88 173 PRO A CA 1
ATOM 1353 C C . PRO A 1 173 ? 13.68 -26.797 -17.203 1 88.88 173 PRO A C 1
ATOM 1355 O O . PRO A 1 173 ? 14.172 -27.266 -18.234 1 88.88 173 PRO A O 1
ATOM 1358 N N . ALA A 1 174 ? 13.516 -27.484 -16.141 1 84.69 174 ALA A N 1
ATOM 1359 C CA . ALA A 1 174 ? 14 -28.859 -16.094 1 84.69 174 ALA A CA 1
ATOM 1360 C C . ALA A 1 174 ? 13.211 -29.766 -17.031 1 84.69 174 ALA A C 1
ATOM 1362 O O . ALA A 1 174 ? 13.75 -30.719 -17.594 1 84.69 174 ALA A O 1
ATOM 1363 N N . LEU A 1 175 ? 11.969 -29.469 -17.281 1 83.94 175 LEU A N 1
ATOM 1364 C CA . LEU A 1 175 ? 11.117 -30.312 -18.125 1 83.94 175 LEU A CA 1
ATOM 1365 C C . LEU A 1 175 ? 11.016 -29.734 -19.531 1 83.94 175 LEU A C 1
ATOM 1367 O O . LEU A 1 175 ? 11.297 -30.438 -20.516 1 83.94 175 LEU A O 1
ATOM 1371 N N . CYS A 1 176 ? 10.688 -28.516 -19.656 1 87.75 176 CYS A N 1
ATOM 1372 C CA . CYS A 1 176 ? 10.477 -27.891 -20.953 1 87.75 176 CYS A CA 1
ATOM 1373 C C . CYS A 1 176 ? 11.797 -27.625 -21.656 1 87.75 176 CYS A C 1
ATOM 1375 O O . CYS A 1 176 ? 11.883 -27.719 -22.891 1 87.75 176 CYS A O 1
ATOM 1377 N N . GLY A 1 177 ? 12.812 -27.281 -20.891 1 77.81 177 GLY A N 1
ATOM 1378 C CA . GLY A 1 177 ? 14.125 -27.078 -21.469 1 77.81 177 GLY A CA 1
ATOM 1379 C C . GLY A 1 177 ? 14.766 -28.375 -21.953 1 77.81 177 GLY A C 1
ATOM 1380 O O . GLY A 1 177 ? 15.32 -28.406 -23.062 1 77.81 177 GLY A O 1
ATOM 1381 N N . ASN A 1 178 ? 14.633 -29.344 -21.188 1 76.19 178 ASN A N 1
ATOM 1382 C CA . ASN A 1 178 ? 15.242 -30.625 -21.531 1 76.19 178 ASN A CA 1
ATOM 1383 C C . ASN A 1 178 ? 14.57 -31.25 -22.75 1 76.19 178 ASN A C 1
ATOM 1385 O O . ASN A 1 178 ? 15.242 -31.844 -23.594 1 76.19 178 ASN A O 1
ATOM 1389 N N . ARG A 1 179 ? 13.336 -31.109 -22.781 1 68.81 179 ARG A N 1
ATOM 1390 C CA . ARG A 1 179 ? 12.609 -31.672 -23.922 1 68.81 179 ARG A CA 1
ATOM 1391 C C . ARG A 1 179 ? 13.086 -31.047 -25.234 1 68.81 179 ARG A C 1
ATOM 1393 O O . ARG A 1 179 ? 13.266 -31.75 -26.234 1 68.81 179 ARG A O 1
ATOM 1400 N N . ILE A 1 180 ? 13.359 -29.812 -25.172 1 68 180 ILE A N 1
ATOM 1401 C CA . ILE A 1 180 ? 13.828 -29.125 -26.375 1 68 180 ILE A CA 1
ATOM 1402 C C . ILE A 1 180 ? 15.273 -29.531 -26.672 1 68 180 ILE A C 1
ATOM 1404 O O . ILE A 1 180 ? 15.633 -29.781 -27.812 1 68 180 ILE A O 1
ATOM 1408 N N . ASN A 1 181 ? 15.992 -29.625 -25.594 1 67 181 ASN A N 1
ATOM 1409 C CA . ASN A 1 181 ? 17.375 -30.031 -25.781 1 67 181 ASN A CA 1
ATOM 1410 C C . ASN A 1 181 ? 17.469 -31.438 -26.375 1 67 181 ASN A C 1
ATOM 1412 O O . ASN A 1 181 ? 18.266 -31.672 -27.281 1 67 181 ASN A O 1
ATOM 1416 N N . VAL A 1 182 ? 16.672 -32.312 -25.922 1 64.44 182 VAL A N 1
ATOM 1417 C CA . VAL A 1 182 ? 16.625 -33.688 -26.438 1 64.44 182 VAL A CA 1
ATOM 1418 C C . VAL A 1 182 ? 16.125 -33.688 -27.875 1 64.44 182 VAL A C 1
ATOM 1420 O O . VAL A 1 182 ? 16.688 -34.344 -28.75 1 64.44 182 VAL A O 1
ATOM 1423 N N . ALA A 1 183 ? 15.234 -32.875 -28.156 1 63.12 183 ALA A N 1
ATOM 1424 C CA . ALA A 1 183 ? 14.695 -32.75 -29.5 1 63.12 183 ALA A CA 1
ATOM 1425 C C . ALA A 1 183 ? 15.719 -32.156 -30.453 1 63.12 183 ALA A C 1
ATOM 1427 O O . ALA A 1 183 ? 15.906 -32.656 -31.578 1 63.12 183 ALA A O 1
ATOM 1428 N N . ASN A 1 184 ? 16.312 -31.125 -29.922 1 63.47 184 ASN A N 1
ATOM 1429 C CA . ASN A 1 184 ? 17.344 -30.5 -30.75 1 63.47 184 ASN A CA 1
ATOM 1430 C C . ASN A 1 184 ? 18.5 -31.469 -31.031 1 63.47 184 ASN A C 1
ATOM 1432 O O . ASN A 1 184 ? 19.016 -31.516 -32.125 1 63.47 184 ASN A O 1
ATOM 1436 N N . HIS A 1 185 ? 18.875 -32.219 -30.031 1 63.91 185 HIS A N 1
ATOM 1437 C CA . HIS A 1 185 ? 19.922 -33.219 -30.172 1 63.91 185 HIS A CA 1
ATOM 1438 C C . HIS A 1 185 ? 19.516 -34.281 -31.172 1 63.91 185 HIS A C 1
ATOM 1440 O O . HIS A 1 185 ? 20.312 -34.688 -32.031 1 63.91 185 HIS A O 1
ATOM 1446 N N . ARG A 1 186 ? 18.391 -34.688 -31.109 1 61.69 186 ARG A N 1
ATOM 1447 C CA . ARG A 1 186 ? 17.875 -35.688 -32.031 1 61.69 186 ARG A CA 1
ATOM 1448 C C . ARG A 1 186 ? 17.875 -35.188 -33.469 1 61.69 186 ARG A C 1
ATOM 1450 O O . ARG A 1 186 ? 18.219 -35.906 -34.406 1 61.69 186 ARG A O 1
ATOM 1457 N N . GLN A 1 187 ? 17.5 -33.969 -33.531 1 62.06 187 GLN A N 1
ATOM 1458 C CA . GLN A 1 187 ? 17.453 -33.344 -34.875 1 62.06 187 GLN A CA 1
ATOM 1459 C C . GLN A 1 187 ? 18.859 -33.219 -35.469 1 62.06 187 GLN A C 1
ATOM 1461 O O . GLN A 1 187 ? 19.047 -33.406 -36.656 1 62.06 187 GLN A O 1
ATOM 1466 N N . ARG A 1 188 ? 19.797 -32.906 -34.594 1 68.12 188 ARG A N 1
ATOM 1467 C CA . ARG A 1 188 ? 21.188 -32.781 -35.031 1 68.12 188 ARG A CA 1
ATOM 1468 C C . ARG A 1 188 ? 21.734 -34.156 -35.438 1 68.12 188 ARG A C 1
ATOM 1470 O O . ARG A 1 188 ? 22.484 -34.25 -36.406 1 68.12 188 ARG A O 1
ATOM 1477 N N . GLN A 1 189 ? 21.359 -35.031 -34.781 1 63.88 189 GLN A N 1
ATOM 1478 C CA . GLN A 1 189 ? 21.828 -36.375 -35.094 1 63.88 189 GLN A CA 1
ATOM 1479 C C . GLN A 1 189 ? 21.219 -36.906 -36.406 1 63.88 189 GLN A C 1
ATOM 1481 O O . GLN A 1 189 ? 21.844 -37.656 -37.125 1 63.88 189 GLN A O 1
ATOM 1486 N N . ARG A 1 190 ? 20.109 -36.469 -36.719 1 64.94 190 ARG A N 1
ATOM 1487 C CA . ARG A 1 190 ? 19.484 -36.875 -38 1 64.94 190 ARG A CA 1
ATOM 1488 C C . ARG A 1 190 ? 20.141 -36.156 -39.156 1 64.94 190 ARG A C 1
ATOM 1490 O O . ARG A 1 190 ? 20 -36.594 -40.312 1 64.94 190 ARG A O 1
ATOM 1497 N N . ARG A 1 191 ? 20.562 -35.062 -38.812 1 64.19 191 ARG A N 1
ATOM 1498 C CA . ARG A 1 191 ? 21.188 -34.344 -39.906 1 64.19 191 ARG A CA 1
ATOM 1499 C C . ARG A 1 191 ? 22.609 -34.812 -40.156 1 64.19 191 ARG A C 1
ATOM 1501 O O . ARG A 1 191 ? 23.203 -34.531 -41.188 1 64.19 191 ARG A O 1
ATOM 1508 N N . THR A 1 192 ? 23.062 -35.594 -39.281 1 61.38 192 THR A N 1
ATOM 1509 C CA . THR A 1 192 ? 24.344 -36.219 -39.594 1 61.38 192 THR A CA 1
ATOM 1510 C C . THR A 1 192 ? 24.156 -37.625 -40.125 1 61.38 192 THR A C 1
ATOM 1512 O O . THR A 1 192 ? 23.328 -38.375 -39.625 1 61.38 192 THR A O 1
ATOM 1515 N N . MET B 1 1 ? -7.203 13.766 -5.758 1 87.56 1 MET B N 1
ATOM 1516 C CA . MET B 1 1 ? -5.758 13.828 -5.578 1 87.56 1 MET B CA 1
ATOM 1517 C C . MET B 1 1 ? -5.164 12.43 -5.457 1 87.56 1 MET B C 1
ATOM 1519 O O . MET B 1 1 ? -5.793 11.531 -4.898 1 87.56 1 MET B O 1
ATOM 1523 N N . GLN B 1 2 ? -3.973 12.273 -5.957 1 89.06 2 GLN B N 1
ATOM 1524 C CA . GLN B 1 2 ? -3.281 10.992 -5.863 1 89.06 2 GLN B CA 1
ATOM 1525 C C . GLN B 1 2 ? -2.611 10.828 -4.504 1 89.06 2 GLN B C 1
ATOM 1527 O O . GLN B 1 2 ? -2.025 11.773 -3.975 1 89.06 2 GLN B O 1
ATOM 1532 N N . VAL B 1 3 ? -2.783 9.711 -3.93 1 95.81 3 VAL B N 1
ATOM 1533 C CA . VAL B 1 3 ? -2.121 9.367 -2.678 1 95.81 3 VAL B CA 1
ATOM 1534 C C . VAL B 1 3 ? -1.091 8.266 -2.924 1 95.81 3 VAL B C 1
ATOM 1536 O O . VAL B 1 3 ? -1.413 7.078 -2.857 1 95.81 3 VAL B O 1
ATOM 1539 N N . VAL B 1 4 ? 0.119 8.703 -3.186 1 94.75 4 VAL B N 1
ATOM 1540 C CA . VAL B 1 4 ? 1.22 7.785 -3.469 1 94.75 4 VAL B CA 1
ATOM 1541 C C . VAL B 1 4 ? 1.893 7.367 -2.164 1 94.75 4 VAL B C 1
ATOM 1543 O O . VAL B 1 4 ? 2.314 8.219 -1.375 1 94.75 4 VAL B O 1
ATOM 1546 N N . LEU B 1 5 ? 2.055 6.094 -1.947 1 94.5 5 LEU B N 1
ATOM 1547 C CA . LEU B 1 5 ? 2.518 5.57 -0.666 1 94.5 5 LEU B CA 1
ATOM 1548 C C . LEU B 1 5 ? 3.947 6.016 -0.382 1 94.5 5 LEU B C 1
ATOM 1550 O O . LEU B 1 5 ? 4.328 6.199 0.776 1 94.5 5 LEU B O 1
ATOM 1554 N N . ASP B 1 6 ? 4.723 6.25 -1.417 1 88.69 6 ASP B N 1
ATOM 1555 C CA . ASP B 1 6 ? 6.133 6.559 -1.207 1 88.69 6 ASP B CA 1
ATOM 1556 C C . ASP B 1 6 ? 6.395 8.055 -1.342 1 88.69 6 ASP B C 1
ATOM 1558 O O . ASP B 1 6 ? 7.547 8.492 -1.386 1 88.69 6 ASP B O 1
ATOM 1562 N N . ASP B 1 7 ? 5.383 8.867 -1.532 1 93.5 7 ASP B N 1
ATOM 1563 C CA . ASP B 1 7 ? 5.477 10.328 -1.565 1 93.5 7 ASP B CA 1
ATOM 1564 C C . ASP B 1 7 ? 4.844 10.945 -0.321 1 93.5 7 ASP B C 1
ATOM 1566 O O . ASP B 1 7 ? 3.662 11.297 -0.327 1 93.5 7 ASP B O 1
ATOM 1570 N N . TYR B 1 8 ? 5.719 11.164 0.638 1 97 8 TYR B N 1
ATOM 1571 C CA . TYR B 1 8 ? 5.164 11.438 1.959 1 97 8 TYR B CA 1
ATOM 1572 C C . TYR B 1 8 ? 5.301 12.922 2.305 1 97 8 TYR B C 1
ATOM 1574 O O . TYR B 1 8 ? 4.648 13.406 3.229 1 97 8 TYR B O 1
ATOM 1582 N N . VAL B 1 9 ? 6.031 13.727 1.526 1 97.44 9 VAL B N 1
ATOM 1583 C CA . VAL B 1 9 ? 6.469 15.047 1.966 1 97.44 9 VAL B CA 1
ATOM 1584 C C . VAL B 1 9 ? 5.281 16 1.979 1 97.44 9 VAL B C 1
ATOM 1586 O O . VAL B 1 9 ? 5.047 16.703 2.971 1 97.44 9 VAL B O 1
ATOM 1589 N N . VAL B 1 10 ? 4.488 15.992 0.938 1 96.56 10 VAL B N 1
ATOM 1590 C CA . VAL B 1 10 ? 3.406 16.969 0.815 1 96.56 10 VAL B CA 1
ATOM 1591 C C . VAL B 1 10 ? 2.371 16.734 1.911 1 96.56 10 VAL B C 1
ATOM 1593 O O . VAL B 1 10 ? 1.977 17.656 2.615 1 96.56 10 VAL B O 1
ATOM 1596 N N . GLY B 1 11 ? 1.951 15.508 2.064 1 98.31 11 GLY B N 1
ATOM 1597 C CA . GLY B 1 11 ? 0.954 15.195 3.074 1 98.31 11 GLY B CA 1
ATOM 1598 C C . GLY B 1 11 ? 1.443 15.43 4.488 1 98.31 11 GLY B C 1
ATOM 1599 O O . GLY B 1 11 ? 0.687 15.898 5.344 1 98.31 11 GLY B O 1
ATOM 1600 N N . ALA B 1 12 ? 2.705 15.102 4.738 1 98.56 12 ALA B N 1
ATOM 1601 C CA . ALA B 1 12 ? 3.285 15.312 6.062 1 98.56 12 ALA B CA 1
ATOM 1602 C C . ALA B 1 12 ? 3.395 16.797 6.383 1 98.56 12 ALA B C 1
ATOM 1604 O O . ALA B 1 12 ? 3.125 17.219 7.512 1 98.56 12 ALA B O 1
ATOM 1605 N N . SER B 1 13 ? 3.809 17.578 5.387 1 97.94 13 SER B N 1
ATOM 1606 C CA . SER B 1 13 ? 3.906 19.016 5.559 1 97.94 13 SER B CA 1
ATOM 1607 C C . SER B 1 13 ? 2.537 19.641 5.82 1 97.94 13 SER B C 1
ATOM 1609 O O . SER B 1 13 ? 2.395 20.5 6.691 1 97.94 13 SER B O 1
ATOM 1611 N N . PHE B 1 14 ? 1.575 19.203 5.09 1 98.44 14 PHE B N 1
ATOM 1612 C CA . PHE B 1 14 ? 0.218 19.688 5.289 1 98.44 14 PHE B CA 1
ATOM 1613 C C . PHE B 1 14 ? -0.291 19.328 6.68 1 98.44 14 PHE B C 1
ATOM 1615 O O . PHE B 1 14 ? -0.907 20.156 7.355 1 98.44 14 PHE B O 1
ATOM 1622 N N . ALA B 1 15 ? -0.086 18.094 7.082 1 98.81 15 ALA B N 1
ATOM 1623 C CA . ALA B 1 15 ? -0.482 17.656 8.414 1 98.81 15 ALA B CA 1
ATOM 1624 C C . ALA B 1 15 ? 0.127 18.547 9.492 1 98.81 15 ALA B C 1
ATOM 1626 O O . ALA B 1 15 ? -0.562 18.953 10.43 1 98.81 15 ALA B O 1
ATOM 1627 N N . THR B 1 16 ? 1.392 18.828 9.344 1 98.38 16 THR B N 1
ATOM 1628 C CA . THR B 1 16 ? 2.111 19.688 10.273 1 98.38 16 THR B CA 1
ATOM 1629 C C . THR B 1 16 ? 1.452 21.062 10.367 1 98.38 16 THR B C 1
ATOM 1631 O O . THR B 1 16 ? 1.125 21.531 11.461 1 98.38 16 THR B O 1
ATOM 1634 N N . ASP B 1 17 ? 1.222 21.625 9.227 1 97.75 17 ASP B N 1
ATOM 1635 C CA . ASP B 1 17 ? 0.662 22.969 9.227 1 97.75 17 ASP B CA 1
ATOM 1636 C C . ASP B 1 17 ? -0.783 22.969 9.719 1 97.75 17 ASP B C 1
ATOM 1638 O O . ASP B 1 17 ? -1.197 23.875 10.445 1 97.75 17 ASP B O 1
ATOM 1642 N N . LEU B 1 18 ? -1.52 22 9.352 1 98.25 18 LEU B N 1
ATOM 1643 C CA . LEU B 1 18 ? -2.912 21.891 9.773 1 98.25 18 LEU B CA 1
ATOM 1644 C C . LEU B 1 18 ? -3.012 21.828 11.297 1 98.25 18 LEU B C 1
ATOM 1646 O O . LEU B 1 18 ? -3.764 22.594 11.906 1 98.25 18 LEU B O 1
ATOM 1650 N N . VAL B 1 19 ? -2.248 20.953 11.914 1 98.06 19 VAL B N 1
ATOM 1651 C CA . VAL B 1 19 ? -2.346 20.766 13.359 1 98.06 19 VAL B CA 1
ATOM 1652 C C . VAL B 1 19 ? -1.917 22.047 14.078 1 98.06 19 VAL B C 1
ATOM 1654 O O . VAL B 1 19 ? -2.439 22.359 15.141 1 98.06 19 VAL B O 1
ATOM 1657 N N . ASN B 1 20 ? -1.064 22.797 13.445 1 96.31 20 ASN B N 1
ATOM 1658 C CA . ASN B 1 20 ? -0.521 23.969 14.117 1 96.31 20 ASN B CA 1
ATOM 1659 C C . ASN B 1 20 ? -1.391 25.203 13.883 1 96.31 20 ASN B C 1
ATOM 1661 O O . ASN B 1 20 ? -1.102 26.281 14.406 1 96.31 20 ASN B O 1
ATOM 1665 N N . THR B 1 21 ? -2.438 25.047 13.188 1 96.31 21 THR B N 1
ATOM 1666 C CA . THR B 1 21 ? -3.439 26.094 13.102 1 96.31 21 THR B CA 1
ATOM 1667 C C . THR B 1 21 ? -4.27 26.156 14.383 1 96.31 21 THR B C 1
ATOM 1669 O O . THR B 1 21 ? -4.977 27.141 14.625 1 96.31 21 THR B O 1
ATOM 1672 N N . SER B 1 22 ? -4.242 25.156 15.156 1 96.38 22 SER B N 1
ATOM 1673 C CA . SER B 1 22 ? -5.09 25.016 16.328 1 96.38 22 SER B CA 1
ATOM 1674 C C . SER B 1 22 ? -4.836 26.125 17.328 1 96.38 22 SER B C 1
ATOM 1676 O O . SER B 1 22 ? -3.688 26.516 17.562 1 96.38 22 SER B O 1
ATOM 1678 N N . PRO B 1 23 ? -5.871 26.547 17.969 1 93 23 PRO B N 1
ATOM 1679 C CA . PRO B 1 23 ? -5.676 27.562 19.016 1 93 23 PRO B CA 1
ATOM 1680 C C . PRO B 1 23 ? -4.91 27.016 20.219 1 93 23 PRO B C 1
ATOM 1682 O O . PRO B 1 23 ? -4.441 27.797 21.062 1 93 23 PRO B O 1
ATOM 1685 N N . ARG B 1 24 ? -4.719 25.734 20.297 1 91.06 24 ARG B N 1
ATOM 1686 C CA . ARG B 1 24 ? -3.967 25.109 21.375 1 91.06 24 ARG B CA 1
ATOM 1687 C C . ARG B 1 24 ? -2.469 25.359 21.219 1 91.06 24 ARG B C 1
ATOM 1689 O O . ARG B 1 24 ? -1.701 25.203 22.172 1 91.06 24 ARG B O 1
ATOM 1696 N N . VAL B 1 25 ? -2.076 25.594 20.016 1 90.12 25 VAL B N 1
ATOM 1697 C CA . VAL B 1 25 ? -0.654 25.734 19.719 1 90.12 25 VAL B CA 1
ATOM 1698 C C . VAL B 1 25 ? -0.166 27.109 20.156 1 90.12 25 VAL B C 1
ATOM 1700 O O . VAL B 1 25 ? 0.831 27.234 20.875 1 90.12 25 VAL B O 1
ATOM 1703 N N . TRP B 1 26 ? -0.985 28.156 19.625 1 79 26 TRP B N 1
ATOM 1704 C CA . TRP B 1 26 ? -0.741 29.531 20.047 1 79 26 TRP B CA 1
ATOM 1705 C C . TRP B 1 26 ? -2.023 30.172 20.562 1 79 26 TRP B C 1
ATOM 1707 O O . TRP B 1 26 ? -2.783 30.766 19.797 1 79 26 TRP B O 1
ATOM 1717 N N . VAL B 1 27 ? -2.08 30.062 21.781 1 78 27 VAL B N 1
ATOM 1718 C CA . VAL B 1 27 ? -3.336 30.453 22.422 1 78 27 VAL B CA 1
ATOM 1719 C C . VAL B 1 27 ? -3.697 31.875 22.047 1 78 27 VAL B C 1
ATOM 1721 O O . VAL B 1 27 ? -4.848 32.156 21.703 1 78 27 VAL B O 1
ATOM 1724 N N . GLU B 1 28 ? -2.676 32.719 21.969 1 79.06 28 GLU B N 1
ATOM 1725 C CA . GLU B 1 28 ? -2.932 34.125 21.75 1 79.06 28 GLU B CA 1
ATOM 1726 C C . GLU B 1 28 ? -3.371 34.406 20.312 1 79.06 28 GLU B C 1
ATOM 1728 O O . GLU B 1 28 ? -4.066 35.375 20.047 1 79.06 28 GLU B O 1
ATOM 1733 N N . ALA B 1 29 ? -3.023 33.531 19.406 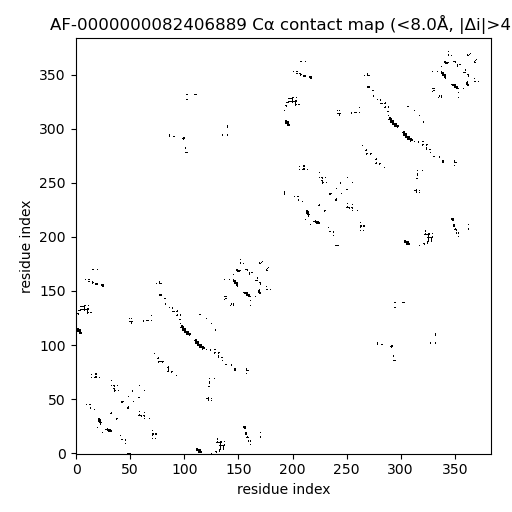1 78 29 ALA B N 1
ATOM 1734 C CA . ALA B 1 29 ? -3.293 33.719 17.984 1 78 29 ALA B CA 1
ATOM 1735 C C . ALA B 1 29 ? -4.676 33.219 17.609 1 78 29 ALA B C 1
ATOM 1737 O O . ALA B 1 29 ? -5.207 33.531 16.547 1 78 29 ALA B O 1
ATOM 1738 N N . GLY B 1 30 ? -5.348 32.469 18.484 1 88.75 30 GLY B N 1
ATOM 1739 C CA . GLY B 1 30 ? -6.621 31.844 18.156 1 88.75 30 GLY B CA 1
ATOM 1740 C C . GLY B 1 30 ? -6.504 30.75 17.109 1 88.75 30 GLY B C 1
ATOM 1741 O O . GLY B 1 30 ? -5.449 30.125 16.984 1 88.75 30 GLY B O 1
ATOM 1742 N N . ASP B 1 31 ? -7.68 30.484 16.406 1 94.62 31 ASP B N 1
ATOM 1743 C CA . ASP B 1 31 ? -7.707 29.422 15.398 1 94.62 31 ASP B CA 1
ATOM 1744 C C . ASP B 1 31 ? -7.375 29.984 14.016 1 94.62 31 ASP B C 1
ATOM 1746 O O . ASP B 1 31 ? -8.125 30.797 13.477 1 94.62 31 ASP B O 1
ATOM 1750 N N . ALA B 1 32 ? -6.254 29.609 13.492 1 94.25 32 ALA B N 1
ATOM 1751 C CA . ALA B 1 32 ? -5.828 30.094 12.188 1 94.25 32 ALA B CA 1
ATOM 1752 C C . ALA B 1 32 ? -6.688 29.5 11.07 1 94.25 32 ALA B C 1
ATOM 1754 O O . ALA B 1 32 ? -6.633 29.953 9.93 1 94.25 32 ALA B O 1
ATOM 1755 N N . LEU B 1 33 ? -7.422 28.469 11.406 1 95.75 33 LEU B N 1
ATOM 1756 C CA . LEU B 1 33 ? -8.43 27.906 10.508 1 95.75 33 LEU B CA 1
ATOM 1757 C C . LEU B 1 33 ? -9.82 28.406 10.883 1 95.75 33 LEU B C 1
ATOM 1759 O O . LEU B 1 33 ? -10.727 27.594 11.117 1 95.75 33 LEU B O 1
ATOM 1763 N N . ALA B 1 34 ? -10.07 29.672 10.82 1 94.19 34 ALA B N 1
ATOM 1764 C CA . ALA B 1 34 ? -11.211 30.359 11.43 1 94.19 34 ALA B CA 1
ATOM 1765 C C . ALA B 1 34 ? -12.43 30.297 10.516 1 94.19 34 ALA B C 1
ATOM 1767 O O . ALA B 1 34 ? -13.57 30.422 10.977 1 94.19 34 ALA B O 1
ATOM 1768 N N . ASP B 1 35 ? -12.211 30.188 9.203 1 95.69 35 ASP B N 1
ATOM 1769 C CA . ASP B 1 35 ? -13.305 30.172 8.234 1 95.69 35 ASP B CA 1
ATOM 1770 C C . ASP B 1 35 ? -12.922 29.375 6.988 1 95.69 35 ASP B C 1
ATOM 1772 O O . ASP B 1 35 ? -11.773 28.953 6.844 1 95.69 35 ASP B O 1
ATOM 1776 N N . PRO B 1 36 ? -13.836 29.125 6.188 1 96.69 36 PRO B N 1
ATOM 1777 C CA . PRO B 1 36 ? -13.586 28.297 5.004 1 96.69 36 PRO B CA 1
ATOM 1778 C C . PRO B 1 36 ? -12.5 28.875 4.098 1 96.69 36 PRO B C 1
ATOM 1780 O O . PRO B 1 36 ? -11.75 28.125 3.471 1 96.69 36 PRO B O 1
ATOM 1783 N N . GLN B 1 37 ? -12.414 30.125 4.027 1 94.88 37 GLN B N 1
ATOM 1784 C CA . GLN B 1 37 ? -11.383 30.734 3.197 1 94.88 37 GLN B CA 1
ATOM 1785 C C . GLN B 1 37 ? -9.992 30.406 3.721 1 94.88 37 GLN B C 1
ATOM 1787 O O . GLN B 1 37 ? -9.07 30.156 2.938 1 94.88 37 GLN B O 1
ATOM 1792 N N . ALA B 1 38 ? -9.812 30.422 5.008 1 95.75 38 ALA B N 1
ATOM 1793 C CA . ALA B 1 38 ? -8.531 30.062 5.609 1 95.75 38 ALA B CA 1
ATOM 1794 C C . ALA B 1 38 ? -8.117 28.641 5.234 1 95.75 38 ALA B C 1
A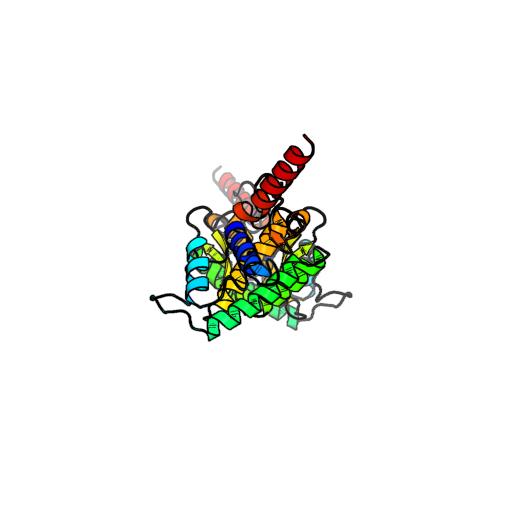TOM 1796 O O . ALA B 1 38 ? -6.941 28.375 4.984 1 95.75 38 ALA B O 1
ATOM 1797 N N . LEU B 1 39 ? -9.094 27.75 5.219 1 96.94 39 LEU B N 1
ATOM 1798 C CA . LEU B 1 39 ? -8.82 26.375 4.82 1 96.94 39 LEU B CA 1
ATOM 1799 C C . LEU B 1 39 ? -8.43 26.297 3.35 1 96.94 39 LEU B C 1
ATOM 1801 O O . LEU B 1 39 ? -7.488 25.578 2.988 1 96.94 39 LEU B O 1
ATOM 1805 N N . HIS B 1 40 ? -9.109 27.047 2.553 1 94.81 40 HIS B N 1
ATOM 1806 C CA . HIS B 1 40 ? -8.766 27.109 1.138 1 94.81 40 HIS B CA 1
ATOM 1807 C C . HIS B 1 40 ? -7.332 27.594 0.943 1 94.81 40 HIS B C 1
ATOM 1809 O O . HIS B 1 40 ? -6.586 27.031 0.136 1 94.81 40 HIS B O 1
ATOM 1815 N N . ASP B 1 41 ? -6.961 28.609 1.646 1 94.94 41 ASP B N 1
ATOM 1816 C CA . ASP B 1 41 ? -5.617 29.172 1.555 1 94.94 41 ASP B CA 1
ATOM 1817 C C . ASP B 1 41 ? -4.562 28.156 1.981 1 94.94 41 ASP B C 1
ATOM 1819 O O . ASP B 1 41 ? -3.504 28.062 1.358 1 94.94 41 ASP B O 1
ATOM 1823 N N . LEU B 1 42 ? -4.891 27.453 3.02 1 96.88 42 LEU B N 1
ATOM 1824 C CA . LEU B 1 42 ? -3.957 26.453 3.504 1 96.88 42 LEU B CA 1
ATOM 1825 C C . LEU B 1 42 ? -3.738 25.359 2.453 1 96.88 42 LEU B C 1
ATOM 1827 O O . LEU B 1 42 ? -2.604 24.938 2.215 1 96.88 42 LEU B O 1
ATOM 1831 N N . LEU B 1 43 ? -4.824 24.875 1.826 1 96.5 43 LEU B N 1
ATOM 1832 C CA . LEU B 1 43 ? -4.73 23.875 0.76 1 96.5 43 LEU B CA 1
ATOM 1833 C C . LEU B 1 43 ? -3.883 24.406 -0.395 1 96.5 43 LEU B C 1
ATOM 1835 O O . LEU B 1 43 ? -2.992 23.703 -0.884 1 96.5 43 LEU B O 1
ATOM 1839 N N . ASP B 1 44 ? -4.109 25.625 -0.749 1 93.94 44 ASP B N 1
ATOM 1840 C CA . ASP B 1 44 ? -3.406 26.25 -1.864 1 93.94 44 ASP B CA 1
ATOM 1841 C C . ASP B 1 44 ? -1.916 26.391 -1.565 1 93.94 44 ASP B C 1
ATOM 1843 O O . ASP B 1 44 ? -1.078 26.203 -2.451 1 93.94 44 ASP B O 1
ATOM 1847 N N . GLU B 1 45 ? -1.62 26.766 -0.367 1 95.81 45 GLU B N 1
ATOM 1848 C CA . GLU B 1 45 ? -0.233 26.938 0.053 1 95.81 45 GLU B CA 1
ATOM 1849 C C . GLU B 1 45 ? 0.559 25.641 -0.119 1 95.81 45 GLU B C 1
ATOM 1851 O O . GLU B 1 45 ? 1.766 25.672 -0.37 1 95.81 45 GLU B O 1
ATOM 1856 N N . HIS B 1 46 ? -0.109 24.5 -0.007 1 96.88 46 HIS B N 1
ATOM 1857 C CA . HIS B 1 46 ? 0.56 23.219 -0.109 1 96.88 46 HIS B CA 1
ATOM 1858 C C . HIS B 1 46 ? 0.354 22.594 -1.488 1 96.88 46 HIS B C 1
ATOM 1860 O O . HIS B 1 46 ? 0.684 21.422 -1.704 1 96.88 46 HIS B O 1
ATOM 1866 N N . GLY B 1 47 ? -0.287 23.359 -2.406 1 94.62 47 GLY B N 1
ATOM 1867 C CA . GLY B 1 47 ? -0.503 22.891 -3.768 1 94.62 47 GLY B CA 1
ATOM 1868 C C . GLY B 1 47 ? -1.5 21.75 -3.861 1 94.62 47 GLY B C 1
ATOM 1869 O O . GLY B 1 47 ? -1.417 20.922 -4.77 1 94.62 47 GLY B O 1
ATOM 1870 N N . LEU B 1 48 ? -2.367 21.641 -2.861 1 95.06 48 LEU B N 1
ATOM 1871 C CA . LEU B 1 48 ? -3.35 20.562 -2.861 1 95.06 48 LEU B CA 1
ATOM 1872 C C . LEU B 1 48 ? -4.602 20.953 -3.635 1 95.06 48 LEU B C 1
ATOM 1874 O O . LEU B 1 48 ? -5.129 22.062 -3.441 1 95.06 48 LEU B O 1
ATOM 1878 N N . SER B 1 49 ? -4.957 20.125 -4.539 1 91.5 49 SER B N 1
ATOM 1879 C CA . SER B 1 49 ? -6.18 20.297 -5.324 1 91.5 49 SER B CA 1
ATOM 1880 C C . SER B 1 49 ? -7.113 19.109 -5.152 1 91.5 49 SER B C 1
ATOM 1882 O O . SER B 1 49 ? -7.23 18.266 -6.051 1 91.5 49 SER B O 1
ATOM 1884 N N . PRO B 1 50 ? -7.801 19.078 -4.035 1 92.94 50 PRO B N 1
ATOM 1885 C CA . PRO B 1 50 ? -8.703 17.953 -3.795 1 92.94 50 PRO B CA 1
ATOM 1886 C C . PRO B 1 50 ? -9.781 17.812 -4.871 1 92.94 50 PRO B C 1
ATOM 1888 O O . PRO B 1 50 ? -10.289 18.828 -5.371 1 92.94 50 PRO B O 1
ATOM 1891 N N . ASP B 1 51 ? -10.094 16.609 -5.215 1 90.44 51 ASP B N 1
ATOM 1892 C CA . ASP B 1 51 ? -11.156 16.328 -6.176 1 90.44 51 ASP B CA 1
ATOM 1893 C C . ASP B 1 51 ? -12.5 16.859 -5.688 1 90.44 51 ASP B C 1
ATOM 1895 O O . ASP B 1 51 ? -13.336 17.281 -6.484 1 90.44 51 ASP B O 1
ATOM 1899 N N . ALA B 1 52 ? -12.641 16.844 -4.402 1 88.81 52 ALA B N 1
ATOM 1900 C CA . ALA B 1 52 ? -13.883 17.297 -3.775 1 88.81 52 ALA B CA 1
ATOM 1901 C C . ALA B 1 52 ? -14.133 18.781 -4.039 1 88.81 52 ALA B C 1
ATOM 1903 O O . ALA B 1 52 ? -15.25 19.266 -3.865 1 88.81 52 ALA B O 1
ATOM 1904 N N . LEU B 1 53 ? -13.086 19.453 -4.371 1 87.94 53 LEU B N 1
ATOM 1905 C CA . LEU B 1 53 ? -13.211 20.875 -4.59 1 87.94 53 LEU B CA 1
ATOM 1906 C C . LEU B 1 53 ? -13.07 21.219 -6.07 1 87.94 53 LEU B C 1
ATOM 1908 O O . LEU B 1 53 ? -12.961 22.391 -6.441 1 87.94 53 LEU B O 1
ATOM 1912 N N . ARG B 1 54 ? -13.211 20.047 -6.805 1 79.44 54 ARG B N 1
ATOM 1913 C CA . ARG B 1 54 ? -13.078 20.266 -8.242 1 79.44 54 ARG B CA 1
ATOM 1914 C C . ARG B 1 54 ? -14.258 21.062 -8.789 1 79.44 54 ARG B C 1
ATOM 1916 O O . ARG B 1 54 ? -15.367 20.984 -8.258 1 79.44 54 ARG B O 1
ATOM 1923 N N . ASN B 1 55 ? -14.094 22.078 -9.508 1 78.19 55 ASN B N 1
ATOM 1924 C CA . ASN B 1 55 ? -15.039 22.922 -10.211 1 78.19 55 ASN B CA 1
ATOM 1925 C C . ASN B 1 55 ? -15.203 24.281 -9.523 1 78.19 55 ASN B C 1
ATOM 1927 O O . ASN B 1 55 ? -16.203 24.969 -9.742 1 78.19 55 ASN B O 1
ATOM 1931 N N . GLY B 1 56 ? -14.383 24.5 -8.633 1 73.88 56 GLY B N 1
ATOM 1932 C CA . GLY B 1 56 ? -14.359 25.812 -8.031 1 73.88 56 GLY B CA 1
ATOM 1933 C C . GLY B 1 56 ? -15.383 26 -6.93 1 73.88 56 GLY B C 1
ATOM 1934 O O . GLY B 1 56 ? -15.797 27.125 -6.633 1 73.88 56 GLY B O 1
ATOM 1935 N N . ARG B 1 57 ? -15.82 24.906 -6.457 1 81.31 57 ARG B N 1
ATOM 1936 C CA . ARG B 1 57 ? -16.797 24.969 -5.379 1 81.31 57 ARG B CA 1
ATOM 1937 C C . ARG B 1 57 ? -16.188 25.562 -4.117 1 81.31 57 ARG B C 1
ATOM 1939 O O . ARG B 1 57 ? -15.016 25.312 -3.816 1 81.31 57 ARG B O 1
ATOM 1946 N N . ARG B 1 58 ? -17.062 26.344 -3.453 1 85.25 58 ARG B N 1
ATOM 1947 C CA . ARG B 1 58 ? -16.609 26.953 -2.203 1 85.25 58 ARG B CA 1
ATOM 1948 C C . ARG B 1 58 ? -16.766 25.984 -1.038 1 85.25 58 ARG B C 1
ATOM 1950 O O . ARG B 1 58 ? -17.766 25.25 -0.956 1 85.25 58 ARG B O 1
ATOM 1957 N N . LEU B 1 59 ? -15.797 26.031 -0.193 1 93.31 59 LEU B N 1
ATOM 1958 C CA . LEU B 1 59 ? -15.836 25.234 1.028 1 93.31 59 LEU B CA 1
ATOM 1959 C C . LEU B 1 59 ? -16.922 25.734 1.97 1 93.31 59 LEU B C 1
ATOM 1961 O O . LEU B 1 59 ? -17.141 26.953 2.082 1 93.31 59 LEU B O 1
ATOM 1965 N N . THR B 1 60 ? -17.609 24.906 2.635 1 94.25 60 THR B N 1
ATOM 1966 C CA . THR B 1 60 ? -18.688 25.25 3.557 1 94.25 60 THR B CA 1
ATOM 1967 C C . THR B 1 60 ? -18.188 25.234 5 1 94.25 60 THR B C 1
ATOM 1969 O O . THR B 1 60 ? -17.109 24.688 5.285 1 94.25 60 THR B O 1
ATOM 1972 N N . SER B 1 61 ? -19.016 25.797 5.891 1 96.25 61 SER B N 1
ATOM 1973 C CA . SER B 1 61 ? -18.703 25.766 7.316 1 96.25 61 SER B CA 1
ATOM 1974 C C . SER B 1 61 ? -18.719 24.344 7.859 1 96.25 61 SER B C 1
ATOM 1976 O O . SER B 1 61 ? -17.969 24.016 8.781 1 96.25 61 SER B O 1
ATOM 1978 N N . GLY B 1 62 ? -19.547 23.547 7.238 1 96.5 62 GLY B N 1
ATOM 1979 C CA . GLY B 1 62 ? -19.578 22.141 7.621 1 96.5 62 GLY B CA 1
ATOM 1980 C C . GLY B 1 62 ? -18.281 21.406 7.309 1 96.5 62 GLY B C 1
ATOM 1981 O O . GLY B 1 62 ? -17.781 20.641 8.125 1 96.5 62 GLY B O 1
ATOM 1982 N N . GLU B 1 63 ? -17.75 21.688 6.191 1 95.69 63 GLU B N 1
ATOM 1983 C CA . GLU B 1 63 ? -16.484 21.078 5.793 1 95.69 63 GLU B CA 1
ATOM 1984 C C . GLU B 1 63 ? -15.328 21.594 6.648 1 95.69 63 GLU B C 1
ATOM 1986 O O . GLU B 1 63 ? -14.414 20.828 6.984 1 95.69 63 GLU B O 1
ATOM 1991 N N . LEU B 1 64 ? -15.422 22.844 6.945 1 97.5 64 LEU B N 1
ATOM 1992 C CA . LEU B 1 64 ? -14.43 23.391 7.859 1 97.5 64 LEU B CA 1
ATOM 1993 C C . LEU B 1 64 ? -14.461 22.672 9.203 1 97.5 64 LEU B C 1
ATOM 1995 O O . LEU B 1 64 ? -13.414 22.297 9.727 1 97.5 64 LEU B O 1
ATOM 1999 N N . ALA B 1 65 ? -15.609 22.5 9.719 1 98.19 65 ALA B N 1
ATOM 2000 C CA . ALA B 1 65 ? -15.758 21.812 11 1 98.19 65 ALA B CA 1
ATOM 2001 C C . ALA B 1 65 ? -15.211 20.391 10.93 1 98.19 65 ALA B C 1
ATOM 2003 O O . ALA B 1 65 ? -14.57 19.922 11.875 1 98.19 65 ALA B O 1
ATOM 2004 N N . ASP B 1 66 ? -15.461 19.734 9.844 1 98.19 66 ASP B N 1
ATOM 2005 C CA . ASP B 1 66 ? -14.977 18.375 9.648 1 98.19 66 ASP B CA 1
ATOM 2006 C C . ASP B 1 66 ? -13.445 18.344 9.625 1 98.19 66 ASP B C 1
ATOM 2008 O O . ASP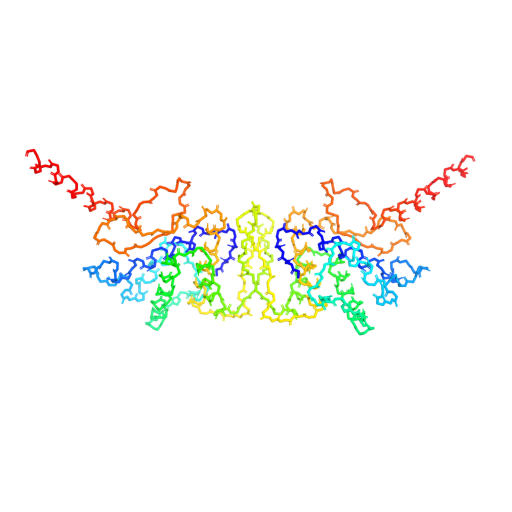 B 1 66 ? -12.836 17.438 10.195 1 98.19 66 ASP B O 1
ATOM 2012 N N . VAL B 1 67 ? -12.867 19.297 8.977 1 98.31 67 VAL B N 1
ATOM 2013 C CA . VAL B 1 67 ? -11.406 19.328 8.883 1 98.31 67 VAL B CA 1
ATOM 2014 C C . VAL B 1 67 ? -10.812 19.703 10.242 1 98.31 67 VAL B C 1
ATOM 2016 O O . VAL B 1 67 ? -9.75 19.203 10.609 1 98.31 67 VAL B O 1
ATOM 2019 N N . GLN B 1 68 ? -11.508 20.578 10.953 1 98.25 68 GLN B N 1
ATOM 2020 C CA . GLN B 1 68 ? -11.062 20.906 12.305 1 98.25 68 GLN B CA 1
ATOM 2021 C C . GLN B 1 68 ? -11.094 19.672 13.203 1 98.25 68 GLN B C 1
ATOM 2023 O O . GLN B 1 68 ? -10.203 19.469 14.039 1 98.25 68 GLN B O 1
ATOM 2028 N N . ALA B 1 69 ? -12.086 18.812 13.023 1 98.44 69 ALA B N 1
ATOM 2029 C CA . ALA B 1 69 ? -12.133 17.547 13.758 1 98.44 69 ALA B CA 1
ATOM 2030 C C . ALA B 1 69 ? -10.992 16.641 13.344 1 98.44 69 ALA B C 1
ATOM 2032 O O . ALA B 1 69 ? -10.359 15.992 14.188 1 98.44 69 ALA B O 1
ATOM 2033 N N . LEU B 1 70 ? -10.734 16.578 12.062 1 98.75 70 LEU B N 1
ATOM 2034 C CA . LEU B 1 70 ? -9.609 15.797 11.547 1 98.75 70 LEU B CA 1
ATOM 2035 C C . LEU B 1 70 ? -8.297 16.297 12.133 1 98.75 70 LEU B C 1
ATOM 2037 O O . LEU B 1 70 ? -7.41 15.5 12.453 1 98.75 70 LEU B O 1
ATOM 2041 N N . ARG B 1 71 ? -8.211 17.594 12.227 1 98.56 71 ARG B N 1
ATOM 2042 C CA . ARG B 1 71 ? -7.035 18.234 12.82 1 98.56 71 ARG B CA 1
ATOM 2043 C C . ARG B 1 71 ? -6.734 17.641 14.195 1 98.56 71 ARG B C 1
ATOM 2045 O O . ARG B 1 71 ? -5.574 17.375 14.523 1 98.56 71 ARG B O 1
ATOM 2052 N N . GLU B 1 72 ? -7.738 17.406 14.984 1 98.06 72 GLU B N 1
ATOM 2053 C CA . GLU B 1 72 ? -7.57 16.844 16.328 1 98.06 72 GLU B CA 1
ATOM 2054 C C . GLU B 1 72 ? -7.109 15.391 16.25 1 98.06 72 GLU B C 1
ATOM 2056 O O . GLU B 1 72 ? -6.281 14.961 17.062 1 98.06 72 GLU B O 1
ATOM 2061 N N . GLU B 1 73 ? -7.629 14.672 15.336 1 98.5 73 GLU B N 1
ATOM 2062 C CA . GLU B 1 73 ? -7.203 13.289 15.148 1 98.5 73 GLU B CA 1
ATOM 2063 C C . GLU B 1 73 ? -5.738 13.219 14.727 1 98.5 73 GLU B C 1
ATOM 2065 O O . GLU B 1 73 ? -4.984 12.383 15.242 1 98.5 73 GLU B O 1
ATOM 2070 N N . ILE B 1 74 ? -5.379 14.094 13.844 1 98.81 74 ILE B N 1
ATOM 2071 C CA . ILE B 1 74 ? -4 14.125 13.367 1 98.81 74 ILE B CA 1
ATOM 2072 C C . ILE B 1 74 ? -3.064 14.508 14.508 1 98.81 74 ILE B C 1
ATOM 2074 O O . ILE B 1 74 ? -1.98 13.945 14.648 1 98.81 74 ILE B O 1
ATOM 2078 N N . ARG B 1 75 ? -3.496 15.461 15.281 1 98.56 75 ARG B N 1
ATOM 2079 C CA . ARG B 1 75 ? -2.703 15.859 16.438 1 98.56 75 ARG B CA 1
ATOM 2080 C C . ARG B 1 75 ? -2.451 14.664 17.359 1 98.56 75 ARG B C 1
ATOM 2082 O O . ARG B 1 75 ? -1.332 14.477 17.844 1 98.56 75 ARG B O 1
ATOM 2089 N N . SER B 1 76 ? -3.443 13.891 17.594 1 98.44 76 SER B N 1
ATOM 2090 C CA . SER B 1 76 ? -3.309 12.703 18.438 1 98.44 76 SER B CA 1
ATOM 2091 C C . SER B 1 76 ? -2.287 11.727 17.844 1 98.44 76 SER B C 1
ATOM 2093 O O . SER B 1 76 ? -1.564 11.062 18.594 1 98.44 76 SER B O 1
ATOM 2095 N N . ILE B 1 77 ? -2.244 11.586 16.594 1 98.81 77 ILE B N 1
ATOM 2096 C CA . ILE B 1 77 ? -1.291 10.711 15.906 1 98.81 77 ILE B CA 1
ATOM 2097 C C . ILE B 1 77 ? 0.125 11.258 16.094 1 98.81 77 ILE B C 1
ATOM 2099 O O . ILE B 1 77 ? 1.042 10.508 16.438 1 98.81 77 ILE B O 1
ATOM 2103 N N . LEU B 1 78 ? 0.308 12.594 15.898 1 98.62 78 LEU B N 1
ATOM 2104 C CA . LEU B 1 78 ? 1.631 13.203 15.992 1 98.62 78 LEU B CA 1
ATOM 2105 C C . LEU B 1 78 ? 2.143 13.172 17.438 1 98.62 78 LEU B C 1
ATOM 2107 O O . LEU B 1 78 ? 3.354 13.164 17.656 1 98.62 78 LEU B O 1
ATOM 2111 N N . ASP B 1 79 ? 1.214 13.039 18.344 1 97.62 79 ASP B N 1
ATOM 2112 C CA . ASP B 1 79 ? 1.566 13.016 19.766 1 97.62 79 ASP B CA 1
ATOM 2113 C C . ASP B 1 79 ? 1.751 11.586 20.266 1 97.62 79 ASP B C 1
ATOM 2115 O O . ASP B 1 79 ? 1.925 11.352 21.453 1 97.62 79 ASP B O 1
ATOM 2119 N N . ALA B 1 80 ? 1.588 10.602 19.422 1 98.44 80 ALA B N 1
ATOM 2120 C CA . ALA B 1 80 ? 1.707 9.211 19.859 1 98.44 80 ALA B CA 1
ATOM 2121 C C . ALA B 1 80 ? 3.035 8.977 20.578 1 98.44 80 ALA B C 1
ATOM 2123 O O . ALA B 1 80 ? 4.098 9.336 20.062 1 98.44 80 ALA B O 1
ATOM 2124 N N . PRO B 1 81 ? 3.062 8.328 21.688 1 97.56 81 PRO B N 1
ATOM 2125 C CA . PRO B 1 81 ? 4.285 8.188 22.484 1 97.56 81 PRO B CA 1
ATOM 2126 C C . PRO B 1 81 ? 5.246 7.152 21.906 1 97.56 81 PRO B C 1
ATOM 2128 O O . PRO B 1 81 ? 6.418 7.113 22.297 1 97.56 81 PRO B O 1
ATOM 2131 N N . THR B 1 82 ? 4.715 6.203 21.109 1 96.88 82 THR B N 1
ATOM 2132 C CA . THR B 1 82 ? 5.559 5.191 20.484 1 96.88 82 THR B CA 1
ATOM 2133 C C . THR B 1 82 ? 5.246 5.074 19 1 96.88 82 THR B C 1
ATOM 2135 O O . THR B 1 82 ? 4.168 5.48 18.547 1 96.88 82 THR B O 1
ATOM 2138 N N . SER B 1 83 ? 6.164 4.492 18.266 1 95.81 83 SER B N 1
ATOM 2139 C CA . SER B 1 83 ? 5.949 4.262 16.844 1 95.81 83 SER B CA 1
ATOM 2140 C C . SER B 1 83 ? 4.793 3.297 16.609 1 95.81 83 SER B C 1
ATOM 2142 O O . SER B 1 83 ? 4.031 3.453 15.648 1 95.81 83 SER B O 1
ATOM 2144 N N . ASP B 1 84 ? 4.648 2.295 17.5 1 95.06 84 ASP B N 1
ATOM 2145 C CA . ASP B 1 84 ? 3.549 1.344 17.375 1 95.06 84 ASP B CA 1
ATOM 2146 C C . ASP B 1 84 ? 2.197 2.043 17.5 1 95.06 84 ASP B C 1
ATOM 2148 O O . ASP B 1 84 ? 1.271 1.764 16.75 1 95.06 84 ASP B O 1
ATOM 2152 N N . GLU B 1 85 ? 2.107 2.906 18.422 1 97.56 85 GLU B N 1
ATOM 2153 C CA . GLU B 1 85 ? 0.865 3.648 18.625 1 97.56 85 GLU B CA 1
ATOM 2154 C C . GLU B 1 85 ? 0.594 4.586 17.453 1 97.56 85 GLU B C 1
ATOM 2156 O O . GLU B 1 85 ? -0.559 4.789 17.062 1 97.56 85 GLU B O 1
ATOM 2161 N N . LEU B 1 86 ? 1.689 5.238 16.938 1 98.19 86 LEU B N 1
ATOM 2162 C CA . LEU B 1 86 ? 1.547 6.082 15.758 1 98.19 86 LEU B CA 1
ATOM 2163 C C . LEU B 1 86 ? 0.938 5.293 14.602 1 98.19 86 LEU B C 1
ATOM 2165 O O . LEU B 1 86 ? -0.01 5.754 13.969 1 98.19 86 LEU B O 1
ATOM 2169 N N . VAL B 1 87 ? 1.429 4.082 14.406 1 97.69 87 VAL B N 1
ATOM 2170 C CA . VAL B 1 87 ? 0.929 3.232 13.336 1 97.69 87 VAL B CA 1
ATOM 2171 C C . VAL B 1 87 ? -0.532 2.875 13.594 1 97.69 87 VAL B C 1
ATOM 2173 O O . VAL B 1 87 ? -1.378 3.004 12.703 1 97.69 87 VAL B O 1
ATOM 2176 N N . ASP B 1 88 ? -0.835 2.48 14.797 1 97.25 88 ASP B N 1
ATOM 2177 C CA . ASP B 1 88 ? -2.184 2.035 15.141 1 97.25 88 ASP B CA 1
ATOM 2178 C C . ASP B 1 88 ? -3.195 3.164 14.953 1 97.25 88 ASP B C 1
ATOM 2180 O O . ASP B 1 88 ? -4.262 2.957 14.375 1 97.25 88 ASP B O 1
ATOM 2184 N N . ARG B 1 89 ? -2.877 4.344 15.414 1 98.62 89 ARG B N 1
ATOM 2185 C CA . ARG B 1 89 ? -3.779 5.484 15.297 1 98.62 89 ARG B CA 1
ATOM 2186 C C . ARG B 1 89 ? -3.957 5.887 13.836 1 98.62 89 ARG B C 1
ATOM 2188 O O . ARG B 1 89 ? -5.062 6.238 13.414 1 98.62 89 ARG B O 1
ATOM 2195 N N . THR B 1 90 ? -2.859 5.871 13.141 1 98.62 90 THR B N 1
ATOM 2196 C CA . THR B 1 90 ? -2.939 6.227 11.727 1 98.62 90 THR B CA 1
ATOM 2197 C C . THR B 1 90 ? -3.791 5.219 10.961 1 98.62 90 THR B C 1
ATOM 2199 O O . THR B 1 90 ? -4.586 5.598 10.102 1 98.62 90 THR B O 1
ATOM 2202 N N . ASP B 1 91 ? -3.592 3.939 11.297 1 97.06 91 ASP B N 1
ATOM 2203 C CA . ASP B 1 91 ? -4.398 2.9 10.656 1 97.06 91 ASP B CA 1
ATOM 2204 C C . ASP B 1 91 ? -5.883 3.105 10.945 1 97.06 91 ASP B C 1
ATOM 2206 O O . ASP B 1 91 ? -6.723 2.891 10.07 1 97.06 91 ASP B O 1
ATOM 2210 N N . GLN B 1 92 ? -6.199 3.436 12.125 1 97.5 92 GLN B N 1
ATOM 2211 C CA . GLN B 1 92 ? -7.59 3.717 12.477 1 97.5 92 GLN B CA 1
ATOM 2212 C C . GLN B 1 92 ? -8.148 4.859 11.641 1 97.5 92 GLN B C 1
ATOM 2214 O O . GLN B 1 92 ? -9.289 4.793 11.172 1 97.5 92 GLN B O 1
ATOM 2219 N N . LEU B 1 93 ? -7.371 5.891 11.445 1 98.44 93 LEU B N 1
ATOM 2220 C CA . LEU B 1 93 ? -7.773 7.004 10.602 1 98.44 93 LEU B CA 1
ATOM 2221 C C . LEU B 1 93 ? -8.031 6.535 9.172 1 98.44 93 LEU B C 1
ATOM 2223 O O . LEU B 1 93 ? -9.07 6.859 8.586 1 98.44 93 LEU B O 1
ATOM 2227 N N . LEU B 1 94 ? -7.129 5.742 8.656 1 98 94 LEU B N 1
ATOM 2228 C CA . LEU B 1 94 ? -7.227 5.281 7.273 1 98 94 LEU B CA 1
ATOM 2229 C C . LEU B 1 94 ? -8.445 4.383 7.086 1 98 94 LEU B C 1
ATOM 2231 O O . LEU B 1 94 ? -9.062 4.387 6.02 1 98 94 LEU B O 1
ATOM 2235 N N . GLN B 1 95 ? -8.805 3.695 8.117 1 95.5 95 GLN B N 1
ATOM 2236 C CA . GLN B 1 95 ? -9.914 2.75 8.031 1 95.5 95 GLN B CA 1
ATOM 2237 C C . GLN B 1 95 ? -11.258 3.479 7.984 1 95.5 95 GLN B C 1
ATOM 2239 O O . GLN B 1 95 ? -12.281 2.877 7.668 1 95.5 95 GLN B O 1
ATOM 2244 N N . THR B 1 96 ? -11.227 4.73 8.305 1 96.75 96 THR B N 1
ATOM 2245 C CA . THR B 1 96 ? -12.469 5.496 8.219 1 96.75 96 THR B CA 1
ATOM 2246 C C . THR B 1 96 ? -12.844 5.762 6.762 1 96.75 96 THR B C 1
ATOM 2248 O O . THR B 1 96 ? -13.969 6.16 6.469 1 96.75 96 THR B O 1
ATOM 2251 N N . VAL B 1 97 ? -11.922 5.578 5.848 1 97.44 97 VAL B N 1
ATOM 2252 C CA . VAL B 1 97 ? -12.133 5.793 4.422 1 97.44 97 VAL B CA 1
ATOM 2253 C C . VAL B 1 97 ? -11.914 4.484 3.664 1 97.44 97 VAL B C 1
ATOM 2255 O O . VAL B 1 97 ? -10.766 4.07 3.451 1 97.44 97 VAL B O 1
ATOM 2258 N N . PRO B 1 98 ? -12.992 3.852 3.287 1 95.94 98 PRO B N 1
ATOM 2259 C CA . PRO B 1 98 ? -12.805 2.652 2.469 1 95.94 98 PRO B CA 1
ATOM 2260 C C . PRO B 1 98 ? -11.961 2.918 1.224 1 95.94 98 PRO B C 1
ATOM 2262 O O . PRO B 1 98 ? -12.266 3.83 0.451 1 95.94 98 PRO B O 1
ATOM 2265 N N . HIS B 1 99 ? -10.914 2.176 1.079 1 96.69 99 HIS B N 1
ATOM 2266 C CA . HIS B 1 99 ? -9.969 2.352 -0.018 1 96.69 99 HIS B CA 1
ATOM 2267 C C . HIS B 1 99 ? -9.164 1.081 -0.256 1 96.69 99 HIS B C 1
ATOM 2269 O O . HIS B 1 99 ? -9.234 0.136 0.532 1 96.69 99 HIS B O 1
ATOM 2275 N N . HIS B 1 100 ? -8.477 1.009 -1.312 1 95.44 100 HIS B N 1
ATOM 2276 C CA . HIS B 1 100 ? -7.531 -0.065 -1.592 1 95.44 100 HIS B CA 1
ATOM 2277 C C . HIS B 1 100 ? -6.246 0.479 -2.205 1 95.44 100 HIS B C 1
ATOM 2279 O O . HIS B 1 100 ? -6.211 1.619 -2.674 1 95.44 100 HIS B O 1
ATOM 2285 N N . VAL B 1 101 ? -5.242 -0.267 -2.125 1 96.88 101 VAL B N 1
ATOM 2286 C CA . VAL B 1 101 ? -3.967 0.102 -2.73 1 96.88 101 VAL B CA 1
ATOM 2287 C C . VAL B 1 101 ? -3.791 -0.634 -4.055 1 96.88 101 VAL B C 1
ATOM 2289 O O . VAL B 1 101 ? -4.012 -1.846 -4.133 1 96.88 101 VAL B O 1
ATOM 2292 N N . ARG B 1 102 ? -3.418 0.109 -5.07 1 95.12 102 ARG B N 1
ATOM 2293 C CA . ARG B 1 102 ? -3.215 -0.468 -6.395 1 95.12 102 ARG B CA 1
ATOM 2294 C C . ARG B 1 102 ? -2.004 0.155 -7.082 1 95.12 102 ARG B C 1
ATOM 2296 O O . ARG B 1 102 ? -1.459 1.152 -6.609 1 95.12 102 ARG B O 1
ATOM 2303 N N . LEU B 1 103 ? -1.595 -0.464 -8.156 1 94.69 103 LEU B N 1
ATOM 2304 C CA . LEU B 1 103 ? -0.552 0.13 -8.984 1 94.69 103 LEU B CA 1
ATOM 2305 C C . LEU B 1 103 ? -1.153 1.08 -10.016 1 94.69 103 LEU B C 1
ATOM 2307 O O . LEU B 1 103 ? -2.158 0.756 -10.648 1 94.69 103 LEU B O 1
ATOM 2311 N N . VAL B 1 104 ? -0.559 2.219 -10.102 1 92.75 104 VAL B N 1
ATOM 2312 C CA . VAL B 1 104 ? -0.966 3.195 -11.109 1 92.75 104 VAL B CA 1
ATOM 2313 C C . VAL B 1 104 ? 0.242 3.611 -11.945 1 92.75 104 VAL B C 1
ATOM 2315 O O . VAL B 1 104 ? 1.348 3.756 -11.414 1 92.75 104 VAL B O 1
ATOM 2318 N N . PRO B 1 105 ? -0.008 3.67 -13.25 1 88.75 105 PRO B N 1
ATOM 2319 C CA . PRO B 1 105 ? 1.097 4.137 -14.086 1 88.75 105 PRO B CA 1
ATOM 2320 C C . PRO B 1 105 ? 1.612 5.516 -13.672 1 88.75 105 PRO B C 1
ATOM 2322 O O . PRO B 1 105 ? 0.834 6.359 -13.227 1 88.75 105 PRO B O 1
ATOM 2325 N N . ASP B 1 106 ? 2.803 5.625 -13.766 1 82.94 106 ASP B N 1
ATOM 2326 C CA . ASP B 1 106 ? 3.48 6.875 -13.43 1 82.94 106 ASP B CA 1
ATOM 2327 C C . ASP B 1 106 ? 4.488 7.258 -14.516 1 82.94 106 ASP B C 1
ATOM 2329 O O . ASP B 1 106 ? 5.18 6.395 -15.062 1 82.94 106 ASP B O 1
ATOM 2333 N N . ALA B 1 107 ? 4.535 8.453 -14.891 1 75.88 107 ALA B N 1
ATOM 2334 C CA . ALA B 1 107 ? 5.418 8.93 -15.953 1 75.88 107 ALA B CA 1
ATOM 2335 C C . ALA B 1 107 ? 6.883 8.703 -15.594 1 75.88 107 ALA B C 1
ATOM 2337 O O . ALA B 1 107 ? 7.699 8.375 -16.453 1 75.88 107 ALA B O 1
ATOM 2338 N N . ARG B 1 108 ? 7.266 8.805 -14.359 1 68 108 ARG B N 1
ATOM 2339 C CA . ARG B 1 108 ? 8.664 8.773 -13.93 1 68 108 ARG B CA 1
ATOM 2340 C C . ARG B 1 108 ? 9.086 7.355 -13.562 1 68 108 ARG B C 1
ATOM 2342 O O . ARG B 1 108 ? 10.211 6.941 -13.844 1 68 108 ARG B O 1
ATOM 2349 N N . TYR B 1 109 ? 8.281 6.574 -12.867 1 69.06 109 TYR B N 1
ATOM 2350 C CA . TYR B 1 109 ? 8.664 5.305 -12.258 1 69.06 109 TYR B CA 1
ATOM 2351 C C . TYR B 1 109 ? 7.941 4.141 -12.93 1 69.06 109 TYR B C 1
ATOM 2353 O O . TYR B 1 109 ? 7.926 3.027 -12.406 1 69.06 109 TYR B O 1
ATOM 2361 N N . ASP B 1 110 ? 7.242 4.281 -14.023 1 81.31 110 ASP B N 1
ATOM 2362 C CA . ASP B 1 110 ? 6.402 3.318 -14.727 1 81.31 110 ASP B CA 1
ATOM 2363 C C . ASP B 1 110 ? 5.133 3.016 -13.938 1 81.31 110 ASP B C 1
ATOM 2365 O O . ASP B 1 110 ? 4.023 3.312 -14.391 1 81.31 110 ASP B O 1
ATOM 2369 N N . TYR B 1 111 ? 5.422 2.516 -12.508 1 92 111 TYR B N 1
ATOM 2370 C CA . TYR B 1 111 ? 4.273 2.27 -11.641 1 92 111 TYR B CA 1
ATOM 2371 C C . TYR B 1 111 ? 4.555 2.725 -10.219 1 92 111 TYR B C 1
ATOM 2373 O O . TYR B 1 111 ? 5.699 2.689 -9.758 1 92 111 TYR B O 1
ATOM 2381 N N . ARG B 1 112 ? 3.502 3.119 -9.539 1 93.75 112 ARG B N 1
ATOM 2382 C CA . ARG B 1 112 ? 3.588 3.443 -8.117 1 93.75 112 ARG B CA 1
ATOM 2383 C C . ARG B 1 112 ? 2.387 2.895 -7.355 1 93.75 112 ARG B C 1
ATOM 2385 O O . ARG B 1 112 ? 1.29 2.787 -7.91 1 93.75 112 ARG B O 1
ATOM 2392 N N . TRP B 1 113 ? 2.693 2.521 -6.125 1 95.94 113 TRP B N 1
ATOM 2393 C CA . TRP B 1 113 ? 1.594 2.152 -5.242 1 95.94 113 TRP B CA 1
ATOM 2394 C C . TRP B 1 113 ? 0.775 3.377 -4.852 1 95.94 113 TRP B C 1
ATOM 2396 O O . TRP B 1 113 ? 1.319 4.355 -4.336 1 95.94 113 TRP B O 1
ATOM 2406 N N . ASN B 1 114 ? -0.541 3.307 -5.125 1 96.56 114 ASN B N 1
ATOM 2407 C CA . ASN B 1 114 ? -1.453 4.402 -4.816 1 96.56 114 ASN B CA 1
ATOM 2408 C C . ASN B 1 114 ? -2.639 3.93 -3.984 1 96.56 114 ASN B C 1
ATOM 2410 O O . ASN B 1 114 ? -3.195 2.859 -4.238 1 96.56 114 ASN B O 1
ATOM 2414 N N . ALA B 1 115 ? -2.992 4.668 -2.992 1 97.38 115 ALA B N 1
ATOM 2415 C CA . ALA B 1 115 ? -4.262 4.461 -2.297 1 97.38 115 ALA B CA 1
ATOM 2416 C C . ALA B 1 115 ? -5.418 5.094 -3.068 1 97.38 115 ALA B C 1
ATOM 2418 O O . ALA B 1 115 ? -5.375 6.281 -3.4 1 97.38 115 ALA B O 1
ATOM 2419 N N . VAL B 1 116 ? -6.43 4.316 -3.322 1 95.5 116 VAL B N 1
ATOM 2420 C CA . VAL B 1 116 ? -7.57 4.766 -4.109 1 95.5 116 VAL B CA 1
ATOM 2421 C C . VAL B 1 116 ? -8.867 4.512 -3.338 1 95.5 116 VAL B C 1
ATOM 2423 O O . VAL B 1 116 ? -9.148 3.379 -2.945 1 95.5 116 VAL B O 1
ATOM 2426 N N . PRO B 1 117 ? -9.594 5.574 -3.141 1 96.31 117 PRO B N 1
ATOM 2427 C CA . PRO B 1 117 ? -10.883 5.344 -2.486 1 96.31 117 PRO B CA 1
ATOM 2428 C C . PRO B 1 117 ? -11.797 4.418 -3.291 1 96.31 117 PRO B C 1
ATOM 2430 O O . PRO B 1 117 ? -11.797 4.469 -4.523 1 96.31 117 PRO B O 1
ATOM 2433 N N . ASP B 1 118 ? -12.633 3.625 -2.621 1 94.12 118 ASP B N 1
ATOM 2434 C CA . ASP B 1 118 ? -13.523 2.67 -3.266 1 94.12 118 ASP B CA 1
ATOM 2435 C C . ASP B 1 118 ? -14.711 3.377 -3.914 1 94.12 118 ASP B C 1
ATOM 2437 O O . ASP B 1 118 ? -15.391 2.807 -4.77 1 94.12 118 ASP B O 1
ATOM 2441 N N . ARG B 1 119 ? -15.023 4.551 -3.396 1 94.38 119 ARG B N 1
ATOM 2442 C CA . ARG B 1 119 ? -16.094 5.406 -3.914 1 94.38 119 ARG B CA 1
ATOM 2443 C C . ARG B 1 119 ? -15.703 6.879 -3.805 1 94.38 119 ARG B C 1
ATOM 2445 O O . ARG B 1 119 ? -14.625 7.211 -3.32 1 94.38 119 ARG B O 1
ATOM 2452 N N . ARG B 1 120 ? -16.531 7.695 -4.32 1 93.88 120 ARG B N 1
ATOM 2453 C CA . ARG B 1 120 ? -16.312 9.125 -4.156 1 93.88 120 ARG B CA 1
ATOM 2454 C C . ARG B 1 120 ? -16.312 9.523 -2.686 1 93.88 120 ARG B C 1
ATOM 2456 O O . ARG B 1 120 ? -17.172 9.062 -1.921 1 93.88 120 ARG B O 1
ATOM 2463 N N . ILE B 1 121 ? -15.344 10.297 -2.314 1 95.75 121 ILE B N 1
ATOM 2464 C CA . ILE B 1 121 ? -15.242 10.695 -0.915 1 95.75 121 ILE B CA 1
ATOM 2465 C C . ILE B 1 121 ? -15.188 12.219 -0.818 1 95.75 121 ILE B C 1
ATOM 2467 O O . ILE B 1 121 ? -14.961 12.906 -1.818 1 95.75 121 ILE B O 1
ATOM 2471 N N . ASP B 1 122 ? -15.477 12.773 0.366 1 95.19 122 ASP B N 1
ATOM 2472 C CA . ASP B 1 122 ? -15.461 14.211 0.601 1 95.19 122 ASP B CA 1
ATOM 2473 C C . ASP B 1 122 ? -14.047 14.703 0.905 1 95.19 122 ASP B C 1
ATOM 2475 O O . ASP B 1 122 ? -13.094 13.922 0.886 1 95.19 122 ASP B O 1
ATOM 2479 N N . LEU B 1 123 ? -13.914 15.953 1.149 1 96.44 123 LEU B N 1
ATOM 2480 C CA . LEU B 1 123 ? -12.617 16.578 1.369 1 96.44 123 LEU B CA 1
ATOM 2481 C C . LEU B 1 123 ? -11.898 15.953 2.557 1 96.44 123 LEU B C 1
ATOM 2483 O O . LEU B 1 123 ? -10.711 15.648 2.475 1 96.44 123 LEU B O 1
ATOM 2487 N N . THR B 1 124 ? -12.625 15.766 3.621 1 97.75 124 THR B N 1
ATOM 2488 C CA . THR B 1 124 ? -12.031 15.219 4.836 1 97.75 124 THR B CA 1
ATOM 2489 C C . THR B 1 124 ? -11.477 13.82 4.586 1 97.75 124 THR B C 1
ATOM 2491 O O . THR B 1 124 ? -10.406 13.477 5.082 1 97.75 124 THR B O 1
ATOM 2494 N N . GLY B 1 125 ? -12.227 13.023 3.816 1 98 125 GLY B N 1
ATOM 2495 C CA . GLY B 1 125 ? -11.742 11.711 3.439 1 98 125 GLY B CA 1
ATOM 2496 C C . GLY B 1 125 ? -10.477 11.75 2.6 1 98 125 GLY B C 1
ATOM 2497 O O . GLY B 1 125 ? -9.555 10.969 2.816 1 98 125 GLY B O 1
ATOM 2498 N N . GLU B 1 126 ? -10.414 12.641 1.677 1 97.94 126 GLU B N 1
ATOM 2499 C CA . GLU B 1 126 ? -9.234 12.797 0.838 1 97.94 126 GLU B CA 1
ATOM 2500 C C . GLU B 1 126 ? -8.016 13.18 1.671 1 97.94 126 GLU B C 1
ATOM 2502 O O . GLU B 1 126 ? -6.922 12.641 1.475 1 97.94 126 GLU B O 1
ATOM 2507 N N . LEU B 1 127 ? -8.234 14.078 2.543 1 98.44 127 LEU B N 1
ATOM 2508 C CA . LEU B 1 127 ? -7.145 14.547 3.389 1 98.44 127 LEU B CA 1
ATOM 2509 C C . LEU B 1 127 ? -6.684 13.445 4.34 1 98.44 127 LEU B C 1
ATOM 2511 O O . LEU B 1 127 ? -5.488 13.305 4.598 1 98.44 127 LEU B O 1
ATOM 2515 N N . ALA B 1 128 ? -7.656 12.68 4.848 1 98.62 128 ALA B N 1
ATOM 2516 C CA . ALA B 1 128 ? -7.316 11.57 5.742 1 98.62 128 ALA B CA 1
ATOM 2517 C C . ALA B 1 128 ? -6.402 10.57 5.043 1 98.62 128 ALA B C 1
ATOM 2519 O O . ALA B 1 128 ? -5.402 10.125 5.621 1 98.62 128 ALA B O 1
ATOM 2520 N N . LEU B 1 129 ? -6.707 10.242 3.832 1 98.44 129 LEU B N 1
ATOM 2521 C CA . LEU B 1 129 ? -5.891 9.297 3.082 1 98.44 129 LEU B CA 1
ATOM 2522 C C . LEU B 1 129 ? -4.508 9.883 2.793 1 98.44 129 LEU B C 1
ATOM 2524 O O . LEU B 1 129 ? -3.492 9.219 3.021 1 98.44 129 LEU B O 1
ATOM 2528 N N . LEU B 1 130 ? -4.488 11.125 2.322 1 98.5 130 LEU B N 1
ATOM 2529 C CA . LEU B 1 130 ? -3.223 11.773 1.996 1 98.5 130 LEU B CA 1
ATOM 2530 C C . LEU B 1 130 ? -2.32 11.852 3.223 1 98.5 130 LEU B C 1
ATOM 2532 O O . LEU B 1 130 ? -1.163 11.43 3.174 1 98.5 130 LEU B O 1
ATOM 2536 N N . ILE B 1 131 ? -2.896 12.359 4.262 1 98.75 131 ILE B N 1
ATOM 2537 C CA . ILE B 1 131 ? -2.127 12.578 5.48 1 98.75 131 ILE B CA 1
ATOM 2538 C C . ILE B 1 131 ? -1.724 11.234 6.086 1 98.75 131 ILE B C 1
ATOM 2540 O O . ILE B 1 131 ? -0.564 11.039 6.453 1 98.75 131 ILE B O 1
ATOM 2544 N N . GLY B 1 132 ? -2.682 10.328 6.207 1 98.75 132 GLY B N 1
ATOM 2545 C CA . GLY B 1 132 ? -2.402 9.031 6.812 1 98.75 132 GLY B CA 1
ATOM 2546 C C . GLY B 1 132 ? -1.233 8.312 6.164 1 98.75 132 GLY B C 1
ATOM 2547 O O . GLY B 1 132 ? -0.287 7.918 6.848 1 98.75 132 GLY B O 1
ATOM 2548 N N . TYR B 1 133 ? -1.258 8.18 4.867 1 98.5 133 TYR B N 1
ATOM 2549 C CA . TYR B 1 133 ? -0.193 7.461 4.176 1 98.5 133 TYR B CA 1
ATOM 2550 C C . TYR B 1 133 ? 1.102 8.266 4.184 1 98.5 133 TYR B C 1
ATOM 2552 O O . TYR B 1 133 ? 2.193 7.691 4.211 1 98.5 133 TYR B O 1
ATOM 2560 N N . SER B 1 134 ? 1.013 9.57 4.203 1 98.56 134 SER B N 1
ATOM 2561 C CA . SER B 1 134 ? 2.215 10.398 4.289 1 98.56 134 SER B CA 1
ATOM 2562 C C . SER B 1 134 ? 2.898 10.234 5.645 1 98.56 134 SER B C 1
ATOM 2564 O O . SER B 1 134 ? 4.129 10.164 5.719 1 98.56 134 SER B O 1
ATOM 2566 N N . LEU B 1 135 ? 2.086 10.211 6.676 1 98.62 135 LEU B N 1
ATOM 2567 C CA . LEU B 1 135 ? 2.664 10.016 8 1 98.62 135 LEU B CA 1
ATOM 2568 C C . LEU B 1 135 ? 3.318 8.641 8.109 1 98.62 135 LEU B C 1
ATOM 2570 O O . LEU B 1 135 ? 4.438 8.523 8.609 1 98.62 135 LEU B O 1
ATOM 2574 N N . LEU B 1 136 ? 2.656 7.613 7.625 1 98.12 136 LEU B N 1
ATOM 2575 C CA . LEU B 1 136 ? 3.232 6.273 7.633 1 98.12 136 LEU B CA 1
ATOM 2576 C C . LEU B 1 136 ? 4.465 6.211 6.738 1 98.12 136 LEU B C 1
ATOM 2578 O O . LEU B 1 136 ? 5.457 5.559 7.082 1 98.12 136 LEU B O 1
ATOM 2582 N N . GLY B 1 137 ? 4.371 6.84 5.602 1 97.38 137 GLY B N 1
ATOM 2583 C CA . GLY B 1 137 ? 5.531 6.918 4.727 1 97.38 137 GLY B CA 1
ATOM 2584 C C . GLY B 1 137 ? 6.727 7.582 5.379 1 97.38 137 GLY B C 1
ATOM 2585 O O . GLY B 1 137 ? 7.859 7.133 5.215 1 97.38 137 GLY B O 1
ATOM 2586 N N . THR B 1 138 ? 6.457 8.664 6.078 1 97.62 138 THR B N 1
ATOM 2587 C CA . THR B 1 138 ? 7.523 9.344 6.801 1 97.62 138 THR B CA 1
ATOM 2588 C C . THR B 1 138 ? 8.148 8.43 7.848 1 97.62 138 THR B C 1
ATOM 2590 O O . THR B 1 138 ? 9.367 8.32 7.945 1 97.62 138 THR B O 1
ATOM 2593 N N . LEU B 1 139 ? 7.316 7.793 8.594 1 97.12 139 LEU B N 1
ATOM 2594 C CA . LEU B 1 139 ? 7.789 6.859 9.609 1 97.12 139 LEU B CA 1
ATOM 2595 C C . LEU B 1 139 ? 8.672 5.781 8.984 1 97.12 139 LEU B C 1
ATOM 2597 O O . LEU B 1 139 ? 9.758 5.496 9.484 1 97.12 139 LEU B O 1
ATOM 2601 N N . ARG B 1 140 ? 8.227 5.23 7.914 1 95.94 140 ARG B N 1
ATOM 2602 C CA . ARG B 1 140 ? 8.922 4.141 7.234 1 95.94 140 ARG B CA 1
ATOM 2603 C C . ARG B 1 140 ? 10.281 4.59 6.715 1 95.94 140 ARG B C 1
ATOM 2605 O O . ARG B 1 140 ? 11.258 3.85 6.801 1 95.94 140 ARG B O 1
ATOM 2612 N N . THR B 1 141 ? 10.359 5.766 6.195 1 95.5 141 THR B N 1
ATOM 2613 C CA . THR B 1 141 ? 11.531 6.215 5.445 1 95.5 141 THR B CA 1
ATOM 2614 C C . THR B 1 141 ? 12.516 6.941 6.359 1 95.5 141 THR B C 1
ATOM 2616 O O . THR B 1 141 ? 13.727 6.789 6.223 1 95.5 141 THR B O 1
ATOM 2619 N N . LEU B 1 142 ? 11.922 7.734 7.289 1 95.94 142 LEU B N 1
ATOM 2620 C CA . LEU B 1 142 ? 12.805 8.648 8.016 1 95.94 142 LEU B CA 1
ATOM 2621 C C . LEU B 1 142 ? 12.891 8.258 9.484 1 95.94 142 LEU B C 1
ATOM 2623 O O . LEU B 1 142 ? 13.844 8.625 10.172 1 95.94 142 LEU B O 1
ATOM 2627 N N . GLY B 1 143 ? 11.828 7.555 10.008 1 95.44 143 GLY B N 1
ATOM 2628 C CA . GLY B 1 143 ? 11.883 7.094 11.383 1 95.44 143 GLY B CA 1
ATOM 2629 C C . GLY B 1 143 ? 11.016 7.91 12.328 1 95.44 143 GLY B C 1
ATOM 2630 O O . GLY B 1 143 ? 10.602 9.023 11.992 1 95.44 143 GLY B O 1
ATOM 2631 N N . TYR B 1 144 ? 10.758 7.383 13.5 1 96.44 144 TYR B N 1
ATOM 2632 C CA . TYR B 1 144 ? 9.852 7.926 14.5 1 96.44 144 TYR B CA 1
ATOM 2633 C C . TYR B 1 144 ? 10.414 9.211 15.102 1 96.44 144 TYR B C 1
ATOM 2635 O O . TYR B 1 144 ? 9.656 10.078 15.547 1 96.44 144 TYR B O 1
ATOM 2643 N N . GLU B 1 145 ? 11.711 9.375 15.125 1 96.69 145 GLU B N 1
ATOM 2644 C CA . GLU B 1 145 ? 12.367 10.531 15.742 1 96.69 145 GLU B CA 1
ATOM 2645 C C . GLU B 1 145 ? 12.055 11.812 14.977 1 96.69 145 GLU B C 1
ATOM 2647 O O . GLU B 1 145 ? 12.32 12.914 15.461 1 96.69 145 GLU B O 1
ATOM 2652 N N . ARG B 1 146 ? 11.422 11.664 13.781 1 97.88 146 ARG B N 1
ATOM 2653 C CA . ARG B 1 146 ? 11.094 12.836 12.977 1 97.88 146 ARG B CA 1
ATOM 2654 C C . ARG B 1 146 ? 9.781 13.469 13.438 1 97.88 146 ARG B C 1
ATOM 2656 O O . ARG B 1 146 ? 9.414 14.547 12.977 1 97.88 146 ARG B O 1
ATOM 2663 N N . PHE B 1 147 ? 9.016 12.82 14.219 1 98.38 147 PHE B N 1
ATOM 2664 C CA . PHE B 1 147 ? 7.801 13.336 14.836 1 98.38 147 PHE B CA 1
ATOM 2665 C C . PHE B 1 147 ? 8.117 13.992 16.172 1 98.38 147 PHE B C 1
ATOM 2667 O O . PHE B 1 147 ? 8.461 13.312 17.141 1 98.38 147 PHE B O 1
ATOM 2674 N N . ARG B 1 148 ? 7.938 15.391 16.25 1 97.56 148 ARG B N 1
ATOM 2675 C CA . ARG B 1 148 ? 8.516 16.094 17.391 1 97.56 148 ARG B CA 1
ATOM 2676 C C . ARG B 1 148 ? 7.594 17.219 17.875 1 97.56 148 ARG B C 1
ATOM 2678 O O . ARG B 1 148 ? 6.867 17.812 17.078 1 97.56 148 ARG B O 1
ATOM 2685 N N . PRO B 1 149 ? 7.719 17.531 19.141 1 97.31 149 PRO B N 1
ATOM 2686 C CA . PRO B 1 149 ? 7.16 18.812 19.609 1 97.31 149 PRO B CA 1
ATOM 2687 C C . PRO B 1 149 ? 8.039 20 19.25 1 97.31 149 PRO B C 1
ATOM 2689 O O . PRO B 1 149 ? 9.242 19.844 19.031 1 97.31 149 PRO B O 1
ATOM 2692 N N . CYS B 1 150 ? 7.426 21.094 19.141 1 96.38 150 CYS B N 1
ATOM 2693 C CA . CYS B 1 150 ? 8.156 22.328 18.938 1 96.38 150 CYS B CA 1
ATOM 2694 C C . CYS B 1 150 ? 9.117 22.609 20.078 1 96.38 150 CYS B C 1
ATOM 2696 O O . CYS B 1 150 ? 8.773 22.406 21.25 1 96.38 150 CYS B O 1
ATOM 2698 N N . ALA B 1 151 ? 10.281 23.094 19.828 1 94.44 151 ALA B N 1
ATOM 2699 C CA . ALA B 1 151 ? 11.305 23.328 20.844 1 94.44 151 ALA B CA 1
ATOM 2700 C C . ALA B 1 151 ? 11.086 24.656 21.547 1 94.44 151 ALA B C 1
ATOM 2702 O O . ALA B 1 151 ? 11.727 24.953 22.562 1 94.44 151 ALA B O 1
ATOM 2703 N N . SER B 1 152 ? 10.289 25.469 20.984 1 90.19 152 SER B N 1
ATOM 2704 C CA . SER B 1 152 ? 9.992 26.734 21.656 1 90.19 152 SER B CA 1
ATOM 2705 C C . SER B 1 152 ? 9.25 26.516 22.969 1 90.19 152 SER B C 1
ATOM 2707 O O . SER B 1 152 ? 8.242 25.797 23 1 90.19 152 SER B O 1
ATOM 2709 N N . PRO B 1 153 ? 9.641 27.141 24.016 1 88.06 153 PRO B N 1
ATOM 2710 C CA . PRO B 1 153 ? 9.016 26.922 25.328 1 88.06 153 PRO B CA 1
ATOM 2711 C C . PRO B 1 153 ? 7.609 27.5 25.406 1 88.06 153 PRO B C 1
ATOM 2713 O O . PRO B 1 153 ? 6.859 27.188 26.328 1 88.06 153 PRO B O 1
ATOM 2716 N N . THR B 1 154 ? 7.266 28.375 24.484 1 84.38 154 THR B N 1
ATOM 2717 C CA . THR B 1 154 ? 5.965 29.031 24.547 1 84.38 154 THR B CA 1
ATOM 2718 C C . THR B 1 154 ? 5.023 28.469 23.484 1 84.38 154 THR B C 1
ATOM 2720 O O . THR B 1 154 ? 4.008 29.094 23.172 1 84.38 154 THR B O 1
ATOM 2723 N N . CYS B 1 155 ? 5.461 27.453 22.891 1 92.06 155 CYS B N 1
ATOM 2724 C CA . CYS B 1 155 ? 4.672 26.891 21.797 1 92.06 155 CYS B CA 1
ATOM 2725 C C . CYS B 1 155 ? 4.324 25.422 22.078 1 92.06 155 CYS B C 1
ATOM 2727 O O . CYS B 1 155 ? 5.184 24.656 22.5 1 92.06 155 CYS B O 1
ATOM 2729 N N . ASN B 1 156 ? 3.086 25.078 21.844 1 94.69 156 ASN B N 1
ATOM 2730 C CA . ASN B 1 156 ? 2.656 23.688 22 1 94.69 156 ASN B CA 1
ATOM 2731 C C . ASN B 1 156 ? 2.555 22.969 20.656 1 94.69 156 ASN B C 1
ATOM 2733 O O . ASN B 1 156 ? 1.834 21.984 20.531 1 94.69 156 ASN B O 1
ATOM 2737 N N . GLY B 1 157 ? 3.164 23.5 19.688 1 96.44 157 GLY B N 1
ATOM 2738 C CA . GLY B 1 157 ? 3.102 22.938 18.359 1 96.44 157 GLY B CA 1
ATOM 2739 C C . GLY B 1 157 ? 3.855 21.625 18.234 1 96.44 157 GLY B C 1
ATOM 2740 O O . GLY B 1 157 ? 4.641 21.266 19.109 1 96.44 157 GLY B O 1
ATOM 2741 N N . VAL B 1 158 ? 3.529 20.828 17.219 1 97.75 158 VAL B N 1
ATOM 2742 C CA . VAL B 1 158 ? 4.211 19.594 16.844 1 97.75 158 VAL B CA 1
ATOM 2743 C C . VAL B 1 158 ? 4.48 19.594 15.344 1 97.75 158 VAL B C 1
ATOM 2745 O O . VAL B 1 158 ? 3.855 20.344 14.594 1 97.75 158 VAL B O 1
ATOM 2748 N N . PHE B 1 159 ? 5.41 18.812 14.938 1 98.19 159 PHE B N 1
ATOM 2749 C CA . PHE B 1 159 ? 5.688 18.781 13.508 1 98.19 159 PHE B CA 1
ATOM 2750 C C . PHE B 1 159 ? 6.328 17.453 13.109 1 98.19 159 PHE B C 1
ATOM 2752 O O . PHE B 1 159 ? 6.824 16.719 13.961 1 98.19 159 PHE B O 1
ATOM 2759 N N . VAL B 1 160 ? 6.145 17.172 11.859 1 98.62 160 VAL B N 1
ATOM 2760 C CA . VAL B 1 160 ? 6.855 16.094 11.188 1 98.62 160 VAL B CA 1
ATOM 2761 C C . VAL B 1 160 ? 8.008 16.656 10.367 1 98.62 160 VAL B C 1
ATOM 2763 O O . VAL B 1 160 ? 7.781 17.406 9.414 1 98.62 160 VAL B O 1
ATOM 2766 N N . ASP B 1 161 ? 9.242 16.328 10.719 1 98.19 161 ASP B N 1
ATOM 2767 C CA . ASP B 1 161 ? 10.422 16.844 10.031 1 98.19 161 ASP B CA 1
ATOM 2768 C C . ASP B 1 161 ? 10.758 16 8.805 1 98.19 161 ASP B C 1
ATOM 2770 O O . ASP B 1 161 ? 11.367 14.938 8.922 1 98.19 161 ASP B O 1
ATOM 2774 N N . THR B 1 162 ? 10.422 16.516 7.676 1 97.62 162 THR B N 1
ATOM 2775 C CA . THR B 1 162 ? 10.695 15.781 6.445 1 97.62 162 THR B CA 1
ATOM 2776 C C . THR B 1 162 ? 11.945 16.312 5.758 1 97.62 162 THR B C 1
ATOM 2778 O O . THR B 1 162 ? 12.234 15.961 4.613 1 97.62 162 THR B O 1
ATOM 2781 N N . SER B 1 163 ? 12.664 17.234 6.457 1 95.5 163 SER B N 1
ATOM 2782 C CA . SER B 1 163 ? 13.875 17.781 5.867 1 95.5 163 SER B CA 1
ATOM 2783 C C . SER B 1 163 ? 14.961 16.719 5.75 1 95.5 163 SER B C 1
ATOM 2785 O O . SER B 1 163 ? 14.945 15.727 6.48 1 95.5 163 SER B O 1
ATOM 2787 N N . ARG B 1 164 ? 15.914 16.828 4.875 1 92.38 164 ARG B N 1
ATOM 2788 C CA . ARG B 1 164 ? 16.984 15.867 4.629 1 92.38 164 ARG B CA 1
ATOM 2789 C C . ARG B 1 164 ? 17.875 15.711 5.863 1 92.38 164 ARG B C 1
ATOM 2791 O O . ARG B 1 164 ? 18.234 14.594 6.238 1 92.38 164 ARG B O 1
ATOM 2798 N N . GLY B 1 165 ? 18.141 16.812 6.57 1 93.25 165 GLY B N 1
ATOM 2799 C CA . GLY B 1 165 ? 19.047 16.797 7.699 1 93.25 165 GLY B CA 1
ATOM 2800 C C . GLY B 1 165 ? 18.391 16.359 9 1 93.25 165 GLY B C 1
ATOM 2801 O O . GLY B 1 165 ? 19.078 15.953 9.938 1 93.25 165 GLY B O 1
ATOM 2802 N N . GLY B 1 166 ? 17.109 16.516 9.062 1 95.5 166 GLY B N 1
ATOM 2803 C CA . GLY B 1 166 ? 16.375 16.094 10.25 1 95.5 166 GLY B CA 1
ATOM 2804 C C . GLY B 1 166 ? 16.719 16.906 11.484 1 95.5 166 GLY B C 1
ATOM 2805 O O . GLY B 1 166 ? 16.797 16.375 12.586 1 95.5 166 GLY B O 1
ATOM 2806 N N . ARG B 1 167 ? 17.062 18.203 11.336 1 94.75 167 ARG B N 1
ATOM 2807 C CA . ARG B 1 167 ? 17.516 19.016 12.461 1 94.75 167 ARG B CA 1
ATOM 2808 C C . ARG B 1 167 ? 16.531 20.125 12.766 1 94.75 167 ARG B C 1
ATOM 2810 O O . ARG B 1 167 ? 16.844 21.047 13.523 1 94.75 167 ARG B O 1
ATOM 2817 N N . ARG B 1 168 ? 15.281 20.062 12.109 1 95.81 168 ARG B N 1
ATOM 2818 C CA . ARG B 1 168 ? 14.258 21.062 12.391 1 95.81 168 ARG B CA 1
ATOM 2819 C C . ARG B 1 168 ? 13.859 21.047 13.859 1 95.81 168 ARG B C 1
ATOM 2821 O O . ARG B 1 168 ? 13.711 19.984 14.461 1 95.81 168 ARG B O 1
ATOM 2828 N N . ARG B 1 169 ? 13.719 22.25 14.398 1 95.25 169 ARG B N 1
ATOM 2829 C CA . ARG B 1 169 ? 13.461 22.328 15.828 1 95.25 169 ARG B CA 1
ATOM 2830 C C . ARG B 1 169 ? 12.078 22.906 16.109 1 95.25 169 ARG B C 1
ATOM 2832 O O . ARG B 1 169 ? 11.508 22.672 17.172 1 95.25 169 ARG B O 1
ATOM 2839 N N . TYR B 1 170 ? 11.672 23.672 15.109 1 94.81 170 TYR B N 1
ATOM 2840 C CA . TYR B 1 170 ? 10.469 24.453 15.375 1 94.81 170 TYR B CA 1
ATOM 2841 C C . TYR B 1 170 ? 9.344 24.062 14.422 1 94.81 170 TYR B C 1
ATOM 2843 O O . TYR B 1 170 ? 9.586 23.766 13.25 1 94.81 170 TYR B O 1
ATOM 2851 N N . CYS B 1 171 ? 8.055 24.141 14.883 1 95.38 171 CYS B N 1
ATOM 2852 C CA . CYS B 1 171 ? 6.891 23.781 14.086 1 95.38 171 CYS B CA 1
ATOM 2853 C C . CYS B 1 171 ? 6.605 24.844 13.023 1 95.38 171 CYS B C 1
ATOM 2855 O O . CYS B 1 171 ? 6.094 24.531 11.953 1 95.38 171 CYS B O 1
ATOM 2857 N N . MET B 1 172 ? 6.906 26.094 13.375 1 92.19 172 MET B N 1
ATOM 2858 C CA . MET B 1 172 ? 6.867 27.234 12.461 1 92.19 172 MET B CA 1
ATOM 285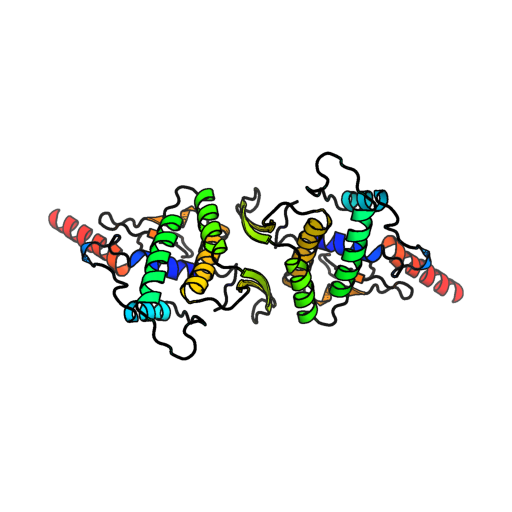9 C C . MET B 1 172 ? 8.156 28.047 12.547 1 92.19 172 MET B C 1
ATOM 2861 O O . MET B 1 172 ? 8.211 29.062 13.25 1 92.19 172 MET B O 1
ATOM 2865 N N . PRO B 1 173 ? 9.078 27.672 11.836 1 88.94 173 PRO B N 1
ATOM 2866 C CA . PRO B 1 173 ? 10.414 28.25 12 1 88.94 173 PRO B CA 1
ATOM 2867 C C . PRO B 1 173 ? 10.406 29.766 11.93 1 88.94 173 PRO B C 1
ATOM 2869 O O . PRO B 1 173 ? 11.102 30.422 12.711 1 88.94 173 PRO B O 1
ATOM 2872 N N . ALA B 1 174 ? 9.648 30.297 11.062 1 84.69 174 ALA B N 1
ATOM 2873 C CA . ALA B 1 174 ? 9.625 31.75 10.906 1 84.69 174 ALA B CA 1
ATOM 2874 C C . ALA B 1 174 ? 9.031 32.438 12.141 1 84.69 174 ALA B C 1
ATOM 2876 O O . ALA B 1 174 ? 9.422 33.531 12.492 1 84.69 174 ALA B O 1
ATOM 2877 N N . LEU B 1 175 ? 8.133 31.781 12.836 1 83.88 175 LEU B N 1
ATOM 2878 C CA . LEU B 1 175 ? 7.457 32.375 13.992 1 83.88 175 LEU B CA 1
ATOM 2879 C C . LEU B 1 175 ? 8.086 31.891 15.289 1 83.88 175 LEU B C 1
ATOM 2881 O O . LEU B 1 175 ? 8.492 32.719 16.125 1 83.88 175 LEU B O 1
ATOM 2885 N N . CYS B 1 176 ? 8.211 30.641 15.453 1 87.69 176 CYS B N 1
ATOM 2886 C CA . CYS B 1 176 ? 8.719 30.062 16.688 1 87.69 176 CYS B CA 1
ATOM 2887 C C . CYS B 1 176 ? 10.227 30.266 16.812 1 87.69 176 CYS B C 1
ATOM 2889 O O . CYS B 1 176 ? 10.742 30.453 17.922 1 87.69 176 CYS B O 1
ATOM 2891 N N . GLY B 1 177 ? 10.906 30.203 15.703 1 77.5 177 GLY B N 1
ATOM 2892 C CA . GLY B 1 177 ? 12.336 30.453 15.711 1 77.5 177 GLY B CA 1
ATOM 2893 C C . GLY B 1 177 ? 12.695 31.906 15.992 1 77.5 177 GLY B C 1
ATOM 2894 O O . GLY B 1 177 ? 13.586 32.188 16.797 1 77.5 177 GLY B O 1
ATOM 2895 N N . ASN B 1 178 ? 11.984 32.75 15.375 1 76.25 178 ASN B N 1
ATOM 2896 C CA . ASN B 1 178 ? 12.25 34.156 15.531 1 76.25 178 ASN B CA 1
ATOM 2897 C C . ASN B 1 178 ? 11.953 34.625 16.953 1 76.25 178 ASN B C 1
ATOM 2899 O O . ASN B 1 178 ? 12.695 35.438 17.516 1 76.25 178 ASN B O 1
ATOM 2903 N N . ARG B 1 179 ? 10.945 34.125 17.484 1 68.88 179 ARG B N 1
ATOM 2904 C CA . ARG B 1 179 ? 10.586 34.5 18.844 1 68.88 179 ARG B CA 1
ATOM 2905 C C . ARG B 1 179 ? 11.703 34.125 19.828 1 68.88 179 ARG B C 1
ATOM 2907 O O . ARG B 1 179 ? 12.031 34.938 20.719 1 68.88 179 ARG B O 1
ATOM 2914 N N . ILE B 1 180 ? 12.281 33.031 19.578 1 68.19 180 ILE B N 1
ATOM 2915 C CA . ILE B 1 180 ? 13.367 32.594 20.453 1 68.19 180 ILE B CA 1
ATOM 2916 C C . ILE B 1 180 ? 14.617 33.438 20.188 1 68.19 180 ILE B C 1
ATOM 2918 O O . ILE B 1 180 ? 15.297 33.844 21.125 1 68.19 180 ILE B O 1
ATOM 2922 N N . ASN B 1 181 ? 14.797 33.688 18.922 1 66.94 181 ASN B N 1
ATOM 2923 C CA . ASN B 1 181 ? 15.953 34.5 18.578 1 66.94 181 ASN B CA 1
ATOM 2924 C C . ASN B 1 181 ? 15.844 35.906 19.172 1 66.94 181 ASN B C 1
ATOM 2926 O O . ASN B 1 181 ? 16.828 36.438 19.719 1 66.94 181 ASN B O 1
ATOM 2930 N N . VAL B 1 182 ? 14.734 36.469 19.141 1 65.31 182 VAL B N 1
ATOM 2931 C CA . VAL B 1 182 ? 14.484 37.781 19.703 1 65.31 182 VAL B CA 1
ATOM 2932 C C . VAL B 1 182 ? 14.602 37.719 21.234 1 65.31 182 VAL B C 1
ATOM 2934 O O . VAL B 1 182 ? 15.234 38.594 21.844 1 65.31 182 VAL B O 1
ATOM 2937 N N . ALA B 1 183 ? 14.141 36.688 21.75 1 62.56 183 ALA B N 1
ATOM 2938 C CA . ALA B 1 183 ? 14.219 36.5 23.203 1 62.56 183 ALA B CA 1
ATOM 2939 C C . ALA B 1 183 ? 15.664 36.312 23.656 1 62.56 183 ALA B C 1
ATOM 2941 O O . ALA B 1 183 ? 16.109 36.906 24.625 1 62.56 183 ALA B O 1
ATOM 2942 N N . ASN B 1 184 ? 16.297 35.5 22.891 1 63.59 184 ASN B N 1
ATOM 2943 C CA . ASN B 1 184 ? 17.703 35.25 23.219 1 63.59 184 ASN B CA 1
ATOM 2944 C C . ASN B 1 184 ? 18.531 36.531 23.078 1 63.59 184 ASN B C 1
ATOM 2946 O O . ASN B 1 184 ? 19.391 36.812 23.906 1 63.59 184 ASN B O 1
ATOM 2950 N N . HIS B 1 185 ? 18.234 37.281 22.031 1 64.44 185 HIS B N 1
ATOM 2951 C CA . HIS B 1 185 ? 18.922 38.562 21.828 1 64.44 185 HIS B CA 1
ATOM 2952 C C . HIS B 1 185 ? 18.625 39.562 22.953 1 64.44 185 HIS B C 1
ATOM 2954 O O . HIS B 1 185 ? 19.531 40.219 23.469 1 64.44 185 HIS B O 1
ATOM 2960 N N . ARG B 1 186 ? 17.484 39.594 23.359 1 61.81 186 ARG B N 1
ATOM 2961 C CA . ARG B 1 186 ? 17.094 40.438 24.453 1 61.81 186 ARG B CA 1
ATOM 2962 C C . ARG B 1 186 ? 17.797 40.062 25.75 1 61.81 186 ARG B C 1
ATOM 2964 O O . ARG B 1 186 ? 18.234 40.906 26.516 1 61.81 186 ARG B O 1
ATOM 2971 N N . GLN B 1 187 ? 17.875 38.812 25.906 1 62.59 187 GLN B N 1
ATOM 2972 C CA . GLN B 1 187 ? 18.531 38.281 27.094 1 62.59 187 GLN B CA 1
ATOM 2973 C C . GLN B 1 187 ? 20.016 38.625 27.094 1 62.59 187 GLN B C 1
ATOM 2975 O O . GLN B 1 187 ? 20.578 38.969 28.125 1 62.59 187 GLN B O 1
ATOM 2980 N N . ARG B 1 188 ? 20.578 38.531 25.906 1 68.44 188 ARG B N 1
ATOM 2981 C CA . ARG B 1 188 ? 22 38.875 25.766 1 68.44 188 ARG B CA 1
ATOM 2982 C C . ARG B 1 188 ? 22.219 40.375 26 1 68.44 188 ARG B C 1
ATOM 2984 O O . ARG B 1 188 ? 23.219 40.75 26.625 1 68.44 188 ARG B O 1
ATOM 2991 N N . GLN B 1 189 ? 21.359 41.062 25.594 1 64.31 189 GLN B N 1
ATOM 2992 C CA . GLN B 1 189 ? 21.469 42.5 25.766 1 64.31 189 GLN B CA 1
ATOM 2993 C C . GLN B 1 189 ? 21.297 42.906 27.234 1 64.31 189 GLN B C 1
ATOM 2995 O O . GLN B 1 189 ? 21.891 43.875 27.688 1 64.31 189 GLN B O 1
ATOM 3000 N N . ARG B 1 190 ? 20.594 42.188 27.953 1 64.88 190 ARG B N 1
ATOM 3001 C CA . ARG B 1 190 ? 20.422 42.469 29.375 1 64.88 190 ARG B CA 1
ATOM 3002 C C . ARG B 1 190 ? 21.656 42.062 30.172 1 64.88 190 ARG B C 1
ATOM 3004 O O . ARG B 1 190 ? 21.859 42.5 31.297 1 64.88 190 ARG B O 1
ATOM 3011 N N . ARG B 1 191 ? 22.234 41.125 29.594 1 64.25 191 ARG B N 1
ATOM 3012 C CA . ARG B 1 191 ? 23.422 40.688 30.297 1 64.25 191 ARG B CA 1
ATOM 3013 C C . ARG B 1 191 ? 24.609 41.594 30.016 1 64.25 191 ARG B C 1
ATOM 3015 O O . ARG B 1 191 ? 25.609 41.562 30.734 1 64.25 191 ARG B O 1
ATOM 3022 N N . THR B 1 192 ? 24.453 42.375 29.078 1 61.38 192 THR B N 1
ATOM 3023 C CA . THR B 1 192 ? 25.5 43.375 28.891 1 61.38 192 THR B CA 1
ATOM 3024 C C . THR B 1 192 ? 25.125 44.719 29.531 1 61.38 192 THR B C 1
ATOM 3026 O O . THR B 1 192 ? 23.969 45.156 29.422 1 61.38 192 THR B O 1
#

Solvent-accessible surface area (backbone atoms only — not comparable to full-atom values): 20605 Å² total; per-residue (Å²): 100,87,28,42,46,86,58,19,60,64,27,27,49,47,48,26,53,53,40,46,26,35,34,78,20,39,62,90,73,36,51,62,63,72,46,36,64,42,48,51,50,54,35,52,74,67,70,53,66,52,59,64,43,57,88,73,56,79,71,42,70,68,56,42,51,49,41,54,54,47,30,53,54,50,43,54,34,64,60,36,91,41,65,67,50,27,50,52,47,33,49,54,54,39,65,74,42,65,49,47,74,43,77,39,81,34,95,87,60,57,41,42,54,26,55,40,62,76,55,92,61,52,58,58,49,52,49,38,48,32,30,34,39,6,47,53,29,38,39,51,75,72,34,60,84,33,50,37,64,26,66,39,93,83,39,62,26,40,31,53,49,77,55,92,79,61,72,79,50,44,56,43,49,81,57,46,42,44,52,47,50,52,48,53,50,52,52,53,52,66,72,96,98,88,28,42,46,88,58,19,60,62,27,27,49,47,49,26,53,52,41,47,26,36,33,76,21,37,62,90,72,36,51,61,63,72,45,35,64,42,49,50,50,54,36,53,74,67,69,53,66,52,60,64,44,58,86,72,56,77,69,42,68,67,55,42,52,49,42,54,53,47,30,53,54,50,43,53,34,63,62,36,91,42,65,68,52,26,50,52,48,34,49,55,54,39,65,73,44,66,47,46,75,44,77,40,81,34,93,87,60,56,39,42,55,27,55,41,63,76,58,93,63,51,57,57,48,52,48,38,46,32,28,35,39,6,47,52,28,38,39,51,74,72,33,62,85,32,48,37,63,26,67,39,91,84,38,63,25,41,29,54,50,78,55,93,81,61,74,78,50,44,57,43,51,79,58,46,43,43,53,49,51,53,48,52,50,51,52,53,52,68,73,95

Foldseek 3Di:
DWAFLQDQPLLQLLLLVLLCQDCQFPVVVHRCLPDQVSVVVSCVVSPHDDPQCPPPDGDDPVNSVLSNVVSVLSVCLLPDPDPVRNLVSLVVLLVVFAWDWDWDQDPPPRTTITTGGPDDDHPSNVSSSNNSSSSVSLCVPPNSLQRAAAQQPNGRGIHGHPDPVSPDRGSDCVPRVVVVVVVVVVVVVVVD/DWAFLQPQVLLQLLLLVLLCQDCQFPVVVHRCLPAQVSVVVSCVVSPHDDPQCPPPDGDDPVNSVLSNVVSVLSVCLLPDPDPVRNLVSLVVLLVVFAWDWDWDQDPPPRTTITTGGPDDDHPSNVSSSNNSSSSVSLCVPPNSLQRAAAQQPNGRGIHGHPDPVSPDRGSDCVPRVVVVVVVVVVVVVVVD

Secondary structure (DSSP, 8-state):
--EETT--HHHHHHHHHHHTTSTTT-GGG--S--SHHHHHHHHHHTT---GGGTTTPPPPHHHHHHHHHHHHHHHHHHT-SSHHHHHHHHHHHHHTS-EEEEEEEETTTEEEEEEEESS---HHHHHHHHHHHHHHHHHHHH-GGGEEE-S-TT---EEE--SSS-----SSIIIIIHHHHHHHHHHHHHH-/--EETT--HHHHHHHHHHHTTSTTT-GGG--S--SHHHHHHHHHHTT---GGGTTTPPPPHHHHHHHHHHHHHHHHHHT-SSHHHHHHHHHHHHHTS-EEEEEEEETTTEEEEEEEESS---HHHHHHHHHHHHHHHHHHHH-GGGEEE-S-TT---EEE--SSS-----SSIIIIIHHHHHHHHHHHHHH-

pLDDT: mean 91.88, std 9.63, range [61.38, 98.81]

Sequence (384 aa):
MQVVLDDYVVGASFATDLVNTSPRVWVEAGDALADPQALHDLLDEHGLSPDALRNGRRLTSGELADVQALREEIRSILDAPTSDELVDRTDQLLQTVPHHVRLVPDARYDYRWNAVPDRRIDLTGELALLIGYSLLGTLRTLGYERFRPCASPTCNGVFVDTSRGGRRRYCMPALCGNRINVANHRQRQRRTMQVVLDDYVVGASFATDLVNTSPRVWVEAGDALADPQALHDLLDEHGLSPDALRNGRRLTSGELADVQALREEIRSILDAPTSDELVDRTDQLLQTVPHHVRLVPDARYDYRWNAVPDRRIDLTGELALLIGYSLLGTLRTLGYERFRPCASPTCNGVFVDTSRGGRRRYCMPALCGNRINVANHRQRQRRT

Nearest PDB structures (foldseek):
  3h0n-assembly1_A-2  TM=7.662E-01  e=1.558E-08  Jannaschia sp. CCS1
  1j0r-assembly2_B  TM=2.599E-01  e=1.865E+00  Bacillus subtilis
  7jjp-assembly1_A  TM=2.335E-01  e=3.052E+00  Ovis aries
  7xkk-assembly1_A  TM=1.567E-01  e=1.272E+00  Homo sapiens
  8hkp-assembly1_L  TM=1.844E-01  e=2.889E+00  Homo sapiens

InterPro domains:
  IPR010852 Putative stress-induced transcription regulator [PF07336] (14-115)
  IPR010852 Putative stress-induced transcription regulator [PTHR35525] (12-191)
  IPR021005 Zinc finger, CGNR [PF11706] (146-189)
  IPR023286 ABATE domain superfamily [G3DSA:1.10.3300.10] (7-190)
  IPR023286 ABATE domain superfamily [SSF160904] (7-188)